Protein AF-A0A6J5FI67-F1 (afdb_monomer)

Solvent-accessible surface area (backbone atoms only — not comparable to full-atom values): 27923 Å² total; per-residue (Å²): 134,84,78,74,81,81,77,66,65,48,89,49,68,69,80,83,55,88,56,29,22,49,39,27,51,49,25,50,26,31,62,67,60,67,39,92,42,56,66,58,53,30,69,77,44,93,48,92,56,33,59,39,24,60,65,71,46,36,33,32,54,59,48,32,67,44,40,82,61,74,80,54,55,33,50,56,47,36,52,66,23,39,53,52,41,35,56,33,52,64,39,40,58,72,57,45,53,50,54,26,51,36,28,30,34,93,60,57,84,58,51,41,54,76,54,56,40,64,93,53,67,35,55,76,27,93,48,47,42,46,41,74,63,57,44,48,53,29,31,76,76,69,73,46,37,64,40,44,39,61,48,40,40,68,52,37,51,24,32,62,87,78,72,40,72,44,45,40,43,48,98,51,50,33,53,65,49,87,56,68,65,43,66,87,77,60,61,58,48,82,80,79,67,68,75,63,49,76,66,33,46,54,46,30,32,51,52,18,42,43,53,35,44,44,46,74,53,77,68,89,66,71,55,52,48,52,26,48,33,51,33,54,50,53,43,35,49,76,73,60,39,36,44,97,86,69,43,76,38,58,70,66,47,37,54,51,44,45,61,53,54,70,51,49,51,96,73,55,61,66,79,43,85,86,39,51,100,50,43,67,42,58,51,50,60,73,67,30,52,73,72,72,64,55,40,60,63,52,49,55,51,38,47,73,67,51,63,39,60,66,58,44,48,57,45,31,51,53,32,41,52,64,72,65,47,78,77,79,73,80,80,79,81,89,80,82,86,82,82,88,75,81,95,69,85,76,51,73,67,58,48,50,53,52,47,52,56,30,51,52,51,52,50,52,51,42,69,76,36,77,84,55,49,46,71,51,53,42,60,79,36,40,72,40,45,59,48,36,59,77,76,40,47,66,60,57,57,75,74,41,60,73,78,84,78,74,91,72,80,73,80,62,92,62,63,38,70,61,52,19,54,53,46,41,54,49,50,67,69,47,51,92,74,64,81,78,55,92,91,53,78,81,38,58,73,51,56,57,60,70,69,52,88,67,98,61,90,85,53,57,97,61,16,64,67,34,43,50,52,37,50,53,50,36,53,50,58,50,61,78,71,106

InterPro domains:
  IPR009492 TniQ [PF06527] (14-166)
  IPR032750 Transposon Tn7 transposition protein TnsD, C-terminal [PF15978] (355-467)

Foldseek 3Di:
DPPDPDQDALPDQAPQDAQFALLQSLLVSCVRSVQPFLVSSCVNPDDLQQSQQRAQRALLLSVCCRHPVVPDDQLVCRLRRHLLLQLCQQDWPVVSSVLSVCRNDDDCQCVCVVSVFDNDLLTLFVFQWDDPVQQVVCCVPVVGAGRGNLCRHFLQQADLVPLHGIFTFPPDGRNPGNGRDGPVRGDTDDPPPPPLPPQQSVVSSLLSQLSVCSSPPHAPPTNALQLLLVLLLVLCVVVVQADPVSDGVCVVQQVLLLVLLVSHPPRRDPRDVVDPSGSVVLVVSNPDNPDTDTNSSVSSSCCSRQVHPVSSSVSSVVSVVVVPPPPPPPDDDDDDDDDDDDDDDDDPVSVVVLLVVLVVVLVVVCVVPVPDAPVRSCVVSVVSNVVCVVVPVPCVCVPHDHDPPDPDDDPPPDPLAVVLVVLVVLCVVCVVVDDDDPPDQQDLVSSVVSSPDDPDDDDCVSNVNSVVVSVVSSVVVVVVSD

Organism: NCBI:txid1200993

pLDDT: mean 74.9, std 17.81, range [23.98, 96.0]

Radius of gyration: 29.32 Å; Cα contacts (8 Å, |Δi|>4): 566; chains: 1; bounding box: 71×76×74 Å

Mean predicted aligned error: 18.15 Å

Structure (mmCIF, N/CA/C/O backbone):
data_AF-A0A6J5FI67-F1
#
_entry.id   AF-A0A6J5FI67-F1
#
loop_
_atom_site.group_PDB
_atom_site.id
_atom_site.type_symbol
_atom_site.label_atom_id
_atom_site.label_alt_id
_atom_site.label_comp_id
_atom_site.label_asym_id
_atom_site.label_entity_id
_atom_site.label_seq_id
_atom_site.pdbx_PDB_ins_code
_atom_site.Cartn_x
_atom_site.Cartn_y
_atom_site.Cartn_z
_atom_site.occupancy
_atom_site.B_iso_or_equiv
_atom_site.auth_seq_id
_atom_site.auth_comp_id
_atom_site.aut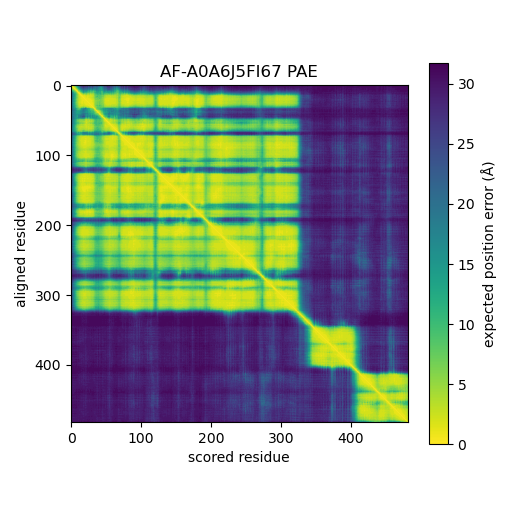h_asym_id
_atom_site.auth_atom_id
_atom_site.pdbx_PDB_model_num
ATOM 1 N N . MET A 1 1 ? 32.888 25.699 -30.211 1.00 33.59 1 MET A N 1
ATOM 2 C CA . MET A 1 1 ? 31.745 25.051 -30.882 1.00 33.59 1 MET A CA 1
ATOM 3 C C . MET A 1 1 ? 31.382 23.852 -30.036 1.00 33.59 1 MET A C 1
ATOM 5 O O . MET A 1 1 ? 31.988 22.801 -30.192 1.00 33.59 1 MET A O 1
ATOM 9 N N . ASP A 1 2 ? 30.490 24.055 -29.071 1.00 31.38 2 ASP A N 1
ATOM 10 C CA . ASP A 1 2 ? 29.956 22.960 -28.267 1.00 31.38 2 ASP A CA 1
ATOM 11 C C . ASP A 1 2 ? 29.045 22.127 -29.165 1.00 31.38 2 ASP A C 1
ATOM 13 O O . ASP A 1 2 ? 28.052 22.628 -29.695 1.00 31.38 2 ASP A O 1
ATOM 17 N N . ALA A 1 3 ? 29.436 20.877 -29.406 1.00 30.25 3 ALA A N 1
ATOM 18 C CA . ALA A 1 3 ? 28.611 19.928 -30.131 1.00 30.25 3 ALA A CA 1
ATOM 19 C C . ALA A 1 3 ? 27.309 19.727 -29.346 1.00 30.25 3 ALA A C 1
ATOM 21 O O . ALA A 1 3 ? 27.335 19.328 -28.180 1.00 30.25 3 ALA A O 1
ATOM 22 N N . ALA A 1 4 ? 26.176 20.035 -29.978 1.00 29.48 4 ALA A N 1
ATOM 23 C CA . ALA A 1 4 ? 24.867 19.723 -29.426 1.00 29.48 4 ALA A CA 1
ATOM 24 C C . ALA A 1 4 ? 24.807 18.217 -29.097 1.00 29.48 4 ALA A C 1
ATOM 26 O O . ALA A 1 4 ? 25.262 17.410 -29.914 1.00 29.48 4 ALA A O 1
ATOM 27 N N . PRO A 1 5 ? 24.280 17.818 -27.926 1.00 36.44 5 PRO A N 1
ATOM 28 C CA . PRO A 1 5 ? 24.128 16.409 -27.605 1.00 36.44 5 PRO A CA 1
ATOM 29 C C . PRO A 1 5 ? 23.192 15.777 -28.638 1.00 36.44 5 PRO A C 1
ATOM 31 O O . PRO A 1 5 ? 22.046 16.199 -28.797 1.00 36.44 5 PRO A O 1
ATOM 34 N N . VAL A 1 6 ? 23.705 14.787 -29.365 1.00 36.62 6 VAL A N 1
ATOM 35 C CA . VAL A 1 6 ? 22.909 13.943 -30.254 1.00 36.62 6 VAL A CA 1
ATOM 36 C C . VAL A 1 6 ? 21.937 13.181 -29.359 1.00 36.62 6 VAL A C 1
ATOM 38 O O . VAL A 1 6 ? 22.346 12.310 -28.604 1.00 36.62 6 VAL A O 1
ATOM 41 N N . HIS A 1 7 ? 20.665 13.573 -29.373 1.00 41.34 7 HIS A N 1
ATOM 42 C CA . HIS A 1 7 ? 19.602 12.818 -28.726 1.00 41.34 7 HIS A CA 1
ATOM 43 C C . HIS A 1 7 ? 19.317 11.590 -29.589 1.00 41.34 7 HIS A C 1
ATOM 45 O O . HIS A 1 7 ? 18.696 11.734 -30.644 1.00 41.34 7 HIS A O 1
ATOM 51 N N . HIS A 1 8 ? 19.751 10.397 -29.180 1.00 49.72 8 HIS A N 1
ATOM 52 C CA . HIS A 1 8 ? 19.228 9.193 -29.816 1.00 49.72 8 HIS A CA 1
ATOM 53 C C . HIS A 1 8 ? 17.826 8.941 -29.256 1.00 49.72 8 HIS A C 1
ATOM 55 O O . HIS A 1 8 ? 17.619 8.788 -28.050 1.00 49.72 8 HIS A O 1
ATOM 61 N N . SER A 1 9 ? 16.832 8.982 -30.141 1.00 53.22 9 SER A N 1
ATOM 62 C CA . SER A 1 9 ? 15.477 8.554 -29.811 1.00 53.22 9 SER A CA 1
ATOM 63 C C . SER A 1 9 ? 15.491 7.050 -29.531 1.00 53.22 9 SER A C 1
ATOM 65 O O . SER A 1 9 ? 16.267 6.310 -30.135 1.00 53.22 9 SER A O 1
ATOM 67 N N . LEU A 1 10 ? 14.662 6.575 -28.599 1.00 56.53 10 LEU A N 1
ATOM 68 C CA . LEU A 1 10 ? 14.486 5.135 -28.417 1.00 56.53 10 LEU A CA 1
ATOM 69 C C . LEU A 1 10 ? 13.683 4.598 -29.607 1.00 56.53 10 LEU A C 1
ATOM 71 O O . LEU A 1 10 ? 12.458 4.635 -29.572 1.00 56.53 10 LEU A O 1
ATOM 75 N N . ASP A 1 11 ? 14.357 4.094 -30.639 1.00 54.09 11 ASP A N 1
ATOM 76 C CA . ASP A 1 11 ? 13.709 3.623 -31.875 1.00 54.09 11 ASP A CA 1
ATOM 77 C C . ASP A 1 11 ? 12.794 2.398 -31.660 1.00 54.09 11 ASP A C 1
ATOM 79 O O . ASP A 1 11 ? 11.857 2.170 -32.422 1.00 54.09 11 ASP A O 1
ATOM 83 N N . PHE A 1 12 ? 13.010 1.637 -30.576 1.00 63.97 12 PHE A N 1
ATOM 84 C CA . PHE A 1 12 ? 12.258 0.420 -30.244 1.00 63.97 12 PHE A CA 1
ATOM 85 C C . PHE A 1 12 ? 11.740 0.437 -28.799 1.00 63.97 12 PHE A C 1
ATOM 87 O O . PHE A 1 12 ? 12.267 -0.233 -27.907 1.00 63.97 12 PHE A O 1
ATOM 94 N N . VAL A 1 13 ? 10.680 1.210 -28.559 1.00 69.31 13 VAL A N 1
ATOM 95 C CA . VAL A 1 13 ? 9.977 1.256 -27.266 1.00 69.31 13 VAL A CA 1
ATOM 96 C C . VAL A 1 13 ? 8.798 0.272 -27.280 1.00 69.31 13 VAL A C 1
ATOM 98 O O . VAL A 1 13 ? 7.910 0.413 -28.122 1.00 69.31 13 VAL A O 1
ATOM 101 N N . PRO A 1 14 ? 8.736 -0.718 -26.366 1.00 76.00 14 PRO A N 1
ATOM 102 C CA . PRO A 1 14 ? 7.580 -1.604 -26.264 1.00 76.00 14 PRO A CA 1
ATOM 103 C C . PRO A 1 14 ? 6.340 -0.835 -25.795 1.00 76.00 14 PRO A C 1
ATOM 105 O O . PRO A 1 14 ? 6.442 0.222 -25.180 1.00 76.00 14 PRO A O 1
ATOM 108 N N . LEU A 1 15 ? 5.150 -1.396 -26.002 1.00 82.56 15 LEU A N 1
ATOM 109 C CA . LEU A 1 15 ? 3.959 -0.923 -25.295 1.00 82.56 15 LEU A CA 1
ATOM 110 C C . LEU A 1 15 ? 4.051 -1.297 -23.808 1.00 82.56 15 LEU A C 1
ATOM 112 O O . LEU A 1 15 ? 4.469 -2.413 -23.468 1.00 82.56 15 LEU A O 1
ATOM 116 N N . LEU A 1 16 ? 3.637 -0.372 -22.935 1.00 85.31 16 LEU A N 1
ATOM 117 C CA . LEU A 1 16 ? 3.512 -0.625 -21.499 1.00 85.31 16 LEU A CA 1
ATOM 118 C C . LEU A 1 16 ? 2.466 -1.722 -21.276 1.00 85.31 16 LEU A C 1
ATOM 120 O O . LEU A 1 16 ? 1.300 -1.547 -21.635 1.00 85.31 16 LEU A O 1
ATOM 124 N N . ALA A 1 17 ? 2.885 -2.855 -20.713 1.00 89.50 17 ALA A N 1
ATOM 125 C CA . ALA A 1 17 ? 1.987 -3.977 -20.481 1.00 89.50 17 ALA A CA 1
ATOM 126 C C . ALA A 1 17 ? 1.074 -3.729 -19.256 1.00 89.50 17 ALA A C 1
ATOM 128 O O . ALA A 1 17 ? 1.396 -2.922 -18.376 1.00 89.50 17 ALA A O 1
ATOM 129 N N . PRO A 1 18 ? -0.085 -4.408 -19.162 1.00 90.31 18 PRO A N 1
ATOM 130 C CA . PRO A 1 18 ? -0.987 -4.280 -18.025 1.00 90.31 18 PRO A CA 1
ATOM 131 C C . PRO A 1 18 ? -0.295 -4.626 -16.709 1.00 90.31 18 PRO A C 1
ATOM 133 O O . PRO A 1 18 ? 0.359 -5.655 -16.592 1.00 90.31 18 PRO A O 1
ATOM 136 N N . ASP A 1 19 ? -0.470 -3.777 -15.701 1.00 92.88 19 ASP A N 1
ATOM 137 C CA . ASP A 1 19 ? 0.176 -3.928 -14.393 1.00 92.88 19 ASP A CA 1
ATOM 138 C C . ASP A 1 19 ? 1.718 -3.955 -14.421 1.00 92.88 19 ASP A C 1
ATOM 140 O O . ASP A 1 19 ? 2.337 -4.313 -13.427 1.00 92.88 19 ASP A O 1
ATOM 144 N N . GLU A 1 20 ? 2.364 -3.533 -15.508 1.00 92.88 20 GLU A N 1
ATOM 145 C CA . GLU A 1 20 ? 3.822 -3.520 -15.616 1.00 92.88 20 GLU A CA 1
ATOM 146 C C . GLU A 1 20 ? 4.473 -2.420 -14.754 1.00 92.88 20 GLU A C 1
ATOM 148 O O . GLU A 1 20 ? 3.992 -1.286 -14.674 1.00 92.88 20 GLU A O 1
ATOM 153 N N . THR A 1 21 ? 5.591 -2.738 -14.090 1.00 92.31 21 THR A N 1
ATOM 154 C CA . THR A 1 21 ? 6.422 -1.724 -13.424 1.00 92.31 21 THR A CA 1
ATOM 155 C C . THR A 1 21 ? 7.241 -0.943 -14.446 1.00 92.31 21 THR A C 1
ATOM 157 O O . THR A 1 21 ? 7.733 -1.494 -15.428 1.00 92.31 21 THR A O 1
ATOM 160 N N . LEU A 1 22 ? 7.513 0.330 -14.169 1.00 89.31 22 LEU A N 1
ATOM 161 C CA . LEU A 1 22 ? 8.353 1.142 -15.037 1.00 89.31 22 LEU A CA 1
ATOM 162 C C . LEU A 1 22 ? 9.770 0.562 -15.139 1.00 89.31 22 LEU A C 1
ATOM 164 O O . LEU A 1 22 ? 10.358 0.580 -16.209 1.00 89.31 22 LEU A O 1
ATOM 168 N N . PHE A 1 23 ? 10.299 -0.036 -14.068 1.00 88.69 23 PHE A N 1
ATOM 169 C CA . PHE A 1 23 ? 11.569 -0.762 -14.140 1.00 88.69 23 PHE A CA 1
ATOM 170 C C . PHE A 1 23 ? 11.533 -1.878 -15.197 1.00 88.69 23 PHE A C 1
ATOM 172 O O . PHE A 1 23 ? 12.469 -2.018 -15.980 1.00 88.69 23 PHE A O 1
ATOM 179 N N . SER A 1 24 ? 10.453 -2.662 -15.238 1.00 90.69 24 SER A N 1
ATOM 180 C CA . SER A 1 24 ? 10.282 -3.731 -16.223 1.00 90.69 24 SER A CA 1
ATOM 181 C C . SER A 1 24 ? 10.119 -3.202 -17.637 1.00 90.69 24 SER A C 1
ATOM 183 O O . SER A 1 24 ? 10.764 -3.703 -18.554 1.00 90.69 24 SER A O 1
ATOM 185 N N . PHE A 1 25 ? 9.315 -2.156 -17.795 1.00 88.31 25 PHE A N 1
ATOM 186 C CA . PHE A 1 25 ? 9.131 -1.475 -19.066 1.00 88.31 25 PHE A CA 1
ATOM 187 C C . PHE A 1 25 ? 10.480 -1.057 -19.673 1.00 88.31 25 PHE A C 1
ATOM 189 O O . PHE A 1 25 ? 10.773 -1.335 -20.837 1.00 88.31 25 PHE A O 1
ATOM 196 N N . LEU A 1 26 ? 11.348 -0.474 -18.843 1.00 83.44 26 LEU A N 1
ATOM 197 C CA . LEU A 1 26 ? 12.697 -0.073 -19.237 1.00 83.44 26 LEU A CA 1
ATOM 198 C C . LEU A 1 26 ? 13.630 -1.255 -19.472 1.00 83.44 26 LEU A C 1
ATOM 200 O O . LEU A 1 26 ? 14.429 -1.221 -20.405 1.00 83.44 26 LEU A O 1
ATOM 204 N N . ALA A 1 27 ? 13.498 -2.327 -18.696 1.00 85.62 27 ALA A N 1
ATOM 205 C CA . ALA A 1 27 ? 14.231 -3.560 -18.946 1.00 85.62 27 ALA A CA 1
ATOM 206 C C . ALA A 1 27 ? 13.857 -4.190 -20.299 1.00 85.62 27 ALA A C 1
ATOM 208 O O . ALA A 1 27 ? 14.741 -4.636 -21.026 1.00 85.62 27 ALA A O 1
ATOM 209 N N . ARG A 1 28 ? 12.577 -4.169 -20.692 1.00 85.44 28 ARG A N 1
ATOM 210 C CA . ARG A 1 28 ? 12.129 -4.648 -22.011 1.00 85.44 28 ARG A CA 1
ATOM 211 C C . ARG A 1 28 ? 12.654 -3.769 -23.140 1.00 85.44 28 ARG A C 1
ATOM 213 O O . ARG A 1 28 ? 13.198 -4.307 -24.099 1.00 85.44 28 ARG A O 1
ATOM 220 N N . ALA A 1 29 ? 12.541 -2.445 -23.009 1.00 79.44 29 ALA A N 1
ATOM 221 C CA . ALA A 1 29 ? 13.103 -1.500 -23.979 1.00 79.44 29 ALA A CA 1
ATOM 222 C C . ALA A 1 29 ? 14.618 -1.712 -24.151 1.00 79.44 29 ALA A C 1
ATOM 224 O O . ALA A 1 29 ? 15.122 -1.763 -25.270 1.00 79.44 29 ALA A O 1
ATOM 225 N N . SER A 1 30 ? 15.326 -1.949 -23.040 1.00 77.50 30 SER A N 1
ATOM 226 C CA . SER A 1 30 ? 16.748 -2.295 -23.039 1.00 77.50 30 SER A CA 1
ATOM 227 C C . SER A 1 30 ? 17.062 -3.553 -23.841 1.00 77.50 30 SER A C 1
ATOM 229 O O . SER A 1 30 ? 18.057 -3.579 -24.559 1.00 77.50 30 SER A O 1
ATOM 231 N N . CYS A 1 31 ? 16.259 -4.608 -23.692 1.00 76.62 31 CYS A N 1
ATOM 232 C CA . CYS A 1 31 ? 16.472 -5.860 -24.414 1.00 76.62 31 CYS A CA 1
ATOM 233 C C . CYS A 1 31 ? 16.152 -5.728 -25.909 1.00 76.62 31 CYS A C 1
ATOM 235 O O . CYS A 1 31 ? 16.869 -6.298 -26.725 1.00 76.62 31 CYS A O 1
ATOM 237 N N . LEU A 1 32 ? 15.101 -4.982 -26.268 1.00 74.00 32 LEU A N 1
ATOM 238 C CA . LEU A 1 32 ? 14.663 -4.812 -27.658 1.00 74.00 32 LEU A CA 1
ATOM 239 C C . LEU A 1 32 ? 15.612 -3.938 -28.480 1.00 74.00 32 LEU A C 1
ATOM 241 O O . LEU A 1 32 ? 15.867 -4.252 -29.637 1.00 74.00 32 LEU A O 1
ATOM 245 N N . GLY A 1 33 ? 16.179 -2.886 -27.886 1.00 67.19 33 GLY A N 1
ATOM 246 C CA . GLY A 1 33 ? 17.145 -2.020 -28.569 1.00 67.19 33 GLY A CA 1
ATOM 247 C C . GLY A 1 33 ? 18.559 -2.604 -28.702 1.00 67.19 33 GLY A C 1
ATOM 248 O O . GLY A 1 33 ? 19.465 -1.884 -29.108 1.00 67.19 33 GLY A O 1
ATOM 249 N N . ALA A 1 34 ? 18.768 -3.881 -28.344 1.00 55.78 34 ALA A N 1
ATOM 250 C CA . ALA A 1 34 ? 20.052 -4.591 -28.428 1.00 55.78 34 ALA A CA 1
ATOM 251 C C . ALA A 1 34 ? 21.236 -3.881 -27.733 1.00 55.78 34 ALA A C 1
ATOM 253 O O . ALA A 1 34 ? 22.397 -4.053 -28.107 1.00 55.78 34 ALA A O 1
ATOM 254 N N . TYR A 1 35 ? 20.961 -3.098 -26.692 1.00 57.28 35 TYR A N 1
ATOM 255 C CA . TYR A 1 35 ? 21.991 -2.399 -25.935 1.00 57.28 35 TYR A CA 1
ATOM 256 C C . TYR A 1 35 ? 22.802 -3.401 -25.089 1.00 57.28 35 TYR A C 1
ATOM 258 O O . TYR A 1 35 ? 22.253 -4.129 -24.261 1.00 57.28 35 TYR A O 1
ATOM 266 N N . GLY A 1 36 ? 24.125 -3.442 -25.274 1.00 45.00 36 GLY A N 1
ATOM 267 C CA . GLY A 1 36 ? 25.022 -4.450 -24.689 1.00 45.00 36 GLY A CA 1
ATOM 268 C C . GLY A 1 36 ? 25.249 -4.340 -23.177 1.00 45.00 36 GLY A C 1
ATOM 269 O O . GLY A 1 36 ? 25.830 -5.238 -22.571 1.00 45.00 36 GLY A O 1
ATOM 270 N N . ASN A 1 37 ? 24.795 -3.261 -22.536 1.00 53.34 37 ASN A N 1
ATOM 271 C CA . ASN A 1 37 ? 24.700 -3.149 -21.082 1.00 53.34 37 ASN A CA 1
ATOM 272 C C . ASN A 1 37 ? 23.681 -2.066 -20.685 1.00 53.34 37 ASN A C 1
ATOM 274 O O . ASN A 1 37 ? 23.355 -1.182 -21.475 1.00 53.34 37 ASN A O 1
ATOM 278 N N . ALA A 1 38 ? 23.227 -2.086 -19.426 1.00 48.75 38 ALA A N 1
ATOM 279 C CA . ALA A 1 38 ? 22.288 -1.089 -18.900 1.00 48.75 38 ALA A CA 1
ATOM 280 C C . ALA A 1 38 ? 22.807 0.361 -19.011 1.00 48.75 38 ALA A C 1
ATOM 282 O O . ALA A 1 38 ? 22.010 1.292 -18.971 1.00 48.75 38 ALA A O 1
ATOM 283 N N . HIS A 1 39 ? 24.124 0.564 -19.161 1.00 48.62 39 HIS A N 1
ATOM 284 C CA . HIS A 1 39 ? 24.732 1.878 -19.388 1.00 48.62 39 HIS A CA 1
ATOM 285 C C . HIS A 1 39 ? 24.653 2.345 -20.851 1.00 48.62 39 HIS A C 1
ATOM 287 O O . HIS A 1 39 ? 24.620 3.549 -21.070 1.00 48.62 39 HIS A O 1
ATOM 293 N N . GLN A 1 40 ? 24.591 1.430 -21.823 1.00 46.91 40 GLN A N 1
ATOM 294 C CA . GLN A 1 40 ? 24.386 1.716 -23.246 1.00 46.91 40 GLN A CA 1
ATOM 295 C C . GLN A 1 40 ? 22.912 2.013 -23.535 1.00 46.91 40 GLN A C 1
ATOM 297 O O . GLN A 1 40 ? 22.629 2.964 -24.248 1.00 46.91 40 GLN A O 1
ATOM 302 N N . THR A 1 41 ? 21.980 1.314 -22.878 1.00 48.75 41 THR A N 1
ATOM 303 C CA . THR A 1 41 ? 20.551 1.686 -22.868 1.00 48.75 41 THR A CA 1
ATOM 304 C C . THR A 1 41 ? 20.326 3.040 -22.205 1.00 48.75 41 THR A C 1
ATOM 306 O O . THR A 1 41 ? 19.430 3.794 -22.570 1.00 48.75 41 THR A O 1
ATOM 309 N N . ALA A 1 42 ? 21.139 3.345 -21.190 1.00 45.53 42 ALA A N 1
ATOM 310 C CA . ALA A 1 42 ? 21.076 4.592 -20.448 1.00 45.53 42 ALA A CA 1
ATOM 311 C C . ALA A 1 42 ? 21.903 5.732 -21.068 1.00 45.53 42 ALA A C 1
ATOM 313 O O . ALA A 1 42 ? 22.004 6.785 -20.438 1.00 45.53 42 ALA A O 1
ATOM 314 N N . GLY A 1 43 ? 22.496 5.541 -22.255 1.00 44.00 43 GLY A N 1
ATOM 315 C CA . GLY A 1 43 ? 23.321 6.547 -22.940 1.00 44.00 43 GLY A CA 1
ATOM 316 C C . GLY A 1 43 ? 22.580 7.866 -23.175 1.00 44.00 43 GLY A C 1
ATOM 317 O O . GLY A 1 43 ? 23.159 8.932 -22.975 1.00 44.00 43 GLY A O 1
ATOM 318 N N . ASP A 1 44 ? 21.274 7.780 -23.436 1.00 48.97 44 ASP A N 1
ATOM 319 C CA . ASP A 1 44 ? 20.353 8.917 -23.574 1.00 48.97 44 ASP A CA 1
ATOM 320 C C . ASP A 1 44 ? 19.441 9.112 -22.345 1.00 48.97 44 ASP A C 1
ATOM 322 O O . ASP A 1 44 ? 18.567 9.985 -22.326 1.00 48.97 44 ASP A O 1
ATOM 326 N N . TRP A 1 45 ? 19.640 8.320 -21.281 1.00 54.69 45 TRP A N 1
ATOM 327 C CA . TRP A 1 45 ? 18.766 8.305 -20.107 1.00 54.69 45 TRP A CA 1
ATOM 328 C C . TRP A 1 45 ? 19.174 9.326 -19.024 1.00 54.69 45 TRP A C 1
ATOM 330 O O . TRP A 1 45 ? 20.362 9.500 -18.743 1.00 54.69 45 TRP A O 1
ATOM 340 N N . PRO A 1 46 ? 18.210 9.971 -18.334 1.00 50.88 46 PRO A N 1
ATOM 341 C CA . PRO A 1 46 ? 18.436 11.167 -17.516 1.00 50.88 46 PRO A CA 1
ATOM 342 C C . PRO A 1 46 ? 19.423 11.093 -16.344 1.00 50.88 46 PRO A C 1
ATOM 344 O O . PRO A 1 46 ? 20.157 12.051 -16.097 1.00 50.88 46 PRO A O 1
ATOM 347 N N . SER A 1 47 ? 19.519 9.953 -15.673 1.00 54.78 47 SER A N 1
ATOM 348 C CA . SER A 1 47 ? 20.502 9.694 -14.624 1.00 54.78 47 SER A CA 1
ATOM 349 C C . SER A 1 47 ? 20.668 8.191 -14.501 1.00 54.78 47 SER A C 1
ATOM 351 O O . SER A 1 47 ? 19.680 7.461 -14.388 1.00 54.78 47 SER A O 1
ATOM 353 N N . ARG A 1 48 ? 21.920 7.712 -14.497 1.00 60.94 48 ARG A N 1
ATOM 354 C CA . ARG A 1 48 ? 22.272 6.277 -14.567 1.00 60.94 48 ARG A CA 1
ATOM 355 C C . ARG A 1 48 ? 21.608 5.414 -13.490 1.00 60.94 48 ARG A C 1
ATOM 357 O O . ARG A 1 48 ? 21.587 4.201 -13.630 1.00 60.94 48 ARG A O 1
ATOM 364 N N . ARG A 1 49 ? 21.100 6.018 -12.409 1.00 70.25 49 ARG A N 1
ATOM 365 C CA . ARG A 1 49 ? 20.426 5.317 -11.304 1.00 70.25 49 ARG A CA 1
ATOM 366 C C . ARG A 1 49 ? 18.923 5.576 -11.228 1.00 70.25 49 ARG A C 1
ATOM 368 O O . ARG A 1 49 ? 18.242 4.786 -10.588 1.00 70.25 49 ARG A O 1
ATOM 375 N N . ALA A 1 50 ? 18.398 6.626 -11.863 1.00 76.12 50 ALA A N 1
ATOM 376 C CA . ALA A 1 50 ? 17.010 7.049 -11.667 1.00 76.12 50 ALA A CA 1
ATOM 377 C C . ALA A 1 50 ? 15.988 6.017 -12.168 1.00 76.12 50 ALA A C 1
ATOM 379 O O . ALA A 1 50 ? 14.994 5.769 -11.491 1.00 76.12 50 ALA A O 1
ATOM 380 N N . GLY A 1 51 ? 16.274 5.347 -13.291 1.00 75.62 51 GLY A N 1
ATOM 381 C CA . GLY A 1 51 ? 15.446 4.253 -13.818 1.00 75.62 51 GLY A CA 1
ATOM 382 C C . GLY A 1 51 ? 15.687 2.889 -13.156 1.00 75.62 51 GLY A C 1
ATOM 383 O O . GLY A 1 51 ? 14.853 1.997 -13.267 1.00 75.62 51 GLY A O 1
ATOM 384 N N . LEU A 1 52 ? 16.808 2.717 -12.444 1.00 77.56 52 LEU A N 1
ATOM 385 C CA . LEU A 1 52 ? 17.176 1.448 -11.800 1.00 77.56 52 LEU A CA 1
ATOM 386 C C . LEU A 1 52 ? 16.487 1.253 -10.441 1.00 77.56 52 LEU A C 1
ATOM 388 O O . LEU A 1 52 ? 16.471 0.152 -9.894 1.00 77.56 52 LEU A O 1
ATOM 392 N N . VAL A 1 53 ? 15.908 2.311 -9.876 1.00 78.25 53 VAL A N 1
ATOM 393 C CA . VAL A 1 53 ? 15.182 2.239 -8.608 1.00 78.25 53 VAL A CA 1
ATOM 394 C C . VAL A 1 53 ? 13.863 1.493 -8.818 1.00 78.25 53 VAL A C 1
ATOM 396 O O . VAL A 1 53 ? 12.943 2.016 -9.426 1.00 78.25 53 VAL A O 1
ATOM 399 N N . PHE A 1 54 ? 13.754 0.270 -8.298 1.00 76.88 54 PHE A N 1
ATOM 400 C CA . PHE A 1 54 ? 12.602 -0.607 -8.558 1.00 76.88 54 PHE A CA 1
ATOM 401 C C . PHE A 1 54 ? 11.275 -0.127 -7.929 1.00 76.88 54 PHE A C 1
ATOM 403 O O . PHE A 1 54 ? 10.210 -0.442 -8.448 1.00 76.88 54 PHE A O 1
ATOM 410 N N . ASP A 1 55 ? 11.313 0.602 -6.803 1.00 73.94 55 ASP A N 1
ATOM 411 C CA . ASP A 1 55 ? 10.105 1.071 -6.098 1.00 73.94 55 ASP A CA 1
ATOM 412 C C . ASP A 1 55 ? 9.577 2.401 -6.644 1.00 73.94 55 ASP A C 1
ATOM 414 O O . ASP A 1 55 ? 8.402 2.508 -7.000 1.00 73.94 55 ASP A O 1
ATOM 418 N N . PHE A 1 56 ? 10.451 3.404 -6.708 1.00 81.19 56 PHE A N 1
ATOM 419 C CA . PHE A 1 56 ? 10.123 4.757 -7.150 1.00 81.19 56 PHE A CA 1
ATOM 420 C C . PHE A 1 56 ? 11.170 5.281 -8.139 1.00 81.19 56 PHE A C 1
ATOM 422 O O . PHE A 1 56 ? 12.021 6.093 -7.756 1.00 81.19 56 PHE A O 1
ATOM 429 N N . PRO A 1 57 ? 11.138 4.817 -9.400 1.00 85.19 57 PRO A N 1
ATOM 430 C CA . PRO A 1 57 ? 11.886 5.471 -10.463 1.00 85.19 57 PRO A CA 1
ATOM 431 C C . PRO A 1 57 ? 11.525 6.957 -10.548 1.00 85.19 57 PRO A C 1
ATOM 433 O O . PRO A 1 57 ? 10.381 7.335 -10.284 1.00 85.19 57 PRO A O 1
ATOM 436 N N . TYR A 1 58 ? 12.488 7.789 -10.931 1.00 86.25 58 TYR A N 1
ATOM 437 C CA . TYR A 1 58 ? 12.315 9.242 -10.987 1.00 86.25 58 TYR A CA 1
ATOM 438 C C . TYR A 1 58 ? 12.957 9.861 -12.234 1.00 86.25 58 TYR A C 1
ATOM 440 O O . TYR A 1 58 ? 13.473 9.131 -13.078 1.00 86.25 58 TYR A O 1
ATOM 448 N N . GLU A 1 59 ? 12.885 11.189 -12.373 1.00 86.38 59 GLU A N 1
ATOM 449 C CA . GLU A 1 59 ? 13.171 11.940 -13.609 1.00 86.38 59 GLU A CA 1
ATOM 450 C C . GLU A 1 59 ? 12.198 11.610 -14.755 1.00 86.38 59 GLU A C 1
ATOM 452 O O . GLU A 1 59 ? 12.553 11.656 -15.937 1.00 86.38 59 GLU A O 1
ATOM 457 N N . LEU A 1 60 ? 10.940 11.311 -14.403 1.00 87.62 60 LEU A N 1
ATOM 458 C CA . LEU A 1 60 ? 9.910 10.902 -15.367 1.00 87.62 60 LEU A CA 1
ATOM 459 C C . LEU A 1 60 ? 9.627 11.967 -16.435 1.00 87.62 60 LEU A C 1
ATOM 461 O O . LEU A 1 60 ? 9.347 11.623 -17.576 1.00 87.62 60 LEU A O 1
ATOM 465 N N . GLU A 1 61 ? 9.768 13.246 -16.086 1.00 86.31 61 GLU A N 1
ATOM 466 C CA . GLU A 1 61 ? 9.618 14.378 -17.008 1.00 86.31 61 GLU A CA 1
ATOM 467 C C . GLU A 1 61 ? 10.612 14.320 -18.175 1.00 86.31 61 GLU A C 1
ATOM 469 O O . GLU A 1 61 ? 10.304 14.707 -19.299 1.00 86.31 61 GLU A O 1
ATOM 474 N N . ARG A 1 62 ? 11.845 13.878 -17.910 1.00 79.69 62 ARG A N 1
ATOM 475 C CA . ARG A 1 62 ? 12.879 13.785 -18.942 1.00 79.69 62 ARG A CA 1
ATOM 476 C C . ARG A 1 62 ? 12.777 12.461 -19.691 1.00 79.69 62 ARG A C 1
ATOM 478 O O . ARG A 1 62 ? 13.047 12.435 -20.885 1.00 79.69 62 ARG A O 1
ATOM 485 N N . LEU A 1 63 ? 12.322 11.404 -19.019 1.00 78.88 63 LEU A N 1
ATOM 486 C CA . LEU A 1 63 ? 11.974 10.136 -19.650 1.00 78.88 63 LEU A CA 1
ATOM 487 C C . LEU A 1 63 ? 10.913 10.315 -20.749 1.00 78.88 63 LEU A C 1
ATOM 489 O O . LEU A 1 63 ? 11.146 9.921 -21.891 1.00 78.88 63 LEU A O 1
ATOM 493 N N . THR A 1 64 ? 9.771 10.933 -20.442 1.00 78.25 64 THR A N 1
ATOM 494 C CA . THR A 1 64 ? 8.658 11.052 -21.401 1.00 78.25 64 THR A CA 1
ATOM 495 C C . THR A 1 64 ? 9.020 11.836 -22.664 1.00 78.25 64 THR A C 1
ATOM 497 O O . THR A 1 64 ? 8.401 11.618 -23.698 1.00 78.25 64 THR A O 1
ATOM 500 N N . ARG A 1 65 ? 10.048 12.696 -22.614 1.00 74.25 65 ARG A N 1
ATOM 501 C CA . ARG A 1 65 ? 10.583 13.410 -23.790 1.00 74.25 65 ARG A CA 1
ATOM 502 C C . ARG A 1 65 ? 11.429 12.537 -24.717 1.00 74.25 65 ARG A C 1
ATOM 504 O O . ARG A 1 65 ? 11.548 12.865 -25.890 1.00 74.25 65 ARG A O 1
ATOM 511 N N . VAL A 1 66 ? 12.062 11.489 -24.188 1.00 66.06 66 VAL A N 1
ATOM 512 C CA . VAL A 1 66 ? 12.993 10.615 -24.931 1.00 66.06 66 VAL A CA 1
ATOM 513 C C . VAL A 1 66 ? 12.272 9.401 -25.525 1.00 66.06 66 VAL A C 1
ATOM 515 O O . VAL A 1 66 ? 12.692 8.865 -26.548 1.00 66.06 66 VAL A O 1
ATOM 518 N N . MET A 1 67 ? 11.164 8.971 -24.920 1.00 67.31 67 MET A N 1
ATOM 519 C CA . MET A 1 67 ? 10.288 7.963 -25.520 1.00 67.31 67 MET A CA 1
ATOM 520 C C . MET A 1 67 ? 9.623 8.533 -26.782 1.00 67.31 67 MET A C 1
ATOM 522 O O . MET A 1 67 ? 9.009 9.593 -26.713 1.00 67.31 67 MET A O 1
ATOM 526 N N . LEU A 1 68 ? 9.665 7.796 -27.904 1.00 51.41 68 LEU A N 1
ATOM 527 C CA . LEU A 1 68 ? 9.033 8.153 -29.194 1.00 51.41 68 LEU A CA 1
ATOM 528 C C . LEU A 1 68 ? 7.518 8.460 -29.115 1.00 51.41 68 LEU A C 1
ATOM 530 O O . LEU A 1 68 ? 6.925 8.940 -30.077 1.00 51.41 68 LEU A O 1
ATOM 534 N N . VAL A 1 69 ? 6.883 8.242 -27.961 1.00 51.84 69 VAL A N 1
ATOM 535 C CA . VAL A 1 69 ? 5.495 8.616 -27.666 1.00 51.84 69 VAL A CA 1
ATOM 536 C C . VAL A 1 69 ? 5.466 9.977 -26.959 1.00 51.84 69 VAL A C 1
ATOM 538 O O . VAL A 1 69 ? 5.073 10.074 -25.797 1.00 51.84 69 VAL A O 1
ATOM 541 N N . GLY A 1 70 ? 5.903 11.028 -27.660 1.00 48.72 70 GLY A N 1
ATOM 542 C CA . GLY A 1 70 ? 6.091 12.402 -27.165 1.00 48.72 70 GLY A CA 1
ATOM 543 C C . GLY A 1 70 ? 4.851 13.151 -26.638 1.00 48.72 70 GLY A C 1
ATOM 544 O O . GLY A 1 70 ? 4.798 14.371 -26.741 1.00 48.72 70 GLY A O 1
ATOM 545 N N . GLN A 1 71 ? 3.854 12.461 -26.073 1.00 49.78 71 GLN A N 1
ATOM 546 C CA . GLN A 1 71 ? 2.684 13.028 -25.389 1.00 49.78 71 GLN A CA 1
ATOM 547 C C . GLN A 1 71 ? 2.264 12.239 -24.130 1.00 49.78 71 GLN A C 1
ATOM 549 O O . GLN A 1 71 ? 1.113 12.298 -23.701 1.00 49.78 71 GLN A O 1
ATOM 554 N N . GLY A 1 72 ? 3.172 11.484 -23.506 1.00 67.00 72 GLY A N 1
ATOM 555 C CA . GLY A 1 72 ? 2.892 10.866 -22.207 1.00 67.00 72 GLY A CA 1
ATOM 556 C C . GLY A 1 72 ? 2.958 11.893 -21.076 1.00 67.00 72 GLY A C 1
ATOM 557 O O . GLY A 1 72 ? 4.023 12.448 -20.815 1.00 67.00 72 GLY A O 1
ATOM 558 N N . ASN A 1 73 ? 1.851 12.135 -20.368 1.00 85.50 73 ASN A N 1
ATOM 559 C CA . ASN A 1 73 ? 1.886 12.929 -19.138 1.00 85.50 73 ASN A CA 1
ATOM 560 C C . ASN A 1 73 ? 2.735 12.175 -18.080 1.00 85.50 73 ASN A C 1
ATOM 562 O O . ASN A 1 73 ? 2.396 11.041 -17.726 1.00 85.50 73 ASN A O 1
ATOM 566 N N . PRO A 1 74 ? 3.828 12.764 -17.560 1.00 88.06 74 PRO A N 1
ATOM 567 C CA . PRO A 1 74 ? 4.754 12.063 -16.669 1.00 88.06 74 PRO A CA 1
ATOM 568 C C . PRO A 1 74 ? 4.136 11.736 -15.302 1.00 88.06 74 PRO A C 1
ATOM 570 O O . PRO A 1 74 ? 4.476 10.718 -14.700 1.00 88.06 74 PRO A O 1
ATOM 573 N N . GLU A 1 75 ? 3.164 12.524 -14.838 1.00 90.38 75 GLU A N 1
ATOM 574 C CA . GLU A 1 75 ? 2.386 12.220 -13.634 1.00 90.38 75 GLU A CA 1
ATOM 575 C C . GLU A 1 75 ? 1.423 11.045 -13.871 1.00 90.38 75 GLU A C 1
ATOM 577 O O . GLU A 1 75 ? 1.235 10.200 -12.994 1.00 90.38 75 GLU A O 1
ATOM 582 N N . GLN A 1 76 ? 0.840 10.934 -15.070 1.00 88.88 76 GLN A N 1
ATOM 583 C CA . GLN A 1 76 ? 0.045 9.758 -15.439 1.00 88.88 76 GLN A CA 1
ATOM 584 C C . GLN A 1 76 ? 0.922 8.510 -15.523 1.00 88.88 76 GLN A C 1
ATOM 586 O O . GLN A 1 76 ? 0.532 7.467 -15.003 1.00 88.88 76 GLN A O 1
ATOM 591 N N . LEU A 1 77 ? 2.127 8.617 -16.094 1.00 88.38 77 LEU A N 1
ATOM 592 C CA . LEU A 1 77 ? 3.100 7.523 -16.120 1.00 88.38 77 LEU A CA 1
ATOM 593 C C . LEU A 1 77 ? 3.507 7.100 -14.701 1.00 88.38 77 LEU A C 1
ATOM 595 O O . LEU A 1 77 ? 3.558 5.905 -14.408 1.00 88.38 77 LEU A O 1
ATOM 599 N N . ALA A 1 78 ? 3.722 8.062 -13.796 1.00 90.56 78 ALA A N 1
ATOM 600 C CA . ALA A 1 78 ? 3.974 7.792 -12.383 1.00 90.56 78 ALA A CA 1
ATOM 601 C C . ALA A 1 78 ? 2.867 6.920 -11.771 1.00 90.56 78 ALA A C 1
ATOM 603 O O . ALA A 1 78 ? 3.150 5.921 -11.110 1.00 90.56 78 ALA A O 1
ATOM 604 N N . CYS A 1 79 ? 1.602 7.253 -12.020 1.00 89.81 79 CYS A N 1
ATOM 605 C CA . CYS A 1 79 ? 0.462 6.488 -11.516 1.00 89.81 79 CYS A CA 1
ATOM 606 C C . CYS A 1 79 ? 0.282 5.133 -12.230 1.00 89.81 79 CYS A C 1
ATOM 608 O O . CYS A 1 79 ? -0.066 4.137 -11.596 1.00 89.81 79 CYS A O 1
ATOM 610 N N . ALA A 1 80 ? 0.530 5.071 -13.538 1.00 89.50 80 ALA A N 1
ATOM 611 C CA . ALA A 1 80 ? 0.266 3.898 -14.370 1.00 89.50 80 ALA A CA 1
ATOM 612 C C . ALA A 1 80 ? 1.373 2.835 -14.329 1.00 89.50 80 ALA A C 1
ATOM 614 O O . ALA A 1 80 ? 1.079 1.664 -14.547 1.00 89.50 80 ALA A O 1
ATOM 615 N N . ALA A 1 81 ? 2.616 3.216 -14.023 1.00 90.38 81 ALA A N 1
ATOM 616 C CA . ALA A 1 81 ? 3.774 2.323 -14.093 1.00 90.38 81 ALA A CA 1
ATOM 617 C C . ALA A 1 81 ? 4.549 2.204 -12.766 1.00 90.38 81 ALA A C 1
ATOM 619 O O . ALA A 1 81 ? 5.545 1.492 -12.689 1.00 90.38 81 ALA A O 1
ATOM 620 N N . THR A 1 82 ? 4.115 2.849 -11.678 1.00 91.19 82 THR A N 1
ATOM 621 C CA . THR A 1 82 ? 4.742 2.672 -10.352 1.00 91.19 82 THR A CA 1
ATOM 622 C C . THR A 1 82 ? 3.744 2.185 -9.307 1.00 91.19 82 THR A C 1
ATOM 624 O O . THR A 1 82 ? 2.533 2.162 -9.535 1.00 91.19 82 THR A O 1
ATOM 627 N N . CYS A 1 83 ? 4.253 1.805 -8.133 1.00 91.31 83 CYS A N 1
ATOM 628 C CA . CYS A 1 83 ? 3.422 1.464 -6.979 1.00 91.31 83 CYS A CA 1
ATOM 629 C C . CYS A 1 83 ? 2.937 2.706 -6.203 1.00 91.31 83 CYS A C 1
ATOM 631 O O . CYS A 1 83 ? 2.350 2.556 -5.133 1.00 91.31 83 CYS A O 1
ATOM 633 N N . LEU A 1 84 ? 3.172 3.932 -6.695 1.00 91.44 84 LEU A N 1
ATOM 634 C CA . LEU A 1 84 ? 2.768 5.169 -6.019 1.00 91.44 84 LEU A CA 1
ATOM 635 C C . LEU A 1 84 ? 1.282 5.196 -5.608 1.00 91.44 84 LEU A C 1
ATOM 637 O O . LEU A 1 84 ? 1.034 5.519 -4.443 1.00 91.44 84 LEU A O 1
ATOM 641 N N . PRO A 1 85 ? 0.308 4.803 -6.463 1.00 92.38 85 PRO A N 1
ATOM 642 C CA . PRO A 1 85 ? -1.108 4.844 -6.088 1.00 92.38 85 PRO A CA 1
ATOM 643 C C . PRO A 1 85 ? -1.432 3.992 -4.860 1.00 92.38 85 PRO A C 1
ATOM 645 O O . PRO A 1 85 ? -2.278 4.369 -4.051 1.00 92.38 85 PRO A O 1
ATOM 648 N N . PHE A 1 86 ? -0.710 2.883 -4.665 1.00 92.25 86 PHE A N 1
ATOM 649 C CA . PHE A 1 86 ? -0.842 2.084 -3.454 1.00 92.25 86 PHE A CA 1
ATOM 650 C C . PHE A 1 86 ? -0.420 2.882 -2.222 1.00 92.25 86 PHE A C 1
ATOM 652 O O . PHE A 1 86 ? -1.142 2.879 -1.233 1.00 92.25 86 PHE A O 1
ATOM 659 N N . TYR A 1 87 ? 0.716 3.585 -2.252 1.00 88.56 87 TYR A N 1
ATOM 660 C CA . TYR A 1 87 ? 1.240 4.314 -1.086 1.00 88.56 87 TYR A CA 1
ATOM 661 C C . TYR A 1 87 ? 0.477 5.598 -0.761 1.00 88.56 87 TYR A C 1
ATOM 663 O O . TYR A 1 87 ? 0.500 6.046 0.386 1.00 88.56 87 TYR A O 1
ATOM 671 N N . THR A 1 88 ? -0.219 6.178 -1.736 1.00 90.88 88 THR A N 1
ATOM 672 C CA . THR A 1 88 ? -1.023 7.389 -1.539 1.00 90.88 88 THR A CA 1
ATOM 673 C C . THR A 1 88 ? -2.518 7.109 -1.415 1.00 90.88 88 THR A C 1
ATOM 675 O O . THR A 1 88 ? -3.287 8.050 -1.242 1.00 90.88 88 THR A O 1
ATOM 678 N N . ARG A 1 89 ? -2.948 5.837 -1.434 1.00 91.56 89 ARG A N 1
ATOM 679 C CA . ARG A 1 89 ? -4.368 5.449 -1.451 1.00 91.56 89 ARG A CA 1
ATOM 680 C C . ARG A 1 89 ? -5.202 6.137 -0.366 1.00 91.56 89 ARG A C 1
ATOM 682 O O . ARG A 1 89 ? -6.285 6.634 -0.657 1.00 91.56 89 ARG A O 1
ATOM 689 N N . PHE A 1 90 ? -4.684 6.200 0.860 1.00 90.75 90 PHE A N 1
ATOM 690 C CA . PHE A 1 90 ? -5.326 6.833 2.022 1.00 90.75 90 PHE A CA 1
ATOM 691 C C . PHE A 1 90 ? -4.824 8.272 2.258 1.00 90.75 90 PHE A C 1
ATOM 693 O O . PHE A 1 90 ? -4.576 8.693 3.390 1.00 90.75 90 PHE A O 1
ATOM 700 N N . ARG A 1 91 ? -4.602 9.021 1.171 1.00 89.88 91 ARG A N 1
ATOM 701 C CA . ARG A 1 91 ? -4.203 10.435 1.160 1.00 89.88 91 ARG A CA 1
ATOM 702 C C . ARG A 1 91 ? -5.055 11.189 0.141 1.00 89.88 91 ARG A C 1
ATOM 704 O O . ARG A 1 91 ? -5.538 10.607 -0.826 1.00 89.88 91 ARG A O 1
ATOM 711 N N . LYS A 1 92 ? -5.192 12.503 0.337 1.00 90.06 92 LYS A N 1
ATOM 712 C CA . LYS A 1 92 ? -5.886 13.377 -0.619 1.00 90.06 92 LYS A CA 1
ATOM 713 C C . LYS A 1 92 ? -5.190 13.401 -1.981 1.00 90.06 92 LYS A C 1
ATOM 715 O O . LYS A 1 92 ? -3.963 13.283 -2.074 1.00 90.06 92 LYS A O 1
ATOM 720 N N . SER A 1 93 ? -5.975 13.643 -3.020 1.00 89.62 93 SER A N 1
ATOM 721 C CA . SER A 1 93 ? -5.558 13.824 -4.411 1.00 89.62 93 SER A CA 1
ATOM 722 C C . SER A 1 93 ? -4.427 14.849 -4.553 1.00 89.62 93 SER A C 1
ATOM 724 O O . SER A 1 93 ? -3.442 14.583 -5.236 1.00 89.62 93 SER A O 1
ATOM 726 N N . ALA A 1 94 ? -4.495 15.962 -3.813 1.00 90.56 94 ALA A N 1
ATOM 727 C CA . ALA A 1 94 ? -3.461 16.997 -3.792 1.00 90.56 94 ALA A CA 1
ATOM 728 C C . ALA A 1 94 ? -2.073 16.456 -3.396 1.00 90.56 94 ALA A C 1
ATOM 730 O O . ALA A 1 94 ? -1.071 16.792 -4.028 1.00 90.56 94 ALA A O 1
ATOM 731 N N . PHE A 1 95 ? -2.012 15.583 -2.383 1.00 90.50 95 PHE A N 1
ATOM 732 C CA . PHE A 1 95 ? -0.763 14.940 -1.968 1.00 90.50 95 PHE A CA 1
ATOM 733 C C . PHE A 1 95 ? -0.315 13.883 -2.983 1.00 90.50 95 PHE A C 1
ATOM 735 O O . PHE A 1 95 ? 0.868 13.802 -3.296 1.00 90.50 95 PHE A O 1
ATOM 742 N N . SER A 1 96 ? -1.251 13.112 -3.547 1.00 90.62 96 SER A N 1
ATOM 743 C CA . SER A 1 96 ? -0.941 12.139 -4.605 1.00 90.62 96 SER A CA 1
ATOM 744 C C . SER A 1 96 ? -0.315 12.812 -5.834 1.00 90.62 96 SER A C 1
ATOM 746 O O . SER A 1 96 ? 0.715 12.355 -6.323 1.00 90.62 96 SER A O 1
ATOM 748 N N . GLY A 1 97 ? -0.872 13.943 -6.280 1.00 92.00 97 GLY A N 1
ATOM 749 C CA . GLY A 1 97 ? -0.317 14.739 -7.377 1.00 92.00 97 GLY A CA 1
ATOM 750 C C . GLY A 1 97 ? 1.025 15.386 -7.025 1.00 92.00 97 GLY A C 1
ATOM 751 O O . GLY A 1 97 ? 1.935 15.433 -7.847 1.00 92.00 97 GLY A O 1
ATOM 752 N N . GLN A 1 98 ? 1.215 15.838 -5.779 1.00 92.38 98 GLN A N 1
ATOM 753 C CA . GLN A 1 98 ? 2.532 16.285 -5.314 1.00 92.38 98 GLN A CA 1
ATOM 754 C C . GLN A 1 98 ? 3.569 15.155 -5.376 1.00 92.38 98 GLN A C 1
ATOM 756 O O . GLN A 1 98 ? 4.669 15.370 -5.878 1.00 92.38 98 GLN A O 1
ATOM 761 N N . ALA A 1 99 ? 3.222 13.955 -4.912 1.00 91.69 99 ALA A N 1
ATOM 762 C CA . ALA A 1 99 ? 4.110 12.801 -4.946 1.00 91.69 99 ALA A CA 1
ATOM 763 C C . ALA A 1 99 ? 4.465 12.377 -6.382 1.00 91.69 99 ALA A C 1
ATOM 765 O O . ALA A 1 99 ? 5.629 12.092 -6.659 1.00 91.69 99 ALA A O 1
ATOM 766 N N . ALA A 1 100 ? 3.501 12.412 -7.309 1.00 92.06 100 ALA A N 1
ATOM 767 C 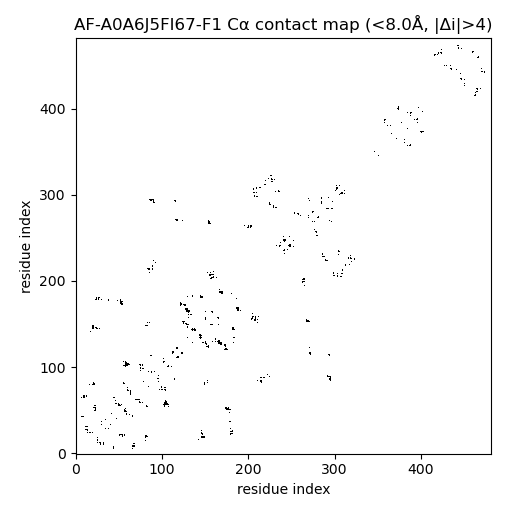CA . ALA A 1 100 ? 3.747 12.160 -8.729 1.00 92.06 100 ALA A CA 1
ATOM 768 C C . ALA A 1 100 ? 4.718 13.193 -9.330 1.00 92.06 100 ALA A C 1
ATOM 770 O O . ALA A 1 100 ? 5.685 12.816 -9.991 1.00 92.06 100 ALA A O 1
ATOM 771 N N . ARG A 1 101 ? 4.545 14.485 -9.013 1.00 92.25 101 ARG A N 1
ATOM 772 C CA . ARG A 1 101 ? 5.479 15.551 -9.423 1.00 92.25 101 ARG A CA 1
ATOM 773 C C . ARG A 1 101 ? 6.884 15.376 -8.858 1.00 92.25 101 ARG A C 1
ATOM 775 O O . ARG A 1 101 ? 7.853 15.682 -9.544 1.00 92.25 101 ARG A O 1
ATOM 782 N N . ILE A 1 102 ? 7.018 14.848 -7.641 1.00 91.38 102 ILE A N 1
ATOM 783 C CA . ILE A 1 102 ? 8.336 14.524 -7.079 1.00 91.38 102 ILE A CA 1
ATOM 784 C C . ILE A 1 102 ? 9.037 13.448 -7.926 1.00 91.38 102 ILE A C 1
ATOM 786 O O . ILE A 1 102 ? 10.224 13.596 -8.205 1.00 91.38 102 ILE A O 1
ATOM 790 N N . LEU A 1 103 ? 8.319 12.421 -8.407 1.00 89.75 103 LEU A N 1
ATOM 791 C CA . LEU A 1 103 ? 8.889 11.431 -9.337 1.00 89.75 103 LEU A CA 1
ATOM 792 C C . LEU A 1 103 ? 9.277 12.050 -10.691 1.00 89.75 103 LEU A C 1
ATOM 794 O O . LEU A 1 103 ? 10.206 11.581 -11.341 1.00 89.75 103 LEU A O 1
ATOM 798 N N . CYS A 1 104 ? 8.613 13.125 -11.113 1.00 89.44 104 CYS A N 1
ATOM 799 C CA . CYS A 1 104 ? 8.966 13.847 -12.338 1.00 89.44 104 CYS A CA 1
ATOM 800 C C . CYS A 1 104 ? 10.288 14.626 -12.203 1.00 89.44 104 CYS A C 1
ATOM 802 O O . CYS A 1 104 ? 10.974 14.844 -13.200 1.00 89.44 104 CYS A O 1
ATOM 804 N N . GLY A 1 105 ? 10.665 15.011 -10.979 1.00 86.62 105 GLY A N 1
ATOM 805 C CA . GLY A 1 105 ? 11.887 15.754 -10.676 1.00 86.62 105 GLY A CA 1
ATOM 806 C C . GLY A 1 105 ? 13.153 14.895 -10.560 1.00 86.62 105 GLY A C 1
ATOM 807 O O . GLY A 1 105 ? 13.155 13.693 -10.806 1.00 86.62 105 GLY A O 1
ATOM 808 N N . SER A 1 106 ? 14.249 15.534 -10.144 1.00 80.44 106 SER A N 1
ATOM 809 C CA . SER A 1 106 ? 15.602 14.954 -10.078 1.00 80.44 106 SER A CA 1
ATOM 810 C C . SER A 1 106 ? 15.947 14.239 -8.766 1.00 80.44 106 SER A C 1
ATOM 812 O O . SER A 1 106 ? 17.061 13.740 -8.601 1.00 80.44 106 SER A O 1
ATOM 814 N N . SER A 1 107 ? 15.031 14.196 -7.794 1.00 79.75 107 SER A N 1
ATOM 815 C CA . SER A 1 107 ? 15.283 13.545 -6.507 1.00 79.75 107 SER A CA 1
ATOM 816 C C . SER A 1 107 ? 14.007 13.065 -5.833 1.00 79.75 107 SER A C 1
ATOM 818 O O . SER A 1 107 ? 13.020 13.788 -5.737 1.00 79.75 107 SER A O 1
ATOM 820 N N . VAL A 1 108 ? 14.084 11.859 -5.270 1.00 77.06 108 VAL A N 1
ATOM 821 C CA . VAL A 1 108 ? 13.026 11.217 -4.469 1.00 77.06 108 VAL A CA 1
ATOM 822 C C . VAL A 1 108 ? 13.446 10.978 -3.020 1.00 77.06 108 VAL A C 1
ATOM 824 O O . VAL A 1 108 ? 12.785 10.238 -2.291 1.00 77.06 108 VAL A O 1
ATOM 827 N N . GLY A 1 109 ? 14.553 11.589 -2.581 1.00 69.19 109 GLY A N 1
ATOM 828 C CA . GLY A 1 109 ? 15.165 11.310 -1.276 1.00 69.19 109 GLY A CA 1
ATOM 829 C C . GLY A 1 109 ? 14.217 11.512 -0.088 1.00 69.19 109 GLY A C 1
ATOM 830 O O . GLY A 1 109 ? 14.225 10.711 0.845 1.00 69.19 109 GLY A O 1
ATOM 831 N N . LEU A 1 110 ? 13.355 12.532 -0.154 1.00 75.88 110 LEU A N 1
ATOM 832 C CA . LEU A 1 110 ? 12.363 12.833 0.885 1.00 75.88 110 LEU A CA 1
ATOM 833 C C . LEU A 1 110 ? 11.011 12.147 0.656 1.00 75.88 110 LEU A C 1
ATOM 835 O O . LEU A 1 110 ? 10.268 11.946 1.612 1.00 75.88 110 LEU A O 1
ATOM 839 N N . LEU A 1 111 ? 10.715 11.690 -0.565 1.00 82.00 111 LEU A N 1
ATOM 840 C CA . LEU A 1 111 ? 9.419 11.089 -0.883 1.00 82.00 111 LEU A CA 1
ATOM 841 C C . LEU A 1 111 ? 9.133 9.870 -0.003 1.00 82.00 111 LEU A C 1
ATOM 843 O O . LEU A 1 111 ? 8.03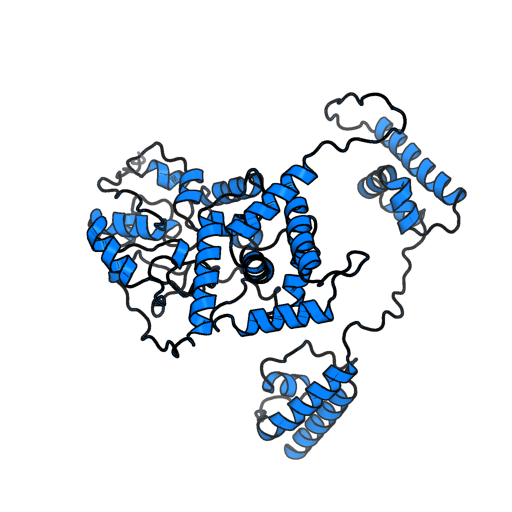4 9.715 0.516 1.00 82.00 111 LEU A O 1
ATOM 847 N N . LYS A 1 112 ? 10.139 9.019 0.227 1.00 76.31 112 LYS A N 1
ATOM 848 C CA . LYS A 1 112 ? 9.991 7.858 1.117 1.00 76.31 112 LYS A CA 1
ATOM 849 C C . LYS A 1 112 ? 9.636 8.278 2.540 1.00 76.31 112 LYS A C 1
ATOM 851 O O . LYS A 1 112 ? 8.833 7.607 3.174 1.00 76.31 112 LYS A O 1
ATOM 856 N N . HIS A 1 113 ? 10.202 9.373 3.039 1.00 75.12 113 HIS A N 1
ATOM 857 C CA . HIS A 1 113 ? 9.852 9.902 4.353 1.00 75.12 113 HIS A CA 1
ATOM 858 C C . HIS A 1 113 ? 8.397 10.395 4.384 1.00 75.12 113 HIS A C 1
ATOM 860 O O . HIS A 1 113 ? 7.653 10.006 5.286 1.00 75.12 113 HIS A O 1
ATOM 866 N N . ASP A 1 114 ? 7.985 11.162 3.374 1.00 78.62 114 ASP A N 1
ATOM 867 C CA . ASP A 1 114 ? 6.643 11.753 3.270 1.00 78.62 114 ASP A CA 1
ATOM 868 C C . ASP A 1 114 ? 5.550 10.694 3.070 1.00 78.62 114 ASP A C 1
ATOM 870 O O . ASP A 1 114 ? 4.453 10.801 3.618 1.00 78.62 114 ASP A O 1
ATOM 874 N N . LEU A 1 115 ? 5.877 9.612 2.360 1.00 77.94 115 LEU A N 1
ATOM 875 C CA . LEU A 1 115 ? 5.045 8.413 2.227 1.00 77.94 115 LEU A CA 1
ATOM 876 C C . LEU A 1 115 ? 5.041 7.540 3.489 1.00 77.94 115 LEU A C 1
ATOM 878 O O . LEU A 1 115 ? 4.454 6.461 3.478 1.00 77.94 115 LEU A O 1
ATOM 882 N N . GLY A 1 116 ? 5.722 7.944 4.563 1.00 70.38 116 GLY A N 1
ATOM 883 C CA . GLY A 1 116 ? 5.782 7.155 5.785 1.00 70.38 116 GLY A CA 1
ATOM 884 C C . GLY A 1 116 ? 6.576 5.855 5.621 1.00 70.38 116 GLY A C 1
ATOM 885 O O . GLY A 1 116 ? 6.383 4.916 6.382 1.00 70.38 116 GLY A O 1
ATOM 886 N N . LEU A 1 117 ? 7.489 5.753 4.659 1.00 71.19 117 LEU A N 1
ATOM 887 C CA . LEU A 1 117 ? 8.350 4.588 4.427 1.00 71.19 117 LEU A CA 1
ATOM 888 C C . LEU A 1 117 ? 9.694 4.749 5.161 1.00 71.19 117 LEU A C 1
ATOM 890 O O . LEU A 1 117 ? 10.048 5.840 5.615 1.00 71.19 117 LEU A O 1
ATOM 894 N N . ARG A 1 118 ? 10.435 3.649 5.360 1.00 58.50 118 ARG A N 1
ATOM 895 C CA . ARG A 1 118 ? 11.790 3.689 5.947 1.00 58.50 118 ARG A CA 1
ATOM 896 C C . ARG A 1 118 ? 12.806 4.184 4.910 1.00 58.50 118 ARG A C 1
ATOM 898 O O . ARG A 1 118 ? 12.739 3.793 3.750 1.00 58.50 118 ARG A O 1
ATOM 905 N N . ALA A 1 119 ? 13.820 4.925 5.361 1.00 45.09 119 ALA A N 1
ATOM 906 C CA . ALA A 1 119 ? 14.944 5.403 4.542 1.00 45.09 119 ALA A CA 1
ATOM 907 C C . ALA A 1 119 ? 15.960 4.306 4.131 1.00 45.09 119 ALA A C 1
ATOM 909 O O . ALA A 1 119 ? 17.008 4.608 3.568 1.00 45.09 119 ALA A O 1
ATOM 910 N N . SER A 1 120 ? 15.703 3.025 4.424 1.00 42.44 120 SER A N 1
ATOM 911 C CA . SER A 1 120 ? 16.641 1.948 4.089 1.00 42.44 120 SER A CA 1
ATOM 912 C C . SER A 1 120 ? 16.690 1.676 2.585 1.00 42.44 120 SER A C 1
ATOM 914 O O . SER A 1 120 ? 15.652 1.594 1.930 1.00 42.44 120 SER A O 1
ATOM 916 N N . ALA A 1 121 ? 17.890 1.392 2.072 1.00 32.56 121 ALA A N 1
ATOM 917 C CA . ALA A 1 121 ? 18.182 1.019 0.682 1.00 32.56 121 ALA A CA 1
ATOM 918 C C . ALA A 1 121 ? 17.562 -0.317 0.203 1.00 32.56 121 ALA A C 1
ATOM 920 O O . ALA A 1 121 ? 18.031 -0.873 -0.775 1.00 32.56 121 ALA A O 1
ATOM 921 N N . ALA A 1 122 ? 16.578 -0.863 0.924 1.00 36.97 122 ALA A N 1
ATOM 922 C CA . ALA A 1 122 ? 15.728 -1.976 0.493 1.00 36.97 122 ALA A CA 1
ATOM 923 C C . ALA A 1 122 ? 14.320 -1.500 0.073 1.00 36.97 122 ALA A C 1
ATOM 925 O O . ALA A 1 122 ? 13.490 -2.316 -0.303 1.00 36.97 122 ALA A O 1
ATOM 926 N N . GLY A 1 123 ? 14.023 -0.195 0.173 1.00 45.31 123 GLY A N 1
ATOM 927 C CA . GLY A 1 123 ? 12.681 0.326 -0.086 1.00 45.31 123 GLY A CA 1
ATOM 928 C C . GLY A 1 123 ? 11.612 -0.295 0.823 1.00 45.31 123 GLY A C 1
ATOM 929 O O . GLY A 1 123 ? 11.896 -0.987 1.800 1.00 45.31 123 GLY A O 1
ATOM 930 N N . SER A 1 124 ? 10.354 -0.018 0.510 1.00 50.41 124 SER A N 1
ATOM 931 C CA . SER A 1 124 ? 9.166 -0.630 1.120 1.00 50.41 124 SER A CA 1
ATOM 932 C C . SER A 1 124 ? 8.951 -2.098 0.724 1.00 50.41 124 SER A C 1
ATOM 934 O O . SER A 1 124 ? 8.094 -2.762 1.306 1.00 50.41 124 SER A O 1
ATOM 936 N N . MET A 1 125 ? 9.715 -2.610 -0.243 1.00 60.09 125 MET A N 1
ATOM 937 C CA . MET A 1 125 ? 9.558 -3.942 -0.824 1.00 60.09 125 MET A CA 1
ATOM 938 C C . MET A 1 125 ? 10.664 -4.856 -0.287 1.00 60.09 125 MET A C 1
ATOM 940 O O . MET A 1 125 ? 11.830 -4.735 -0.643 1.00 60.09 125 MET A O 1
ATOM 944 N N . GLY A 1 126 ? 10.315 -5.763 0.626 1.00 62.06 126 GLY A N 1
ATOM 945 C CA . GLY A 1 126 ? 11.297 -6.633 1.291 1.00 62.06 126 GLY A CA 1
ATOM 946 C C . GLY A 1 126 ? 12.016 -7.624 0.363 1.00 62.06 126 GLY A C 1
ATOM 947 O O . GLY A 1 126 ? 13.119 -8.049 0.693 1.00 62.06 126 GLY A O 1
ATOM 948 N N . ALA A 1 127 ? 11.411 -7.961 -0.779 1.00 77.00 127 ALA A N 1
ATOM 949 C CA . ALA A 1 127 ? 11.947 -8.829 -1.825 1.00 77.00 127 ALA A CA 1
ATOM 950 C C . ALA A 1 127 ? 11.269 -8.496 -3.165 1.00 77.00 127 ALA A C 1
ATOM 952 O O . ALA A 1 127 ? 10.151 -7.978 -3.171 1.00 77.00 127 ALA A O 1
ATOM 953 N N . ILE A 1 128 ? 11.937 -8.803 -4.279 1.00 86.44 128 ILE A N 1
ATOM 954 C CA . ILE A 1 128 ? 11.345 -8.751 -5.625 1.00 86.44 128 ILE A CA 1
ATOM 955 C C . ILE A 1 128 ? 10.669 -10.092 -5.888 1.00 86.44 128 ILE A C 1
ATOM 957 O O . ILE A 1 128 ? 11.283 -11.134 -5.643 1.00 86.44 128 ILE A O 1
ATOM 961 N N . ARG A 1 129 ? 9.424 -10.075 -6.371 1.00 89.38 129 ARG A N 1
ATOM 962 C CA . ARG A 1 129 ? 8.606 -11.288 -6.501 1.00 89.38 129 ARG A CA 1
ATOM 963 C C . ARG A 1 129 ? 8.067 -11.498 -7.903 1.00 89.38 129 ARG A C 1
ATOM 965 O O . ARG A 1 129 ? 7.744 -10.535 -8.593 1.00 89.38 129 ARG A O 1
ATOM 972 N N . ALA A 1 130 ? 7.921 -12.758 -8.300 1.00 93.56 130 ALA A N 1
ATOM 973 C CA . ALA A 1 130 ? 7.258 -13.145 -9.542 1.00 93.56 130 ALA A CA 1
ATOM 974 C C . ALA A 1 130 ? 6.321 -14.338 -9.335 1.00 93.56 130 ALA A C 1
ATOM 976 O O . ALA A 1 130 ? 6.540 -15.179 -8.464 1.00 93.56 130 ALA A O 1
ATOM 977 N N . CYS A 1 131 ? 5.288 -14.413 -10.170 1.00 94.19 131 CYS A N 1
ATOM 978 C CA . CYS A 1 131 ? 4.413 -15.573 -10.285 1.00 94.19 131 CYS A CA 1
ATOM 979 C C . CYS A 1 131 ? 4.849 -16.405 -11.507 1.00 94.19 131 CYS A C 1
ATOM 981 O O . CYS A 1 131 ? 4.936 -15.832 -12.596 1.00 94.19 131 CYS A O 1
ATOM 983 N N . PRO A 1 132 ? 5.096 -17.722 -11.373 1.00 92.88 132 PRO A N 1
ATOM 984 C CA . PRO A 1 132 ? 5.500 -18.563 -12.505 1.00 92.88 132 PRO A CA 1
ATOM 985 C C . PRO A 1 132 ? 4.419 -18.655 -13.595 1.00 92.88 132 PRO A C 1
ATOM 987 O O . PRO A 1 132 ? 4.741 -18.739 -14.782 1.00 92.88 132 PRO A O 1
ATOM 990 N N . GLU A 1 133 ? 3.143 -18.584 -13.211 1.00 95.06 133 GLU A N 1
ATOM 991 C CA . GLU A 1 133 ? 2.023 -18.587 -14.155 1.00 95.06 133 GLU A CA 1
ATOM 992 C C . GLU A 1 133 ? 1.878 -17.238 -14.870 1.00 95.06 133 GLU A C 1
ATOM 994 O O . GLU A 1 133 ? 1.771 -17.229 -16.093 1.00 95.06 133 GLU A O 1
ATOM 999 N N . CYS A 1 134 ? 2.022 -16.096 -14.172 1.00 96.00 134 CYS A N 1
ATOM 1000 C CA . CYS A 1 134 ? 2.101 -14.790 -14.848 1.00 96.00 134 CYS A CA 1
ATOM 1001 C C . CYS A 1 134 ? 3.234 -14.780 -15.873 1.00 96.00 134 CYS A C 1
ATOM 1003 O O . CYS A 1 134 ? 3.016 -14.410 -17.014 1.00 96.00 134 CYS A O 1
ATOM 1005 N N . MET A 1 135 ? 4.423 -15.274 -15.513 1.00 95.00 135 MET A N 1
ATOM 1006 C CA . MET A 1 135 ? 5.557 -15.341 -16.443 1.00 95.00 135 MET A CA 1
ATOM 1007 C C . MET A 1 135 ? 5.304 -16.232 -17.669 1.00 95.00 135 MET A C 1
ATOM 1009 O O . MET A 1 135 ? 6.057 -16.149 -18.642 1.00 95.00 135 MET A O 1
ATOM 1013 N N . SER A 1 136 ? 4.332 -17.140 -17.611 1.00 94.31 136 SER A N 1
ATOM 1014 C CA . SER A 1 136 ? 3.941 -17.985 -18.741 1.00 94.31 136 SER A CA 1
ATOM 1015 C C . SER A 1 136 ? 2.906 -17.267 -19.609 1.00 94.31 136 SER A C 1
ATOM 1017 O O . SER A 1 136 ? 3.111 -17.164 -20.818 1.00 94.31 136 SER A O 1
ATOM 1019 N N . ASP A 1 137 ? 1.886 -16.669 -18.988 1.00 94.38 137 ASP A N 1
ATOM 1020 C CA . ASP A 1 137 ? 0.893 -15.821 -19.660 1.00 94.38 137 ASP A CA 1
ATOM 1021 C C . ASP A 1 137 ? 1.551 -14.643 -20.397 1.00 94.38 137 ASP A C 1
ATOM 1023 O O . ASP A 1 137 ? 1.248 -14.372 -21.558 1.00 94.38 137 ASP A O 1
ATOM 1027 N N . ASP A 1 138 ? 2.487 -13.962 -19.734 1.00 94.75 138 ASP A N 1
ATOM 1028 C CA . ASP A 1 138 ? 3.185 -12.790 -20.260 1.00 94.75 138 ASP A CA 1
ATOM 1029 C C . ASP A 1 138 ? 4.029 -13.142 -21.489 1.00 94.75 138 ASP A C 1
ATOM 1031 O O . ASP A 1 138 ? 4.071 -12.384 -22.453 1.00 94.75 138 ASP A O 1
ATOM 1035 N N . VAL A 1 139 ? 4.689 -14.306 -21.488 1.00 91.00 139 VAL A N 1
ATOM 1036 C CA . VAL A 1 139 ? 5.448 -14.776 -22.658 1.00 91.00 139 VAL A CA 1
ATOM 1037 C C . VAL A 1 139 ? 4.507 -15.092 -23.814 1.00 91.00 139 VAL A C 1
ATOM 1039 O O . VAL A 1 139 ? 4.802 -14.708 -24.942 1.00 91.00 139 VAL A O 1
ATOM 1042 N N . GLY A 1 140 ? 3.371 -15.737 -23.539 1.00 88.81 140 GLY A N 1
ATOM 1043 C CA . GLY A 1 140 ? 2.366 -16.024 -24.561 1.00 88.81 140 GLY A CA 1
ATOM 1044 C C . GLY A 1 140 ? 1.744 -14.763 -25.172 1.00 88.81 140 GLY A C 1
ATOM 1045 O O . GLY A 1 140 ? 1.481 -14.744 -26.370 1.00 88.81 140 GLY A O 1
ATOM 1046 N N . GLY A 1 141 ? 1.526 -13.712 -24.373 1.00 88.06 141 GLY A N 1
ATOM 1047 C CA . GLY A 1 141 ? 0.847 -12.486 -24.817 1.00 88.06 141 GLY A CA 1
ATOM 1048 C C . GLY A 1 141 ? 1.762 -11.350 -25.288 1.00 88.06 141 GLY A C 1
ATOM 1049 O O . GLY A 1 141 ? 1.419 -10.631 -26.221 1.00 88.06 141 GLY A O 1
ATOM 1050 N N . TYR A 1 142 ? 2.921 -11.172 -24.653 1.00 85.50 142 TYR A N 1
ATOM 1051 C CA . TYR A 1 142 ? 3.828 -10.031 -24.853 1.00 85.50 142 TYR A CA 1
ATOM 1052 C C . TYR A 1 142 ? 5.236 -10.453 -25.298 1.00 85.50 142 TYR A C 1
ATOM 1054 O O . TYR A 1 142 ? 6.128 -9.607 -25.404 1.00 85.50 142 TYR A O 1
ATOM 1062 N N . GLY A 1 143 ? 5.459 -11.753 -25.523 1.00 85.94 143 GLY A N 1
ATOM 1063 C CA . GLY A 1 143 ? 6.736 -12.328 -25.959 1.00 85.94 143 GLY A CA 1
ATOM 1064 C C . GLY A 1 143 ? 7.808 -12.402 -24.867 1.00 85.94 143 GLY A C 1
ATOM 1065 O O . GLY A 1 143 ? 8.836 -13.048 -25.051 1.00 85.94 143 GLY A O 1
ATOM 1066 N N . THR A 1 144 ? 7.589 -11.771 -23.713 1.00 90.88 144 THR A N 1
ATOM 1067 C CA . THR A 1 144 ? 8.519 -11.795 -22.585 1.00 90.88 144 THR A CA 1
ATOM 1068 C C . THR A 1 144 ? 7.788 -11.596 -21.264 1.00 90.88 144 THR A C 1
ATOM 1070 O O . THR A 1 144 ? 6.796 -10.873 -21.192 1.00 90.88 144 THR A O 1
ATOM 1073 N N . ALA A 1 145 ? 8.301 -12.226 -20.209 1.00 94.44 145 ALA A N 1
ATOM 1074 C CA . ALA A 1 145 ? 7.808 -12.002 -18.858 1.00 94.44 145 ALA A CA 1
ATOM 1075 C C . ALA A 1 145 ? 8.219 -10.615 -18.354 1.00 94.44 145 ALA A C 1
ATOM 1077 O O . ALA A 1 145 ? 9.331 -10.159 -18.634 1.00 94.44 145 ALA A O 1
ATOM 1078 N N . TYR A 1 146 ? 7.359 -9.983 -17.560 1.00 94.38 146 TYR A N 1
ATOM 1079 C CA . TYR A 1 146 ? 7.598 -8.646 -17.020 1.00 94.38 146 TYR A CA 1
ATOM 1080 C C . TYR A 1 146 ? 7.281 -8.569 -15.520 1.00 94.38 146 TYR A C 1
ATOM 1082 O O . TYR A 1 146 ? 6.645 -9.453 -14.944 1.00 94.38 146 TYR A O 1
ATOM 1090 N N . TRP A 1 147 ? 7.787 -7.540 -14.836 1.00 95.12 147 TRP A N 1
ATOM 1091 C CA . TRP A 1 147 ? 7.497 -7.353 -13.412 1.00 95.12 147 TRP A CA 1
ATOM 1092 C C . TRP A 1 147 ? 6.130 -6.696 -13.229 1.00 95.12 147 TRP A C 1
ATOM 1094 O O . TRP A 1 147 ? 5.927 -5.559 -13.649 1.00 95.12 147 TRP A O 1
ATOM 1104 N N . HIS A 1 148 ? 5.223 -7.394 -12.548 1.00 95.25 148 HIS A N 1
ATOM 1105 C CA . HIS A 1 148 ? 3.881 -6.909 -12.207 1.00 95.25 148 HIS A CA 1
ATOM 1106 C C . HIS A 1 148 ? 3.909 -6.085 -10.920 1.00 95.25 148 HIS A C 1
ATOM 1108 O O . HIS A 1 148 ? 4.425 -6.576 -9.912 1.00 95.25 148 HIS A O 1
ATOM 1114 N N . ARG A 1 149 ? 3.338 -4.873 -10.918 1.00 93.81 149 ARG A N 1
ATOM 1115 C CA . ARG A 1 149 ? 3.290 -3.949 -9.768 1.00 93.81 149 ARG A CA 1
ATOM 1116 C C . ARG A 1 149 ? 2.558 -4.561 -8.582 1.00 93.81 149 ARG A C 1
ATOM 1118 O O . ARG A 1 149 ? 3.071 -4.497 -7.466 1.00 93.81 149 ARG A O 1
ATOM 1125 N N . SER A 1 150 ? 1.402 -5.185 -8.819 1.00 93.88 150 SER A N 1
ATOM 1126 C CA . SER A 1 150 ? 0.584 -5.809 -7.770 1.00 93.88 150 SER A CA 1
ATOM 1127 C C . SER A 1 150 ? 1.358 -6.851 -6.953 1.00 93.88 150 SER A C 1
ATOM 1129 O O . SER A 1 150 ? 1.169 -6.954 -5.741 1.00 93.88 150 SER A O 1
ATOM 1131 N N . LEU A 1 151 ? 2.297 -7.563 -7.586 1.00 92.56 151 LEU A N 1
ATOM 1132 C CA . LEU A 1 151 ? 3.120 -8.594 -6.947 1.00 92.56 151 LEU A CA 1
ATOM 1133 C C . LEU A 1 151 ? 4.284 -8.025 -6.119 1.00 92.56 151 LEU A C 1
ATOM 1135 O O . LEU A 1 151 ? 4.849 -8.737 -5.288 1.00 92.56 151 LEU A O 1
ATOM 1139 N N . GLN A 1 152 ? 4.643 -6.753 -6.319 1.00 90.19 152 GLN A N 1
ATOM 1140 C CA . GLN A 1 152 ? 5.732 -6.097 -5.580 1.00 90.19 152 GLN A CA 1
ATOM 1141 C C . GLN A 1 152 ? 5.252 -5.427 -4.290 1.00 90.19 152 GLN A C 1
ATOM 1143 O O . GLN A 1 152 ? 6.063 -4.972 -3.481 1.00 90.19 152 GLN A O 1
ATOM 1148 N N . LEU A 1 153 ? 3.935 -5.356 -4.080 1.00 88.06 153 LEU A N 1
ATOM 1149 C CA . LEU A 1 153 ? 3.358 -4.659 -2.941 1.00 88.06 153 LEU A CA 1
ATOM 1150 C C . LEU A 1 153 ? 3.759 -5.317 -1.605 1.00 88.06 153 LEU A C 1
ATOM 1152 O O . LEU A 1 153 ? 3.927 -6.540 -1.510 1.00 88.06 153 LEU A O 1
ATOM 1156 N N . PRO A 1 154 ? 3.905 -4.530 -0.523 1.00 82.69 154 PRO A N 1
ATOM 1157 C CA . PRO A 1 154 ? 4.301 -5.075 0.768 1.00 82.69 154 PRO A CA 1
ATOM 1158 C C . PRO A 1 154 ? 3.274 -6.073 1.309 1.00 82.69 154 PRO A C 1
ATOM 1160 O O . PRO A 1 154 ? 2.088 -5.767 1.377 1.00 82.69 154 PRO A O 1
ATOM 1163 N N . GLY A 1 155 ? 3.742 -7.246 1.743 1.00 79.31 155 GLY A N 1
ATOM 1164 C CA . GLY A 1 155 ? 2.897 -8.311 2.295 1.00 79.31 155 GLY A CA 1
ATOM 1165 C C . GLY A 1 155 ? 2.222 -9.212 1.253 1.00 79.31 155 GLY A C 1
ATOM 1166 O O . GLY A 1 155 ? 1.617 -10.207 1.641 1.00 79.31 155 GLY A O 1
ATOM 1167 N N . VAL A 1 156 ? 2.358 -8.922 -0.045 1.00 85.81 156 VAL A N 1
ATOM 1168 C CA . VAL A 1 156 ? 1.858 -9.794 -1.116 1.00 85.81 156 VAL A CA 1
ATOM 1169 C C . VAL A 1 156 ? 2.817 -10.966 -1.310 1.00 85.81 156 VAL A C 1
ATOM 1171 O O . VAL A 1 156 ? 3.979 -10.778 -1.670 1.00 85.81 156 VAL A O 1
ATOM 1174 N N . LEU A 1 157 ? 2.325 -12.173 -1.024 1.00 84.19 157 LEU A N 1
ATOM 1175 C CA . LEU A 1 157 ? 3.082 -13.434 -1.082 1.00 84.19 157 LEU A CA 1
ATOM 1176 C C . LEU A 1 157 ? 2.420 -14.487 -1.976 1.00 84.19 157 LEU A C 1
ATOM 1178 O O . LEU A 1 157 ? 3.021 -15.522 -2.253 1.00 84.19 157 LEU A O 1
ATOM 1182 N N . VAL A 1 158 ? 1.186 -14.232 -2.411 1.00 87.25 158 VAL A N 1
ATOM 1183 C CA . VAL A 1 158 ? 0.396 -15.114 -3.270 1.00 87.25 158 VAL A CA 1
ATOM 1184 C C . VAL A 1 158 ? -0.094 -14.292 -4.452 1.00 87.25 158 VAL A C 1
ATOM 1186 O O . VAL A 1 158 ? -0.499 -13.142 -4.290 1.00 87.25 158 VAL A O 1
ATOM 1189 N N . CYS A 1 159 ? -0.045 -14.869 -5.647 1.00 92.38 159 CYS A N 1
ATOM 1190 C CA . CYS A 1 159 ? -0.582 -14.237 -6.837 1.00 92.38 159 CYS A CA 1
ATOM 1191 C C . CYS A 1 159 ? -2.105 -14.069 -6.686 1.00 92.38 159 CYS A C 1
ATOM 1193 O O . CYS A 1 159 ? -2.804 -15.067 -6.517 1.00 92.38 159 CYS A O 1
ATOM 1195 N N . PRO A 1 160 ? -2.661 -12.850 -6.775 1.00 92.19 160 PRO A N 1
ATOM 1196 C CA . PRO A 1 160 ? -4.108 -12.647 -6.697 1.00 92.19 160 PRO A CA 1
ATOM 1197 C C . PRO A 1 160 ? -4.852 -13.190 -7.929 1.00 92.19 160 PRO A C 1
ATOM 1199 O O . PRO A 1 160 ? -6.046 -13.466 -7.825 1.00 92.19 160 PRO A O 1
ATOM 1202 N N . LYS A 1 161 ? -4.151 -13.334 -9.065 1.00 93.62 161 LYS A N 1
ATOM 1203 C CA . LYS A 1 161 ? -4.678 -13.841 -10.342 1.00 93.62 161 LYS A CA 1
ATOM 1204 C C . LYS A 1 161 ? -4.666 -15.371 -10.412 1.00 93.62 161 LYS A C 1
ATOM 1206 O O . LYS A 1 161 ? -5.679 -15.961 -10.755 1.00 93.62 161 LYS A O 1
ATOM 1211 N N . HIS A 1 162 ? -3.533 -15.991 -10.085 1.00 93.62 162 HIS A N 1
ATOM 1212 C CA . HIS A 1 162 ? -3.311 -17.441 -10.240 1.00 93.62 162 HIS A CA 1
ATOM 1213 C C . HIS A 1 162 ? -3.382 -18.226 -8.929 1.00 93.62 162 HIS A C 1
ATOM 1215 O O . HIS A 1 162 ? -3.283 -19.442 -8.929 1.00 93.62 162 HIS A O 1
ATOM 1221 N N . GLU A 1 163 ? -3.520 -17.545 -7.790 1.00 92.50 163 GLU A N 1
ATOM 1222 C CA . GLU A 1 163 ? -3.640 -18.158 -6.456 1.00 92.50 163 GLU A CA 1
ATOM 1223 C C . GLU A 1 163 ? -2.451 -19.036 -6.017 1.00 92.50 163 GLU A C 1
ATOM 1225 O O . GLU A 1 163 ? -2.540 -19.789 -5.045 1.00 92.50 163 GLU A O 1
ATOM 1230 N N . VAL A 1 164 ? -1.301 -18.890 -6.676 1.00 88.19 164 VAL A N 1
ATOM 1231 C CA . VAL A 1 164 ? -0.056 -19.592 -6.339 1.00 88.19 164 VAL A CA 1
ATOM 1232 C C . VAL A 1 164 ? 0.905 -18.729 -5.529 1.00 88.19 164 VAL A C 1
ATOM 1234 O O . VAL A 1 164 ? 0.925 -17.501 -5.645 1.00 88.19 164 VAL A O 1
ATOM 1237 N N . ALA A 1 165 ? 1.728 -19.375 -4.703 1.00 86.62 165 ALA A N 1
ATOM 1238 C CA . ALA A 1 165 ? 2.785 -18.702 -3.955 1.00 86.62 165 ALA A CA 1
ATOM 1239 C C . ALA A 1 165 ? 3.791 -18.029 -4.902 1.00 86.62 165 ALA A C 1
ATOM 1241 O O . ALA A 1 165 ? 4.161 -18.580 -5.940 1.00 86.62 165 ALA A O 1
ATOM 1242 N N . LEU A 1 166 ? 4.236 -16.831 -4.531 1.00 88.25 166 LEU A N 1
ATOM 1243 C CA . LEU A 1 166 ? 5.194 -16.068 -5.320 1.00 88.25 166 LEU A CA 1
ATOM 1244 C C . LEU A 1 166 ? 6.628 -16.528 -5.060 1.00 88.25 166 LEU A C 1
ATOM 1246 O O . LEU A 1 166 ? 7.033 -16.753 -3.919 1.00 88.25 166 LEU A O 1
ATOM 1250 N N . MET A 1 167 ? 7.415 -16.576 -6.129 1.00 90.06 167 MET A N 1
ATOM 1251 C CA . MET A 1 167 ? 8.851 -16.820 -6.070 1.00 90.06 167 MET A CA 1
ATOM 1252 C C . MET A 1 167 ? 9.574 -15.518 -5.716 1.00 90.06 167 MET A C 1
ATOM 1254 O O . MET A 1 167 ? 9.306 -14.478 -6.321 1.00 90.06 167 MET A O 1
ATOM 1258 N N . GLU A 1 168 ? 10.512 -15.566 -4.769 1.00 87.56 168 GLU A N 1
ATOM 1259 C CA . GLU A 1 168 ? 11.333 -14.410 -4.387 1.00 87.56 168 GLU A CA 1
ATOM 1260 C C . GLU A 1 168 ? 12.701 -14.455 -5.080 1.00 87.56 168 GLU A C 1
ATOM 1262 O O . GLU A 1 168 ? 13.367 -15.493 -5.110 1.00 87.56 168 GLU A O 1
ATOM 1267 N N . ALA A 1 169 ? 13.131 -13.327 -5.642 1.00 87.06 169 ALA A N 1
ATOM 1268 C CA . ALA A 1 169 ? 14.422 -13.205 -6.305 1.00 87.06 169 ALA A CA 1
ATOM 1269 C C . ALA A 1 169 ? 15.588 -13.419 -5.326 1.00 87.06 169 ALA A C 1
ATOM 1271 O O . ALA A 1 169 ? 15.632 -12.835 -4.238 1.00 87.06 169 ALA A O 1
ATOM 1272 N N . LYS A 1 170 ? 16.579 -14.215 -5.729 1.00 83.62 170 LYS A N 1
ATOM 1273 C CA . LYS A 1 170 ? 17.754 -14.516 -4.908 1.00 83.62 170 LYS A CA 1
ATOM 1274 C C . LYS A 1 170 ? 18.718 -13.328 -4.883 1.00 83.62 170 LYS A C 1
ATOM 1276 O O . LYS A 1 170 ? 19.060 -12.770 -5.919 1.00 83.62 170 LYS A O 1
ATOM 1281 N N . SER A 1 171 ? 19.187 -12.954 -3.691 1.00 70.75 171 SER A N 1
ATOM 1282 C CA . SER A 1 171 ? 20.248 -11.948 -3.476 1.00 70.75 171 SER A CA 1
ATOM 1283 C C . SER A 1 171 ? 19.999 -10.544 -4.058 1.00 70.75 171 SER A C 1
ATOM 1285 O O . SER A 1 171 ? 20.916 -9.723 -4.067 1.00 70.75 171 SER A O 1
ATOM 1287 N N . MET A 1 172 ? 18.773 -10.214 -4.476 1.00 71.19 172 MET A N 1
ATOM 1288 C CA . MET A 1 172 ? 18.432 -8.898 -5.019 1.00 71.19 172 MET A CA 1
ATOM 1289 C C . MET A 1 172 ? 17.599 -8.080 -4.036 1.00 71.19 172 MET A C 1
ATOM 1291 O O . MET A 1 172 ? 16.589 -8.541 -3.509 1.00 71.19 172 MET A O 1
ATOM 1295 N N . ARG A 1 173 ? 18.026 -6.836 -3.793 1.00 66.06 173 ARG A N 1
ATOM 1296 C CA . ARG A 1 173 ? 17.320 -5.889 -2.919 1.00 66.06 173 ARG A CA 1
ATOM 1297 C C . ARG A 1 173 ? 16.810 -4.696 -3.731 1.00 66.06 173 ARG A C 1
ATOM 1299 O O . ARG A 1 173 ? 17.609 -4.088 -4.446 1.00 66.06 173 ARG A O 1
ATOM 1306 N N . PRO A 1 174 ? 15.525 -4.326 -3.620 1.00 63.75 174 PRO A N 1
ATOM 1307 C CA . PRO A 1 174 ? 14.985 -3.114 -4.238 1.00 63.75 174 PRO A CA 1
ATOM 1308 C C . PRO A 1 174 ? 15.751 -1.846 -3.848 1.00 63.75 174 PRO A C 1
ATOM 1310 O O . PRO A 1 174 ? 16.015 -1.623 -2.672 1.00 63.75 174 PRO A O 1
ATOM 1313 N N . GLY A 1 175 ? 16.106 -1.012 -4.827 1.00 62.03 175 GLY A N 1
ATOM 1314 C CA . GLY A 1 175 ? 16.828 0.251 -4.632 1.00 62.03 175 GLY A CA 1
ATOM 1315 C C . GLY A 1 175 ? 18.361 0.155 -4.676 1.00 62.03 175 GLY A C 1
ATOM 1316 O O . GLY A 1 175 ? 19.029 1.147 -4.387 1.00 62.03 175 GLY A O 1
ATOM 1317 N N . LYS A 1 176 ? 18.931 -1.008 -5.023 1.00 66.50 176 LYS A N 1
ATOM 1318 C CA . LYS A 1 176 ? 20.385 -1.223 -5.200 1.00 66.50 176 LYS A CA 1
ATOM 1319 C C . LYS A 1 176 ? 20.758 -1.823 -6.559 1.00 66.50 176 LYS A C 1
ATOM 1321 O O . LYS A 1 176 ? 21.863 -2.336 -6.724 1.00 66.50 176 LYS A O 1
ATOM 1326 N N . GLN A 1 177 ? 19.831 -1.805 -7.506 1.00 74.44 177 GLN A N 1
ATOM 1327 C CA . GLN A 1 177 ? 20.040 -2.342 -8.841 1.00 74.44 177 GLN A CA 1
ATOM 1328 C C . GLN A 1 177 ? 21.134 -1.553 -9.555 1.00 74.44 177 GLN A C 1
ATOM 1330 O O . GLN A 1 177 ? 21.146 -0.324 -9.528 1.00 74.44 177 GLN A O 1
ATOM 1335 N N . GLN A 1 178 ? 22.041 -2.288 -10.192 1.00 73.81 178 GLN A N 1
ATOM 1336 C CA . GLN A 1 178 ? 23.082 -1.726 -11.054 1.00 73.81 178 GLN A CA 1
ATOM 1337 C C . GLN A 1 178 ? 22.755 -1.924 -12.538 1.00 73.81 178 GLN A C 1
ATOM 1339 O O . GLN A 1 178 ? 23.316 -1.242 -13.389 1.00 73.81 178 GLN A O 1
ATOM 1344 N N . THR A 1 179 ? 21.834 -2.840 -12.848 1.00 78.50 179 THR A N 1
ATOM 1345 C CA . THR A 1 179 ? 21.423 -3.194 -14.207 1.00 78.50 179 THR A CA 1
ATOM 1346 C C . THR A 1 179 ? 19.923 -3.472 -14.269 1.00 78.50 179 THR A C 1
ATOM 1348 O O . THR A 1 179 ? 19.287 -3.766 -13.251 1.00 78.50 179 THR A O 1
ATOM 1351 N N . PHE A 1 180 ? 19.366 -3.380 -15.477 1.00 83.62 180 PHE A N 1
ATOM 1352 C CA . PHE A 1 180 ? 18.024 -3.865 -15.777 1.00 83.62 180 PHE A CA 1
ATOM 1353 C C . PHE A 1 180 ? 18.005 -5.390 -15.886 1.00 83.62 180 PHE A C 1
ATOM 1355 O O . PHE A 1 180 ? 18.984 -6.001 -16.313 1.00 83.62 180 PHE A O 1
ATOM 1362 N N . PHE A 1 181 ? 16.882 -5.991 -15.504 1.00 87.38 181 PHE A N 1
ATOM 1363 C CA . PHE A 1 181 ? 16.644 -7.424 -15.636 1.00 87.38 181 PHE A CA 1
ATOM 1364 C C . PHE A 1 181 ? 15.146 -7.720 -15.684 1.00 87.38 181 PHE A C 1
ATOM 1366 O O . PHE A 1 181 ? 14.328 -7.045 -15.053 1.00 87.38 181 PHE A O 1
ATOM 1373 N N . LEU A 1 182 ? 14.797 -8.781 -16.395 1.00 91.62 182 LEU A N 1
ATOM 1374 C CA . LEU A 1 182 ? 13.452 -9.327 -16.502 1.00 91.62 182 LEU A CA 1
ATOM 1375 C C . LEU A 1 182 ? 13.310 -10.590 -15.641 1.00 91.62 182 LEU A C 1
ATOM 1377 O O . LEU A 1 182 ? 14.316 -11.220 -15.306 1.00 91.62 182 LEU A O 1
ATOM 1381 N N . PRO A 1 183 ? 12.077 -11.005 -15.300 1.00 93.50 183 PRO A N 1
ATOM 1382 C CA . PRO A 1 183 ? 11.826 -12.176 -14.459 1.00 93.50 183 PRO A CA 1
ATOM 1383 C C . PRO A 1 183 ? 12.576 -13.449 -14.885 1.00 93.50 183 PRO A C 1
ATOM 1385 O O . PRO A 1 183 ? 13.133 -14.154 -14.053 1.00 93.50 183 PRO A O 1
ATOM 1388 N N . ARG A 1 184 ? 12.664 -13.739 -16.190 1.00 91.25 184 ARG A N 1
ATOM 1389 C CA . ARG A 1 184 ? 13.346 -14.951 -16.693 1.00 91.25 184 ARG A CA 1
ATOM 1390 C C . ARG A 1 184 ? 14.876 -14.871 -16.696 1.00 91.25 184 ARG A C 1
ATOM 1392 O O . ARG A 1 184 ? 15.522 -15.871 -16.981 1.00 91.25 184 ARG A O 1
ATOM 1399 N N . GLN A 1 185 ? 15.451 -13.709 -16.400 1.00 90.06 185 GLN A N 1
ATOM 1400 C CA . GLN A 1 185 ? 16.897 -13.469 -16.463 1.00 90.06 185 GLN A CA 1
ATOM 1401 C C . GLN A 1 185 ? 17.586 -13.620 -15.101 1.00 90.06 185 GLN A C 1
ATOM 1403 O O . GLN A 1 185 ? 18.762 -13.291 -14.969 1.00 90.06 185 GLN A O 1
ATOM 1408 N N . ILE A 1 186 ? 16.859 -14.062 -14.073 1.00 90.31 186 ILE A N 1
ATOM 1409 C CA . ILE A 1 186 ? 17.346 -14.072 -12.697 1.00 90.31 186 ILE A CA 1
ATOM 1410 C C . ILE A 1 186 ? 17.127 -15.424 -12.026 1.00 90.31 186 ILE A C 1
ATOM 1412 O O . ILE A 1 186 ? 16.274 -16.216 -12.423 1.00 90.31 186 ILE A O 1
ATOM 1416 N N . GLU A 1 187 ? 17.877 -15.656 -10.953 1.00 90.62 187 GLU A N 1
ATOM 1417 C CA . GLU A 1 187 ? 17.641 -16.788 -10.069 1.00 90.62 187 GLU A CA 1
ATOM 1418 C C . GLU A 1 187 ? 16.613 -16.443 -8.992 1.00 90.62 187 GLU A C 1
ATOM 1420 O O . GLU A 1 187 ? 16.644 -15.372 -8.373 1.00 90.62 187 GLU A O 1
ATOM 1425 N N . TYR A 1 188 ? 15.752 -17.409 -8.697 1.00 89.00 188 TYR A N 1
ATOM 1426 C CA . TYR A 1 188 ? 14.839 -17.361 -7.564 1.00 89.00 188 TYR A CA 1
ATOM 1427 C C . TYR A 1 188 ? 15.403 -18.184 -6.408 1.00 89.00 188 TYR A C 1
ATOM 1429 O O . TYR A 1 188 ? 16.128 -19.164 -6.606 1.00 89.00 188 TYR A O 1
ATOM 1437 N N . ALA A 1 189 ? 15.108 -17.769 -5.177 1.00 83.25 189 ALA A N 1
ATOM 1438 C CA . ALA A 1 189 ? 15.457 -18.558 -4.008 1.00 83.25 189 ALA A CA 1
ATOM 1439 C C . ALA A 1 189 ? 14.791 -19.937 -4.118 1.00 83.25 189 ALA A C 1
ATOM 1441 O O . ALA A 1 189 ? 13.618 -20.033 -4.486 1.00 83.25 189 ALA A O 1
ATOM 1442 N N . LYS A 1 190 ? 15.534 -21.007 -3.791 1.00 67.62 190 LYS A N 1
ATOM 1443 C CA . LYS A 1 190 ? 14.931 -22.336 -3.647 1.00 67.62 190 LYS A CA 1
ATOM 1444 C C . LYS A 1 190 ? 13.827 -22.204 -2.609 1.00 67.62 190 LYS A C 1
ATOM 1446 O O . LYS A 1 190 ? 14.073 -21.727 -1.503 1.00 67.62 190 LYS A O 1
ATOM 1451 N N . SER A 1 191 ? 12.614 -22.550 -3.011 1.00 57.31 191 SER A N 1
ATOM 1452 C CA . SER A 1 191 ? 11.416 -22.387 -2.211 1.00 57.31 191 SER A CA 1
ATOM 1453 C C . SER A 1 191 ? 11.495 -23.241 -0.950 1.00 57.31 191 SER A C 1
ATOM 1455 O O . SER A 1 191 ? 11.033 -24.377 -0.935 1.00 57.31 191 SER A O 1
ATOM 1457 N N . ASP A 1 192 ? 11.998 -22.665 0.135 1.00 47.25 192 ASP A N 1
ATOM 1458 C CA . ASP A 1 192 ? 11.788 -23.158 1.497 1.00 47.25 192 ASP A CA 1
ATOM 1459 C C . ASP A 1 192 ? 10.409 -22.712 2.001 1.00 47.25 192 ASP A C 1
ATOM 1461 O O . ASP A 1 192 ? 10.216 -22.418 3.182 1.00 47.25 192 ASP A O 1
ATOM 1465 N N . HIS A 1 193 ? 9.429 -22.607 1.091 1.00 51.53 193 HIS A N 1
ATOM 1466 C CA . HIS A 1 193 ? 8.041 -22.364 1.438 1.00 51.53 193 HIS A CA 1
ATOM 1467 C C . HIS A 1 193 ? 7.590 -23.564 2.273 1.00 51.53 193 HIS A C 1
ATOM 1469 O O . HIS A 1 193 ? 7.022 -24.524 1.753 1.00 51.53 193 HIS A O 1
ATOM 1475 N N . ARG A 1 194 ? 7.863 -23.529 3.585 1.00 48.59 194 ARG A N 1
ATOM 1476 C CA . ARG A 1 194 ? 7.135 -24.284 4.596 1.00 48.59 194 ARG A CA 1
ATOM 1477 C C . ARG A 1 194 ? 5.693 -24.190 4.157 1.00 48.59 194 ARG A C 1
ATOM 1479 O O . ARG A 1 194 ? 5.176 -23.075 4.116 1.00 48.59 194 ARG A O 1
ATOM 1486 N N . ARG A 1 195 ? 5.131 -25.323 3.714 1.00 53.06 195 ARG A N 1
ATOM 1487 C CA . ARG A 1 195 ? 3.787 -25.427 3.138 1.00 53.06 195 ARG A CA 1
ATOM 1488 C C . ARG A 1 195 ? 2.894 -24.497 3.940 1.00 53.06 195 ARG A C 1
ATOM 1490 O O . ARG A 1 195 ? 2.618 -24.798 5.102 1.00 53.06 195 ARG A O 1
ATOM 1497 N N . LEU A 1 196 ? 2.539 -23.338 3.372 1.00 57.47 196 LEU A N 1
ATOM 1498 C CA . LEU A 1 196 ? 1.600 -22.447 4.035 1.00 57.47 196 LEU A CA 1
ATOM 1499 C C . LEU A 1 196 ? 0.404 -23.333 4.348 1.00 57.47 196 LEU A C 1
ATOM 1501 O O . LEU A 1 196 ? -0.074 -24.063 3.473 1.00 57.47 196 LEU A O 1
ATOM 1505 N N . THR A 1 197 ? -0.030 -23.352 5.607 1.00 59.41 197 THR A N 1
ATOM 1506 C CA . THR A 1 197 ? -1.230 -24.113 5.944 1.00 59.41 197 THR A CA 1
ATOM 1507 C C . THR A 1 197 ? -2.350 -23.637 5.021 1.00 59.41 197 THR A C 1
ATOM 1509 O O . THR A 1 197 ? -2.376 -22.472 4.615 1.00 59.41 197 THR A O 1
ATOM 1512 N N . ARG A 1 198 ? -3.292 -24.517 4.666 1.00 66.94 198 ARG A N 1
ATOM 1513 C CA . ARG A 1 198 ? -4.414 -24.154 3.781 1.00 66.94 198 ARG A CA 1
ATOM 1514 C C . ARG A 1 198 ? -5.104 -22.853 4.229 1.00 66.94 198 ARG A C 1
ATOM 1516 O O . ARG A 1 198 ? -5.481 -22.028 3.402 1.00 66.94 198 ARG A O 1
ATOM 1523 N N . THR A 1 199 ? -5.194 -22.643 5.543 1.00 63.28 199 THR A N 1
ATOM 1524 C CA . THR A 1 199 ? -5.707 -21.419 6.170 1.00 63.28 199 THR A CA 1
ATOM 1525 C C . THR A 1 199 ? -4.799 -20.203 5.951 1.00 63.28 199 THR A C 1
ATOM 1527 O O . THR A 1 199 ? -5.293 -19.161 5.525 1.00 63.28 199 THR A O 1
ATOM 1530 N N . ALA A 1 200 ? -3.487 -20.319 6.190 1.00 67.44 200 ALA A N 1
ATOM 1531 C CA . ALA A 1 200 ? -2.534 -19.232 5.950 1.00 67.44 200 ALA A CA 1
ATOM 1532 C C . ALA A 1 200 ? -2.488 -18.825 4.467 1.00 67.44 200 ALA A C 1
ATOM 1534 O O . ALA A 1 200 ? -2.413 -17.637 4.157 1.00 67.44 200 ALA A O 1
ATOM 1535 N N . ASN A 1 201 ? -2.617 -19.793 3.551 1.00 75.62 201 ASN A N 1
ATOM 1536 C CA . ASN A 1 201 ? -2.672 -19.526 2.115 1.00 75.62 201 ASN A CA 1
ATOM 1537 C C . ASN A 1 201 ? -3.928 -18.718 1.732 1.00 75.62 201 ASN A C 1
ATOM 1539 O O . ASN A 1 201 ? -3.835 -17.720 1.023 1.00 75.62 201 ASN A O 1
ATOM 1543 N N . LYS A 1 202 ? -5.100 -19.075 2.285 1.00 83.31 202 LYS A N 1
ATOM 1544 C CA . LYS A 1 202 ? -6.355 -18.336 2.054 1.00 83.31 202 LYS A CA 1
ATOM 1545 C C . LYS A 1 202 ? -6.262 -16.874 2.506 1.00 83.31 202 LYS A C 1
ATOM 1547 O O . LYS A 1 202 ? -6.722 -15.983 1.797 1.00 83.31 202 LYS A O 1
ATOM 1552 N N . ARG A 1 203 ? -5.657 -16.623 3.668 1.00 82.00 203 ARG A N 1
ATOM 1553 C CA . ARG A 1 203 ? -5.482 -15.262 4.200 1.00 82.00 203 ARG A CA 1
ATOM 1554 C C . ARG A 1 203 ? -4.457 -14.452 3.410 1.00 82.00 203 ARG A C 1
ATOM 1556 O O . ARG A 1 203 ? -4.704 -13.293 3.098 1.00 82.00 203 ARG A O 1
ATOM 1563 N N . ALA A 1 204 ? -3.349 -15.073 3.007 1.00 82.81 204 ALA A N 1
ATOM 1564 C CA . ALA A 1 204 ? -2.368 -14.441 2.126 1.00 82.81 204 ALA A CA 1
ATOM 1565 C C . ALA A 1 204 ? -2.981 -14.039 0.777 1.00 82.81 204 ALA A C 1
ATOM 1567 O O . ALA A 1 204 ? -2.739 -12.934 0.288 1.00 82.81 204 ALA A O 1
ATOM 1568 N N . LEU A 1 205 ? -3.815 -14.906 0.198 1.00 88.12 205 LEU A N 1
ATOM 1569 C CA . LEU A 1 205 ? -4.557 -14.613 -1.024 1.00 88.12 205 LEU A CA 1
ATOM 1570 C C . LEU A 1 205 ? -5.535 -13.446 -0.825 1.00 88.12 205 LEU A C 1
ATOM 1572 O O . LEU A 1 205 ? -5.570 -12.523 -1.638 1.00 88.12 205 LEU A O 1
ATOM 1576 N N . GLN A 1 206 ? -6.294 -13.449 0.273 1.00 89.69 206 GLN A N 1
ATOM 1577 C CA . GLN A 1 206 ? -7.229 -12.371 0.605 1.00 89.69 206 GLN A CA 1
ATOM 1578 C C . GLN A 1 206 ? -6.512 -11.023 0.756 1.00 89.69 206 GLN A C 1
ATOM 1580 O O . GLN A 1 206 ? -6.927 -10.034 0.153 1.00 89.69 206 GLN A O 1
ATOM 1585 N N . PHE A 1 207 ? -5.393 -10.992 1.481 1.00 88.62 207 PHE A N 1
ATOM 1586 C CA . PHE A 1 207 ? -4.555 -9.802 1.591 1.00 88.62 207 PHE A CA 1
ATOM 1587 C C . PHE A 1 207 ? -4.031 -9.341 0.221 1.00 88.62 207 PHE A C 1
ATOM 1589 O O . PHE A 1 207 ? -4.056 -8.151 -0.086 1.00 88.62 207 PHE A O 1
ATOM 1596 N N . SER A 1 208 ? -3.609 -10.275 -0.634 1.00 91.00 208 SER A N 1
ATOM 1597 C CA . SER A 1 208 ? -3.087 -9.967 -1.974 1.00 91.00 208 SER A CA 1
ATOM 1598 C C . SER A 1 208 ? -4.152 -9.346 -2.884 1.00 91.00 208 SER A C 1
ATOM 1600 O O . SER A 1 208 ? -3.864 -8.403 -3.625 1.00 91.00 208 SER A O 1
ATOM 1602 N N . ARG A 1 209 ? -5.406 -9.802 -2.772 1.00 93.75 209 ARG A N 1
ATOM 1603 C CA . ARG A 1 209 ? -6.561 -9.189 -3.447 1.00 93.75 209 ARG A CA 1
ATOM 1604 C C . ARG A 1 209 ? -6.826 -7.771 -2.947 1.00 93.75 209 ARG A C 1
ATOM 1606 O O . ARG A 1 209 ? -6.959 -6.867 -3.764 1.00 93.75 209 ARG A O 1
ATOM 1613 N N . LEU A 1 210 ? -6.819 -7.554 -1.629 1.00 94.12 210 LEU A N 1
ATOM 1614 C CA . LEU A 1 210 ? -6.982 -6.219 -1.039 1.00 94.12 210 LEU A CA 1
ATOM 1615 C C . LEU A 1 210 ? -5.878 -5.251 -1.477 1.00 94.12 210 LEU A C 1
ATOM 1617 O O . LEU A 1 210 ? -6.162 -4.105 -1.813 1.00 94.12 210 LEU A O 1
ATOM 1621 N N . ALA A 1 211 ? -4.623 -5.705 -1.496 1.00 92.06 211 ALA A N 1
ATOM 1622 C CA . ALA A 1 211 ? -3.493 -4.890 -1.930 1.00 92.06 211 ALA A CA 1
ATOM 1623 C C . ALA A 1 211 ? -3.598 -4.506 -3.413 1.00 92.06 211 ALA A C 1
ATOM 1625 O O . ALA A 1 211 ? -3.363 -3.351 -3.767 1.00 92.06 211 ALA A O 1
ATOM 1626 N N . SER A 1 212 ? -4.009 -5.453 -4.259 1.00 94.06 212 SER A N 1
ATOM 1627 C CA . SER A 1 212 ? -4.223 -5.214 -5.692 1.00 94.06 212 SER A CA 1
ATOM 1628 C C . SER A 1 212 ? -5.375 -4.242 -5.935 1.00 94.06 212 SER A C 1
ATOM 1630 O O . SER A 1 212 ? -5.216 -3.286 -6.691 1.00 94.06 212 SER A O 1
ATOM 1632 N N . ALA A 1 213 ? -6.493 -4.415 -5.224 1.00 93.88 213 ALA A N 1
ATOM 1633 C CA . ALA A 1 213 ? -7.616 -3.488 -5.279 1.00 93.88 213 ALA A CA 1
ATOM 1634 C C . ALA A 1 213 ? -7.198 -2.078 -4.832 1.00 93.88 213 ALA A C 1
ATOM 1636 O O . ALA A 1 213 ? -7.475 -1.109 -5.532 1.00 93.88 213 ALA A O 1
ATOM 1637 N N . ALA A 1 214 ? -6.442 -1.950 -3.739 1.00 93.50 214 ALA A N 1
ATOM 1638 C CA . ALA A 1 214 ? -5.945 -0.659 -3.261 1.00 93.50 214 ALA A CA 1
ATOM 1639 C C . ALA A 1 214 ? -4.988 0.043 -4.244 1.00 93.50 214 ALA A C 1
ATOM 1641 O O . ALA A 1 214 ? -4.907 1.272 -4.237 1.00 93.50 214 ALA A O 1
ATOM 1642 N N . LEU A 1 215 ? -4.260 -0.713 -5.073 1.00 93.00 215 LEU A N 1
ATOM 1643 C CA . LEU A 1 215 ? -3.415 -0.171 -6.139 1.00 93.00 215 LEU A CA 1
ATOM 1644 C C . LEU A 1 215 ? -4.240 0.282 -7.355 1.00 93.00 215 LEU A C 1
ATOM 1646 O O . LEU A 1 215 ? -3.929 1.316 -7.942 1.00 93.00 215 LEU A O 1
ATOM 1650 N N . GLN A 1 216 ? -5.250 -0.496 -7.748 1.00 89.75 216 GLN A N 1
ATOM 1651 C CA . GLN A 1 216 ? -5.926 -0.360 -9.045 1.00 89.75 216 GLN A CA 1
ATOM 1652 C C . GLN A 1 216 ? -7.239 0.425 -8.985 1.00 89.75 216 GLN A C 1
ATOM 1654 O O . GLN A 1 216 ? -7.608 1.073 -9.962 1.00 89.75 216 GLN A O 1
ATOM 1659 N N . THR A 1 217 ? -7.948 0.385 -7.857 1.00 85.75 217 THR A N 1
ATOM 1660 C CA . THR A 1 217 ? -9.277 0.993 -7.724 1.00 85.75 217 THR A CA 1
ATOM 1661 C C . THR A 1 217 ? -9.209 2.294 -6.919 1.00 85.75 217 THR A C 1
ATOM 1663 O O . THR A 1 217 ? -8.732 2.305 -5.776 1.00 85.75 217 THR A O 1
ATOM 1666 N N . PRO A 1 218 ? -9.631 3.431 -7.503 1.00 80.50 218 PRO A N 1
ATOM 1667 C CA . PRO A 1 218 ? -9.695 4.685 -6.777 1.00 80.50 218 PRO A CA 1
ATOM 1668 C C . PRO A 1 218 ? -10.808 4.696 -5.729 1.00 80.50 218 PRO A C 1
ATOM 1670 O O . PRO A 1 218 ? -11.780 3.952 -5.831 1.00 80.50 218 PRO A O 1
ATOM 1673 N N . PHE A 1 219 ? -10.664 5.566 -4.723 1.00 81.12 219 PHE A N 1
ATOM 1674 C CA . PHE A 1 219 ? -11.810 5.930 -3.897 1.00 81.12 219 PHE A CA 1
ATOM 1675 C C . PHE A 1 219 ? -12.868 6.635 -4.769 1.00 81.12 219 PHE A C 1
ATOM 1677 O O . PHE A 1 219 ? -12.521 7.275 -5.767 1.00 81.12 219 PHE A O 1
ATOM 1684 N N . PRO A 1 220 ? -14.145 6.540 -4.388 1.00 73.94 220 PRO A N 1
ATOM 1685 C CA . PRO A 1 220 ? -15.217 7.307 -4.996 1.00 73.94 220 PRO A CA 1
ATOM 1686 C C . PRO A 1 220 ? -15.053 8.768 -4.577 1.00 73.94 220 PRO A C 1
ATOM 1688 O O . PRO A 1 220 ? -15.311 9.141 -3.433 1.00 73.94 220 PRO A O 1
ATOM 1691 N N . GLY A 1 221 ? -14.551 9.584 -5.502 1.00 81.38 221 GLY A N 1
ATOM 1692 C CA . GLY A 1 221 ? -14.148 10.961 -5.222 1.00 81.38 221 GLY A CA 1
ATOM 1693 C C . GLY A 1 221 ? -12.780 11.068 -4.538 1.00 81.38 221 GLY A C 1
ATOM 1694 O O . GLY A 1 221 ? -11.950 10.157 -4.590 1.00 81.38 221 GLY A O 1
ATOM 1695 N N . ASP A 1 222 ? -12.515 12.227 -3.928 1.00 86.94 222 ASP A N 1
ATOM 1696 C CA . ASP A 1 222 ? -11.282 12.424 -3.164 1.00 86.94 222 ASP A CA 1
ATOM 1697 C C . ASP A 1 222 ? -11.340 11.683 -1.817 1.00 86.94 222 ASP A C 1
ATOM 1699 O O . ASP A 1 222 ? -12.405 11.406 -1.265 1.00 86.94 222 ASP A O 1
ATOM 1703 N N . PHE A 1 223 ? -10.173 11.365 -1.268 1.00 90.00 223 PHE A N 1
ATOM 1704 C CA . PHE A 1 223 ? -10.063 10.722 0.032 1.00 90.00 223 PHE A CA 1
ATOM 1705 C C . PHE A 1 223 ? -10.525 11.648 1.174 1.00 90.00 223 PHE A C 1
ATOM 1707 O O . PHE A 1 223 ? -10.028 12.769 1.336 1.00 90.00 223 PHE A O 1
ATOM 1714 N N . ASP A 1 224 ? -11.400 11.122 2.029 1.00 87.12 224 ASP A N 1
ATOM 1715 C CA . ASP A 1 224 ? -11.957 11.764 3.213 1.00 87.12 224 ASP A CA 1
ATOM 1716 C C . ASP A 1 224 ? -11.631 10.939 4.473 1.00 87.12 224 ASP A C 1
ATOM 1718 O O . ASP A 1 224 ? -12.111 9.822 4.690 1.00 87.12 224 ASP A O 1
ATOM 1722 N N . ALA A 1 225 ? -10.784 11.514 5.329 1.00 89.81 225 ALA A N 1
ATOM 1723 C CA . ALA A 1 225 ? -10.355 10.894 6.577 1.00 89.81 225 ALA A CA 1
ATOM 1724 C C . ALA A 1 225 ? -11.487 10.789 7.615 1.00 89.81 225 ALA A C 1
ATOM 1726 O O . ALA A 1 225 ? -11.483 9.862 8.429 1.00 89.81 225 ALA A O 1
ATOM 1727 N N . GLU A 1 226 ? -12.463 11.701 7.588 1.00 87.00 226 GLU A N 1
ATOM 1728 C CA . GLU A 1 226 ? -13.600 11.663 8.503 1.00 87.00 226 GLU A CA 1
ATOM 1729 C C . GLU A 1 226 ? -14.591 10.576 8.081 1.00 87.00 226 GLU A C 1
ATOM 1731 O O . GLU A 1 226 ? -14.988 9.756 8.917 1.00 87.00 226 GLU A O 1
ATOM 1736 N N . ALA A 1 227 ? -14.901 10.479 6.785 1.00 84.69 227 ALA A N 1
ATOM 1737 C CA . ALA A 1 227 ? -15.686 9.369 6.247 1.00 84.69 227 ALA A CA 1
ATOM 1738 C C . ALA A 1 227 ? -15.021 8.016 6.553 1.00 84.69 227 ALA A C 1
ATOM 1740 O O . ALA A 1 227 ? -15.684 7.084 7.020 1.00 84.69 227 ALA A O 1
ATOM 1741 N N . LEU A 1 228 ? -13.693 7.914 6.400 1.00 92.75 228 LEU A N 1
ATOM 1742 C CA . LEU A 1 228 ? -12.929 6.719 6.775 1.00 92.75 228 LEU A CA 1
ATOM 1743 C C . LEU A 1 228 ? -13.075 6.382 8.267 1.00 92.75 228 LEU A C 1
ATOM 1745 O O . LEU A 1 228 ? -13.308 5.224 8.627 1.00 92.75 228 LEU A O 1
ATOM 1749 N N . TYR A 1 229 ? -12.957 7.381 9.144 1.00 90.56 229 TYR A N 1
ATOM 1750 C CA . TYR A 1 229 ? -13.148 7.199 10.581 1.00 90.56 229 TYR A CA 1
ATOM 1751 C C . TYR A 1 229 ? -14.538 6.632 10.884 1.00 90.56 229 TYR A C 1
ATOM 1753 O O . TYR A 1 229 ? -14.659 5.629 11.591 1.00 90.56 229 TYR A O 1
ATOM 1761 N N . HIS A 1 230 ? -15.592 7.223 10.319 1.00 85.56 230 HIS A N 1
ATOM 1762 C CA . HIS A 1 230 ? -16.961 6.750 10.518 1.00 85.56 230 HIS A CA 1
ATOM 1763 C C . HIS A 1 230 ? -17.200 5.356 9.923 1.00 85.56 230 HIS A C 1
ATOM 1765 O O . HIS A 1 230 ? -17.904 4.551 10.534 1.00 85.56 230 HIS A O 1
ATOM 1771 N N . THR A 1 231 ? -16.529 5.027 8.819 1.00 87.19 231 THR A N 1
ATOM 1772 C CA . THR A 1 231 ? -16.571 3.706 8.173 1.00 87.19 231 THR A CA 1
ATOM 1773 C C . THR A 1 231 ? -16.073 2.615 9.114 1.00 87.19 231 THR A C 1
ATOM 1775 O O . THR A 1 231 ? -16.785 1.643 9.376 1.00 87.19 231 THR A O 1
ATOM 1778 N N . TYR A 1 232 ? -14.894 2.798 9.718 1.00 94.31 232 TYR A N 1
ATOM 1779 C CA . TYR A 1 232 ? -14.388 1.844 10.708 1.00 94.31 232 TYR A CA 1
ATOM 1780 C C . TYR A 1 232 ? -15.278 1.771 11.949 1.00 94.31 232 TYR A C 1
ATOM 1782 O O . TYR A 1 232 ? -15.508 0.693 12.493 1.00 94.31 232 TYR A O 1
ATOM 1790 N N . ARG A 1 233 ? -15.812 2.907 12.405 1.00 89.81 233 ARG A N 1
ATOM 1791 C CA . ARG A 1 233 ? -16.668 2.970 13.600 1.00 89.81 233 ARG A CA 1
ATOM 1792 C C . ARG A 1 233 ? -17.992 2.239 13.388 1.00 89.81 233 ARG A C 1
ATOM 1794 O O . ARG A 1 233 ? -18.464 1.598 14.324 1.00 89.81 233 ARG A O 1
ATOM 1801 N N . ALA A 1 234 ? -18.561 2.299 12.186 1.00 82.12 234 ALA A N 1
ATOM 1802 C CA . ALA A 1 234 ? -19.750 1.540 11.816 1.00 82.12 234 ALA A CA 1
ATOM 1803 C C . ALA A 1 234 ? -19.500 0.026 11.898 1.00 82.12 234 ALA A C 1
ATOM 1805 O O . ALA A 1 234 ? -20.261 -0.673 12.568 1.00 82.12 234 ALA A O 1
ATOM 1806 N N . ALA A 1 235 ? -18.397 -0.464 11.322 1.00 88.06 235 ALA A N 1
ATOM 1807 C CA . ALA A 1 235 ? -18.036 -1.882 11.402 1.00 88.06 235 ALA A CA 1
ATOM 1808 C C . ALA A 1 235 ? -17.761 -2.333 12.848 1.00 88.06 235 ALA A C 1
ATOM 1810 O O . ALA A 1 235 ? -18.338 -3.308 13.321 1.00 88.06 235 ALA A O 1
ATOM 1811 N N . LEU A 1 236 ? -16.984 -1.555 13.610 1.00 91.81 236 LEU A N 1
ATOM 1812 C CA . LEU A 1 236 ? -16.720 -1.837 15.027 1.00 91.81 236 LEU A CA 1
ATOM 1813 C C . LEU A 1 236 ? -18.000 -1.854 15.878 1.00 91.81 236 LEU A C 1
ATOM 1815 O O . LEU A 1 236 ? -18.084 -2.608 16.846 1.00 91.81 236 LEU A O 1
ATOM 1819 N N . LYS A 1 237 ? -18.996 -1.017 15.555 1.00 85.69 237 LYS A N 1
ATOM 1820 C CA . LYS A 1 237 ? -20.301 -1.026 16.231 1.00 85.69 237 LYS A CA 1
ATOM 1821 C C . LYS A 1 237 ? -21.051 -2.328 15.955 1.00 85.69 237 LYS A C 1
ATOM 1823 O O . LYS A 1 237 ? -21.596 -2.901 16.894 1.00 85.69 237 LYS A O 1
ATOM 1828 N N . ALA A 1 238 ? -21.076 -2.767 14.696 1.00 82.25 238 ALA A N 1
ATOM 1829 C CA . ALA A 1 238 ? -21.751 -3.995 14.281 1.00 82.25 238 ALA A CA 1
ATOM 1830 C C . ALA A 1 238 ? -21.130 -5.242 14.931 1.00 82.25 238 ALA A C 1
ATOM 1832 O O . ALA A 1 238 ? -21.854 -6.144 15.337 1.00 82.25 238 ALA A O 1
ATOM 1833 N N . GLU A 1 239 ? -19.810 -5.249 15.122 1.00 87.38 239 GLU A N 1
ATOM 1834 C CA . GLU A 1 239 ? -19.093 -6.330 15.813 1.00 87.38 239 GLU A CA 1
ATOM 1835 C C . GLU A 1 239 ? -19.131 -6.228 17.350 1.00 87.38 239 GLU A C 1
ATOM 1837 O O . GLU A 1 239 ? -18.496 -7.014 18.047 1.00 87.38 239 GLU A O 1
ATOM 1842 N N . GLY A 1 240 ? -19.841 -5.248 17.919 1.00 87.81 240 GLY A N 1
ATOM 1843 C CA . GLY A 1 240 ? -19.922 -5.072 19.373 1.00 87.81 240 GLY A CA 1
ATOM 1844 C C . GLY A 1 240 ? -18.632 -4.561 20.029 1.00 87.81 240 GLY A C 1
ATOM 1845 O O . GLY A 1 240 ? -18.573 -4.467 21.254 1.00 87.81 240 GLY A O 1
ATOM 1846 N N . LEU A 1 241 ? -17.633 -4.148 19.243 1.00 90.50 241 LEU A N 1
ATOM 1847 C CA . LEU A 1 241 ? -16.329 -3.632 19.689 1.00 90.50 241 LEU A CA 1
ATOM 1848 C C . LEU A 1 241 ? -16.373 -2.157 20.133 1.00 90.50 241 LEU A C 1
ATOM 1850 O O . LEU A 1 241 ? -15.351 -1.570 20.508 1.00 90.50 241 LEU A O 1
ATOM 1854 N N . LEU A 1 242 ? -17.562 -1.546 20.133 1.00 87.56 242 LEU A N 1
ATOM 1855 C CA . LEU A 1 242 ? -17.829 -0.237 20.727 1.00 87.56 242 LEU A CA 1
ATOM 1856 C C . LEU A 1 242 ? -18.704 -0.345 21.985 1.00 87.56 242 LEU A C 1
ATOM 1858 O O . LEU A 1 242 ? -19.599 -1.183 22.101 1.00 87.56 242 LEU A O 1
ATOM 1862 N N . SER A 1 243 ? -18.471 0.548 22.946 1.00 83.50 243 SER A N 1
ATOM 1863 C CA . SER A 1 243 ? -19.407 0.795 24.046 1.00 83.50 243 SER A CA 1
ATOM 1864 C C . SER A 1 243 ? -20.656 1.535 23.547 1.00 83.50 243 SER A C 1
ATOM 1866 O O . SER A 1 243 ? -20.644 2.156 22.483 1.00 83.50 243 SER A O 1
ATOM 1868 N N . LYS A 1 244 ? -21.714 1.579 24.372 1.00 77.75 244 LYS A N 1
ATOM 1869 C CA . LYS A 1 244 ? -22.910 2.408 24.109 1.00 77.75 244 LYS A CA 1
ATOM 1870 C C . LYS A 1 244 ? -22.576 3.897 23.926 1.00 77.75 244 LYS A C 1
ATOM 1872 O O . LYS A 1 244 ? -23.222 4.582 23.149 1.00 77.75 244 LYS A O 1
ATOM 1877 N N . SER A 1 245 ? -21.533 4.378 24.606 1.00 76.44 245 SER A N 1
ATOM 1878 C CA . SER A 1 245 ? -21.002 5.743 24.481 1.00 76.44 245 SER A CA 1
ATOM 1879 C C . SER A 1 245 ? -20.040 5.935 23.301 1.00 76.44 245 SER A C 1
ATOM 1881 O O . SER A 1 245 ? -19.415 6.987 23.181 1.00 76.44 245 SER A O 1
ATOM 1883 N N . GLY A 1 246 ? -19.865 4.920 22.449 1.00 73.88 246 GLY A N 1
ATOM 1884 C CA . GLY A 1 246 ? -18.977 4.982 21.294 1.00 73.88 246 GLY A CA 1
ATOM 1885 C C . GLY A 1 246 ? -17.495 4.993 21.667 1.00 73.88 246 GLY A C 1
ATOM 1886 O O . GLY A 1 246 ? -16.698 5.609 20.968 1.00 73.88 246 GLY A O 1
ATOM 1887 N N . ARG A 1 247 ? -17.075 4.350 22.758 1.00 84.19 247 ARG A N 1
ATOM 1888 C CA . ARG A 1 247 ? -15.649 4.133 23.074 1.00 84.19 247 ARG A CA 1
ATOM 1889 C C . ARG A 1 247 ? -15.206 2.764 22.568 1.00 84.19 247 ARG A C 1
ATOM 1891 O O . ARG A 1 247 ? -15.997 1.830 22.587 1.00 84.19 247 ARG A O 1
ATOM 1898 N N . LEU A 1 248 ? -13.953 2.646 22.132 1.00 87.25 248 LEU A N 1
ATOM 1899 C CA . LEU A 1 248 ? -13.371 1.359 21.735 1.00 87.25 248 LEU A CA 1
ATOM 1900 C C . LEU A 1 248 ? -13.284 0.427 22.951 1.00 87.25 248 LEU A C 1
ATOM 1902 O O . LEU A 1 248 ? -12.764 0.834 23.994 1.00 87.25 248 LEU A O 1
ATOM 1906 N N . ARG A 1 249 ? -13.751 -0.815 22.811 1.00 86.69 249 ARG A N 1
ATOM 1907 C CA . ARG A 1 249 ? -13.532 -1.881 23.797 1.00 86.69 249 ARG A CA 1
ATOM 1908 C C . ARG A 1 249 ? -12.132 -2.451 23.610 1.00 86.69 249 ARG A C 1
ATOM 1910 O O . ARG A 1 249 ? -11.932 -3.373 22.833 1.00 86.69 249 ARG A O 1
ATOM 1917 N N . LEU A 1 250 ? -11.152 -1.832 24.267 1.00 85.50 250 LEU A N 1
ATOM 1918 C CA . LEU A 1 250 ? -9.737 -2.084 23.973 1.00 85.50 250 LEU A CA 1
ATOM 1919 C C . LEU A 1 250 ? -9.313 -3.531 24.216 1.00 85.50 250 LEU A C 1
ATOM 1921 O O . LEU A 1 250 ? -8.592 -4.049 23.385 1.00 85.50 250 LEU A O 1
ATOM 1925 N N . VAL A 1 251 ? -9.791 -4.180 25.280 1.00 86.00 251 VAL A N 1
ATOM 1926 C CA . VAL A 1 251 ? -9.440 -5.582 25.569 1.00 86.00 251 VAL A CA 1
ATOM 1927 C C . VAL A 1 251 ? -9.913 -6.499 24.436 1.00 86.00 251 VAL A C 1
ATOM 1929 O O . VAL A 1 251 ? -9.097 -7.170 23.815 1.00 86.00 251 VAL A O 1
ATOM 1932 N N . ASP A 1 252 ? -11.205 -6.444 24.101 1.00 86.94 252 ASP A N 1
ATOM 1933 C CA . ASP A 1 252 ? -11.795 -7.266 23.035 1.00 86.94 252 ASP A CA 1
ATOM 1934 C C . ASP A 1 252 ? -11.145 -6.980 21.669 1.00 86.94 252 ASP A C 1
ATOM 1936 O O . ASP A 1 252 ? -10.866 -7.888 20.886 1.00 86.94 252 ASP A O 1
ATOM 1940 N N . LEU A 1 253 ? -10.863 -5.702 21.394 1.00 87.69 253 LEU A N 1
ATOM 1941 C CA . LEU A 1 253 ? -10.233 -5.257 20.155 1.00 87.69 253 LEU A CA 1
ATOM 1942 C C . LEU A 1 253 ? -8.766 -5.696 20.054 1.00 87.69 253 LEU A C 1
ATOM 1944 O O . LEU A 1 253 ? -8.339 -6.102 18.977 1.00 87.69 253 LEU A O 1
ATOM 1948 N N . GLU A 1 254 ? -7.998 -5.625 21.144 1.00 87.00 254 GLU A N 1
ATOM 1949 C CA . GLU A 1 254 ? -6.612 -6.104 21.196 1.00 87.00 254 GLU A CA 1
ATOM 1950 C C . GLU A 1 254 ? -6.565 -7.606 20.921 1.00 87.00 254 GLU A C 1
ATOM 1952 O O . GLU A 1 254 ? -5.861 -8.019 20.004 1.00 87.00 254 GLU A O 1
ATOM 1957 N N . THR A 1 255 ? -7.399 -8.399 21.602 1.00 87.25 255 THR A N 1
ATOM 1958 C CA . THR A 1 255 ? -7.501 -9.848 21.366 1.00 87.25 255 THR A CA 1
ATOM 1959 C C . THR A 1 255 ? -7.891 -10.168 19.924 1.00 87.25 255 THR A C 1
ATOM 1961 O O . THR A 1 255 ? -7.304 -11.053 19.299 1.00 87.25 255 THR A O 1
ATOM 1964 N N . ARG A 1 256 ? -8.859 -9.438 19.356 1.00 86.75 256 ARG A N 1
ATOM 1965 C CA . ARG A 1 256 ? -9.301 -9.648 17.971 1.00 86.75 256 ARG A CA 1
ATOM 1966 C C . ARG A 1 256 ? -8.198 -9.334 16.963 1.00 86.75 256 ARG A C 1
ATOM 1968 O O . ARG A 1 256 ? -7.997 -10.103 16.025 1.00 86.75 256 ARG A O 1
ATOM 1975 N N . ILE A 1 257 ? -7.490 -8.223 17.160 1.00 86.25 257 ILE A N 1
ATOM 1976 C CA . ILE A 1 257 ? -6.379 -7.818 16.300 1.00 86.25 257 ILE A CA 1
ATOM 1977 C C . ILE A 1 257 ? -5.218 -8.808 16.417 1.00 86.25 257 ILE A C 1
ATOM 1979 O O . ILE A 1 257 ? -4.658 -9.183 15.393 1.00 86.25 257 ILE A O 1
ATOM 1983 N N . GLU A 1 258 ? -4.865 -9.251 17.624 1.00 83.06 258 GLU A N 1
ATOM 1984 C CA . GLU A 1 258 ? -3.795 -10.233 17.842 1.00 83.06 258 GLU A CA 1
ATOM 1985 C C . GLU A 1 258 ? -4.109 -11.558 17.144 1.00 83.06 258 GLU A C 1
ATOM 1987 O O . GLU A 1 258 ? -3.310 -12.011 16.326 1.00 83.06 258 GLU A O 1
ATOM 1992 N N . ALA A 1 259 ? -5.313 -12.102 17.339 1.00 83.50 259 ALA A N 1
ATOM 1993 C CA . ALA A 1 259 ? -5.758 -13.313 16.648 1.00 83.50 259 ALA A CA 1
ATOM 1994 C C . ALA A 1 259 ? -5.752 -13.150 15.116 1.00 83.50 259 ALA A C 1
ATOM 1996 O O . ALA A 1 259 ? -5.427 -14.081 14.372 1.00 83.50 259 ALA A O 1
ATOM 1997 N N . HIS A 1 260 ? -6.089 -11.955 14.614 1.00 82.81 260 HIS A N 1
ATOM 1998 C CA . HIS A 1 260 ? -5.990 -11.667 13.186 1.00 82.81 260 HIS A CA 1
ATOM 1999 C C . HIS A 1 260 ? -4.527 -11.602 12.737 1.00 82.81 260 HIS A C 1
ATOM 2001 O O . HIS A 1 260 ? -4.187 -12.205 11.727 1.00 82.81 260 HIS A O 1
ATOM 2007 N N . ILE A 1 261 ? -3.627 -10.943 13.461 1.00 76.50 261 ILE A N 1
ATOM 2008 C CA . ILE A 1 261 ? -2.213 -10.839 13.071 1.00 76.50 261 ILE A CA 1
ATOM 2009 C C . ILE A 1 261 ? -1.510 -12.204 13.115 1.00 76.50 261 ILE A C 1
ATOM 2011 O O . ILE A 1 261 ? -0.725 -12.492 12.215 1.00 76.50 261 ILE A O 1
ATOM 2015 N N . GLU A 1 262 ? -1.812 -13.060 14.093 1.00 73.62 262 GLU A N 1
ATOM 2016 C CA . GLU A 1 262 ? -1.195 -14.390 14.240 1.00 73.62 262 GLU A CA 1
ATOM 2017 C C . GLU A 1 262 ? -1.427 -15.314 13.040 1.00 73.62 262 GLU A C 1
ATOM 2019 O O . GLU A 1 262 ? -0.581 -16.146 12.724 1.00 73.62 262 GLU A O 1
ATOM 2024 N N . GLY A 1 263 ? -2.554 -15.170 12.340 1.00 69.50 263 GLY A N 1
ATOM 2025 C CA . GLY A 1 263 ? -2.819 -15.952 11.129 1.00 69.50 263 GLY A CA 1
ATOM 2026 C C . GLY A 1 263 ? -2.347 -15.298 9.826 1.00 69.50 263 GLY A C 1
ATOM 2027 O O . GLY A 1 263 ? -2.654 -15.828 8.755 1.00 69.50 263 GLY A O 1
ATOM 2028 N N . LEU A 1 264 ? -1.646 -14.157 9.882 1.00 67.12 264 LEU A N 1
ATOM 2029 C CA . LEU A 1 264 ? -0.963 -13.604 8.712 1.00 67.12 264 LEU A CA 1
ATOM 2030 C C . LEU A 1 264 ? 0.335 -14.387 8.450 1.00 67.12 264 LEU A C 1
ATOM 2032 O O . LEU A 1 264 ? 0.999 -14.810 9.394 1.00 67.12 264 LEU A O 1
ATOM 2036 N N . PRO A 1 265 ? 0.745 -14.565 7.184 1.00 59.00 265 PRO A N 1
ATOM 2037 C CA . PRO A 1 265 ? 2.018 -15.205 6.867 1.00 59.00 265 PRO A CA 1
ATOM 2038 C C . PRO A 1 265 ? 3.208 -14.511 7.542 1.00 59.00 265 PRO A C 1
ATOM 2040 O O . PRO A 1 265 ? 3.260 -13.279 7.593 1.00 59.00 265 PRO A O 1
ATOM 2043 N N . ASP A 1 266 ? 4.226 -15.286 7.933 1.00 54.62 266 ASP A N 1
ATOM 2044 C CA . ASP A 1 266 ? 5.438 -14.803 8.622 1.00 54.62 266 ASP A CA 1
ATOM 2045 C C . ASP A 1 266 ? 6.175 -13.657 7.884 1.00 54.62 266 ASP A C 1
ATOM 2047 O O . ASP A 1 266 ? 6.916 -12.879 8.501 1.00 54.62 266 ASP A O 1
ATOM 2051 N N . GLY A 1 267 ? 5.932 -13.513 6.573 1.00 50.66 267 GLY A N 1
ATOM 2052 C CA . GLY A 1 267 ? 6.473 -12.476 5.689 1.00 50.66 267 GLY A CA 1
ATOM 2053 C C . GLY A 1 267 ? 5.691 -11.156 5.623 1.00 50.66 267 GLY A C 1
ATOM 2054 O O . GLY A 1 267 ? 6.223 -10.178 5.089 1.00 50.66 267 GLY A O 1
ATOM 2055 N N . VAL A 1 268 ? 4.474 -11.062 6.177 1.00 53.25 268 VAL A N 1
ATOM 2056 C CA . VAL A 1 268 ? 3.747 -9.783 6.251 1.00 53.25 268 VAL A CA 1
ATOM 2057 C C . VAL A 1 268 ? 4.416 -8.909 7.311 1.00 53.25 268 VAL A C 1
ATOM 2059 O O . VAL A 1 268 ? 4.238 -9.059 8.522 1.00 53.25 268 VAL A O 1
ATOM 2062 N N . ARG A 1 269 ? 5.263 -7.988 6.848 1.00 53.00 269 ARG A N 1
ATOM 2063 C CA . ARG A 1 269 ? 5.867 -6.944 7.677 1.00 53.00 269 ARG A CA 1
ATOM 2064 C C . ARG A 1 269 ? 5.068 -5.668 7.461 1.00 53.00 269 ARG A C 1
ATOM 2066 O O . ARG A 1 269 ? 5.166 -5.058 6.400 1.00 53.00 269 ARG A O 1
ATOM 2073 N N . LEU A 1 270 ? 4.283 -5.266 8.462 1.00 52.81 270 LEU A N 1
ATOM 2074 C CA . LEU A 1 270 ? 3.640 -3.952 8.479 1.00 52.81 270 LEU A CA 1
ATOM 2075 C C . LEU A 1 270 ? 4.745 -2.902 8.274 1.00 52.81 270 LEU A C 1
ATOM 2077 O O . LEU A 1 270 ? 5.712 -2.862 9.035 1.00 52.81 270 LEU A O 1
ATOM 2081 N N . CYS A 1 271 ? 4.681 -2.124 7.191 1.00 42.16 271 CYS A N 1
ATOM 2082 C CA . CYS A 1 271 ? 5.741 -1.183 6.825 1.00 42.16 271 CYS A CA 1
ATOM 2083 C C . CYS A 1 271 ? 5.820 -0.003 7.810 1.00 42.16 271 CYS A C 1
ATOM 2085 O O . CYS A 1 271 ? 5.243 1.049 7.550 1.00 42.16 271 CYS A O 1
ATOM 2087 N N . ARG A 1 272 ? 6.525 -0.217 8.930 1.00 42.62 272 ARG A N 1
ATOM 2088 C CA . ARG A 1 272 ? 7.364 0.670 9.768 1.00 42.62 272 ARG A CA 1
ATOM 2089 C C . ARG A 1 272 ? 7.495 0.045 11.173 1.00 42.62 272 ARG A C 1
ATOM 2091 O O . ARG A 1 272 ? 6.551 -0.575 11.636 1.00 42.62 272 ARG A O 1
ATOM 2098 N N . PRO A 1 273 ? 8.617 0.239 11.890 1.00 38.25 273 PRO A N 1
ATOM 2099 C CA . PRO A 1 273 ? 8.806 -0.229 13.268 1.00 38.25 273 PRO A CA 1
ATOM 2100 C C . PRO A 1 273 ? 8.038 0.616 14.299 1.00 38.25 273 PRO A C 1
ATOM 2102 O O . PRO A 1 273 ? 7.973 0.226 15.458 1.00 38.25 273 PRO A O 1
ATOM 2105 N N . GLU A 1 274 ? 7.464 1.763 13.909 1.00 39.34 274 GLU A N 1
ATOM 2106 C CA . GLU A 1 274 ? 6.540 2.511 14.777 1.00 39.34 274 GLU A CA 1
ATOM 2107 C C . GLU A 1 274 ? 5.173 1.816 14.897 1.00 39.34 274 GLU A C 1
ATOM 2109 O O . GLU A 1 274 ? 4.429 2.056 15.845 1.00 39.34 274 GLU A O 1
ATOM 2114 N N . VAL A 1 275 ? 4.868 0.908 13.966 1.00 42.41 275 VAL A N 1
ATOM 2115 C CA . VAL A 1 275 ? 3.757 -0.031 14.055 1.00 42.41 275 VAL A CA 1
ATOM 2116 C C . VAL A 1 275 ? 4.368 -1.339 14.532 1.00 42.41 275 VAL A C 1
ATOM 2118 O O . VAL A 1 275 ? 4.874 -2.131 13.737 1.00 42.41 275 VAL A O 1
ATOM 2121 N N . SER A 1 276 ? 4.399 -1.559 15.848 1.00 44.84 276 SER A N 1
ATOM 2122 C CA . SER A 1 276 ? 4.705 -2.897 16.352 1.00 44.84 276 SER A CA 1
ATOM 2123 C C . SER A 1 276 ? 3.783 -3.904 15.648 1.00 44.84 276 SER A C 1
ATOM 2125 O O . SER A 1 276 ? 2.666 -3.561 15.263 1.00 44.84 276 SER A O 1
ATOM 2127 N N . ARG A 1 277 ? 4.183 -5.177 15.543 1.00 46.88 277 ARG A N 1
ATOM 2128 C CA . ARG A 1 277 ? 3.226 -6.269 15.252 1.00 46.88 277 ARG A CA 1
ATOM 2129 C C . ARG A 1 277 ? 2.092 -6.357 16.295 1.00 46.88 277 ARG A C 1
ATOM 2131 O O . ARG A 1 277 ? 1.281 -7.266 16.231 1.00 46.88 277 ARG A O 1
ATOM 2138 N N . GLY A 1 278 ? 2.060 -5.452 17.273 1.00 54.41 278 GLY A N 1
ATOM 2139 C CA . GLY A 1 278 ? 1.056 -5.381 18.305 1.00 54.41 278 GLY A CA 1
ATOM 2140 C C . GLY A 1 278 ? -0.132 -4.492 17.925 1.00 54.41 278 GLY A C 1
ATOM 2141 O O . GLY A 1 278 ? -0.045 -3.606 17.069 1.00 54.41 278 GLY A O 1
ATOM 2142 N N . PRO A 1 279 ? -1.249 -4.676 18.633 1.00 59.97 279 PRO A N 1
ATOM 2143 C CA . PRO A 1 279 ? -2.528 -4.046 18.318 1.00 59.97 279 PRO A CA 1
ATOM 2144 C C . PRO A 1 279 ? -2.527 -2.514 18.433 1.00 59.97 279 PRO A C 1
ATOM 2146 O O . PRO A 1 279 ? -3.338 -1.840 17.798 1.00 59.97 279 PRO A O 1
ATOM 2149 N N . ILE A 1 280 ? -1.586 -1.939 19.190 1.00 71.06 280 ILE A N 1
ATOM 2150 C CA . ILE A 1 280 ? -1.526 -0.506 19.527 1.00 71.06 280 ILE A CA 1
ATOM 2151 C C . ILE A 1 280 ? -1.562 0.392 18.286 1.00 71.06 280 ILE A C 1
ATOM 2153 O O . ILE A 1 280 ? -2.249 1.412 18.279 1.00 71.06 280 ILE A O 1
ATOM 2157 N N . ALA A 1 281 ? -0.838 0.031 17.231 1.00 71.69 281 ALA A N 1
ATOM 2158 C CA . ALA A 1 281 ? -0.724 0.893 16.066 1.00 71.69 281 ALA A CA 1
ATOM 2159 C C . ALA A 1 281 ? -1.973 0.865 15.174 1.00 71.69 281 ALA A C 1
ATOM 2161 O O . ALA A 1 281 ? -2.390 1.909 14.677 1.00 71.69 281 ALA A O 1
ATOM 2162 N N . LEU A 1 282 ? -2.627 -0.291 15.047 1.00 81.69 282 LEU A N 1
ATOM 2163 C CA . LEU A 1 282 ? -3.931 -0.392 14.388 1.00 81.69 282 LEU A CA 1
ATOM 2164 C C . LEU A 1 282 ? -5.016 0.329 15.201 1.00 81.69 282 LEU A C 1
ATOM 2166 O O . LEU A 1 282 ? -5.873 1.003 14.637 1.00 81.69 282 LEU A O 1
ATOM 2170 N N . ILE A 1 283 ? -4.926 0.301 16.533 1.00 84.44 283 ILE A N 1
ATOM 2171 C CA . ILE A 1 283 ? -5.801 1.091 17.409 1.00 84.44 283 ILE A CA 1
ATOM 2172 C C . ILE A 1 283 ? -5.603 2.600 17.194 1.00 84.44 283 ILE A C 1
ATOM 2174 O O . ILE A 1 283 ? -6.584 3.345 17.237 1.00 84.44 283 ILE A O 1
ATOM 2178 N N . SER A 1 284 ? -4.378 3.073 16.941 1.00 84.19 284 SER A N 1
ATOM 2179 C CA . SER A 1 284 ? -4.133 4.481 16.588 1.00 84.19 284 SER A CA 1
ATOM 2180 C C . SER A 1 284 ? -4.844 4.873 15.292 1.00 84.19 284 SER A C 1
ATOM 2182 O O . SER A 1 284 ? -5.507 5.909 15.267 1.00 84.19 284 SER A O 1
ATOM 2184 N N . VAL A 1 285 ? -4.804 4.012 14.267 1.00 87.06 285 VAL A N 1
ATOM 2185 C CA . VAL A 1 285 ? -5.553 4.215 13.013 1.00 87.06 285 VAL A CA 1
ATOM 2186 C C . VAL A 1 285 ? -7.055 4.337 13.286 1.00 87.06 285 VAL A C 1
ATOM 2188 O O . VAL A 1 285 ? -7.697 5.262 12.804 1.00 87.06 285 VAL A O 1
ATOM 2191 N N . LEU A 1 286 ? -7.614 3.461 14.128 1.00 88.31 286 LEU A N 1
ATOM 2192 C CA . LEU A 1 286 ? -9.043 3.465 14.476 1.00 88.31 286 LEU A CA 1
ATOM 2193 C C . LEU A 1 286 ? -9.488 4.683 15.309 1.00 88.31 286 LEU A C 1
ATOM 2195 O O . LEU A 1 286 ? -10.685 4.954 15.429 1.00 88.31 286 LEU A O 1
ATOM 2199 N N . ARG A 1 287 ? -8.549 5.407 15.930 1.00 84.94 287 ARG A N 1
ATOM 2200 C CA . ARG A 1 287 ? -8.826 6.627 16.710 1.00 84.94 287 ARG A CA 1
ATOM 2201 C C . ARG A 1 287 ? -8.669 7.904 15.893 1.00 84.94 287 ARG A C 1
ATOM 2203 O O . ARG A 1 287 ? -9.223 8.931 16.287 1.00 84.94 287 ARG A O 1
ATOM 2210 N N . ALA A 1 288 ? -7.904 7.855 14.811 1.00 83.19 288 ALA A N 1
ATOM 2211 C CA . ALA A 1 288 ? -7.602 9.015 13.997 1.00 83.19 288 ALA A CA 1
ATOM 2212 C C . ALA A 1 288 ? -8.832 9.495 13.225 1.00 83.19 288 ALA A C 1
ATOM 2214 O O . ALA A 1 288 ? -9.499 8.714 12.554 1.00 83.19 288 ALA A O 1
ATOM 2215 N N . ARG A 1 289 ? -9.114 10.799 13.318 1.00 78.00 289 ARG A N 1
ATOM 2216 C CA . ARG A 1 289 ? -10.177 11.461 12.537 1.00 78.00 289 ARG A CA 1
ATOM 2217 C C . ARG A 1 289 ? -9.636 12.236 11.337 1.00 78.00 289 ARG A C 1
ATOM 2219 O O . ARG A 1 289 ? -10.351 12.447 10.373 1.00 78.00 289 ARG A O 1
ATOM 2226 N N . SER A 1 290 ? -8.384 12.678 11.416 1.00 74.62 290 SER A N 1
ATOM 2227 C CA . SER A 1 290 ? -7.725 13.485 10.381 1.00 74.62 290 SER A CA 1
ATOM 2228 C C . SER A 1 290 ? -6.280 13.066 10.104 1.00 74.62 290 SER A C 1
ATOM 2230 O O . SER A 1 290 ? -5.726 13.423 9.065 1.00 74.62 290 SER A O 1
ATOM 2232 N N . GLU A 1 291 ? -5.658 12.310 11.013 1.00 74.75 291 GLU A N 1
ATOM 2233 C CA . GLU A 1 291 ? -4.328 11.746 10.793 1.00 74.75 291 GLU A CA 1
ATOM 2234 C C . GLU A 1 291 ? -4.395 10.632 9.748 1.00 74.75 291 GLU A C 1
ATOM 2236 O O . GLU A 1 291 ? -5.342 9.847 9.701 1.00 74.75 291 GLU A O 1
ATOM 2241 N N . THR A 1 292 ? -3.372 10.568 8.904 1.00 75.19 292 THR A N 1
ATOM 2242 C CA . THR A 1 292 ? -3.302 9.644 7.770 1.00 75.19 292 THR A CA 1
ATOM 2243 C C . THR A 1 292 ? -2.103 8.717 7.920 1.00 75.19 292 THR A C 1
ATOM 2245 O O . THR A 1 292 ? -1.013 9.142 8.312 1.00 75.19 292 THR A O 1
ATOM 2248 N N . PHE A 1 293 ? -2.310 7.441 7.601 1.00 77.88 293 PHE A N 1
ATOM 2249 C CA . PHE A 1 293 ? -1.341 6.368 7.806 1.00 77.88 293 PHE A CA 1
ATOM 2250 C C . PHE A 1 293 ? -0.969 5.715 6.476 1.00 77.88 293 PHE A C 1
ATOM 2252 O O . PHE A 1 293 ? -1.512 6.036 5.419 1.00 77.88 293 PHE A O 1
ATOM 2259 N N . ASN A 1 294 ? -0.005 4.800 6.527 1.00 79.25 294 ASN A N 1
ATOM 2260 C CA . ASN A 1 294 ? 0.337 3.974 5.377 1.00 79.25 294 ASN A CA 1
ATOM 2261 C C . ASN A 1 294 ? -0.809 3.011 5.046 1.00 79.25 294 ASN A C 1
ATOM 2263 O O . ASN A 1 294 ? -1.584 2.610 5.912 1.00 79.25 294 ASN A O 1
ATOM 2267 N N . THR A 1 295 ? -0.850 2.566 3.796 1.00 87.69 295 THR A N 1
ATOM 2268 C CA . THR A 1 295 ? -1.911 1.709 3.248 1.00 87.69 295 THR A CA 1
ATOM 2269 C C . THR A 1 295 ? -2.008 0.351 3.937 1.00 87.69 295 THR A C 1
ATOM 2271 O O . THR A 1 295 ? -3.105 -0.108 4.230 1.00 87.69 295 THR A O 1
ATOM 2274 N N . VAL A 1 296 ? -0.878 -0.280 4.273 1.00 85.44 296 VAL A N 1
ATOM 2275 C CA . VAL A 1 296 ? -0.846 -1.641 4.847 1.00 85.44 296 VAL A CA 1
ATOM 2276 C C . VAL A 1 296 ? -1.651 -1.771 6.158 1.00 85.44 296 VAL A C 1
ATOM 2278 O O . VAL A 1 296 ? -2.480 -2.675 6.227 1.00 85.44 296 VAL A O 1
ATOM 2281 N N . PRO A 1 297 ? -1.486 -0.896 7.177 1.00 84.94 297 PRO A N 1
ATOM 2282 C CA . PRO A 1 297 ? -2.363 -0.870 8.353 1.00 84.94 297 PRO A CA 1
ATOM 2283 C C . PRO A 1 297 ? -3.862 -0.868 8.030 1.00 84.94 297 PRO A C 1
ATOM 2285 O O . PRO A 1 297 ? -4.628 -1.597 8.658 1.00 84.94 297 PRO A O 1
ATOM 2288 N N . HIS A 1 298 ? -4.276 -0.083 7.034 1.00 90.94 298 HIS A N 1
ATOM 2289 C CA . HIS A 1 298 ? -5.670 -0.039 6.607 1.00 90.94 298 HIS A CA 1
ATOM 2290 C C . HIS A 1 298 ? -6.108 -1.355 5.967 1.00 90.94 298 HIS A C 1
ATOM 2292 O O . HIS A 1 298 ? -7.188 -1.830 6.288 1.00 90.94 298 HIS A O 1
ATOM 2298 N N . LEU A 1 299 ? -5.275 -1.998 5.141 1.00 90.69 299 LEU A N 1
ATOM 2299 C CA . LEU A 1 299 ? -5.623 -3.293 4.540 1.00 90.69 299 LEU A CA 1
ATOM 2300 C C . LEU A 1 299 ? -5.861 -4.382 5.587 1.00 90.69 299 LEU A C 1
ATOM 2302 O O . LEU A 1 299 ? -6.794 -5.161 5.437 1.00 90.69 299 LEU A O 1
ATOM 2306 N N . VAL A 1 300 ? -5.073 -4.405 6.666 1.00 87.25 300 VAL A N 1
ATOM 2307 C CA . VAL A 1 300 ? -5.279 -5.359 7.770 1.00 87.25 300 VAL A CA 1
ATOM 2308 C C . VAL A 1 300 ? -6.611 -5.107 8.477 1.00 87.25 300 VAL A C 1
ATOM 2310 O O . VAL A 1 300 ? -7.353 -6.049 8.747 1.00 87.25 300 VAL A O 1
ATOM 2313 N N . LEU A 1 301 ? -6.950 -3.841 8.741 1.00 91.88 301 LEU A N 1
ATOM 2314 C CA . LEU A 1 301 ? -8.248 -3.481 9.319 1.00 91.88 301 LEU A CA 1
ATOM 2315 C C . LEU A 1 301 ? -9.408 -3.793 8.368 1.00 91.88 301 LEU A C 1
ATOM 2317 O O . LEU A 1 301 ? -10.454 -4.248 8.820 1.00 91.88 301 LEU A O 1
ATOM 2321 N N . ILE A 1 302 ? -9.223 -3.580 7.064 1.00 93.38 302 ILE A N 1
ATOM 2322 C CA . ILE A 1 302 ? -10.228 -3.868 6.039 1.00 93.38 302 ILE A CA 1
ATOM 2323 C C . ILE A 1 302 ? -10.486 -5.372 5.944 1.00 93.38 302 ILE A C 1
ATOM 2325 O O . ILE A 1 302 ? -11.639 -5.801 5.958 1.00 93.38 302 ILE A O 1
ATOM 2329 N N . GLU A 1 303 ? -9.427 -6.182 5.909 1.00 90.00 303 GLU A N 1
ATOM 2330 C CA . GLU A 1 303 ? -9.532 -7.641 5.943 1.00 90.00 303 GLU A CA 1
ATOM 2331 C C . GLU A 1 303 ? -10.288 -8.109 7.192 1.00 90.00 303 GLU A C 1
ATOM 2333 O O . GLU A 1 303 ? -11.199 -8.925 7.082 1.00 90.00 303 GLU A O 1
ATOM 2338 N N . MET A 1 304 ? -9.941 -7.566 8.364 1.00 90.06 304 MET A N 1
ATOM 2339 C CA . MET A 1 304 ? -10.517 -7.969 9.647 1.00 90.06 304 MET A CA 1
ATOM 2340 C C . MET A 1 304 ? -11.998 -7.588 9.789 1.00 90.06 304 MET A C 1
ATOM 2342 O O . MET A 1 304 ? -12.777 -8.410 10.261 1.00 90.06 304 MET A O 1
ATOM 2346 N N . LEU A 1 305 ? -12.371 -6.360 9.407 1.00 91.44 305 LEU A N 1
ATOM 2347 C CA . LEU A 1 305 ? -13.695 -5.777 9.678 1.00 91.44 305 LEU A CA 1
ATOM 2348 C C . LEU A 1 305 ? -14.697 -5.935 8.524 1.00 91.44 305 LEU A C 1
ATOM 2350 O O . LEU A 1 305 ? -15.904 -5.888 8.740 1.00 91.44 305 LEU A O 1
ATOM 2354 N N . PHE A 1 306 ? -14.219 -6.070 7.286 1.00 89.31 306 PHE A N 1
ATOM 2355 C CA . PHE A 1 306 ? -15.078 -6.107 6.093 1.00 89.31 306 PHE A CA 1
ATOM 2356 C C . PHE A 1 306 ? -14.852 -7.368 5.255 1.00 89.31 306 PHE A C 1
ATOM 2358 O O . PHE A 1 306 ? -15.758 -7.830 4.556 1.00 89.31 306 PHE A O 1
ATOM 2365 N N . GLY A 1 307 ? -13.645 -7.935 5.304 1.00 85.38 307 GLY A N 1
ATOM 2366 C CA . GLY A 1 307 ? -13.248 -9.124 4.553 1.00 85.38 307 GLY A CA 1
ATOM 2367 C C . GLY A 1 307 ? -12.945 -8.880 3.072 1.00 85.38 307 GLY A C 1
ATOM 2368 O O . GLY A 1 307 ? -12.250 -9.682 2.457 1.00 85.38 307 GLY A O 1
ATOM 2369 N N . SER A 1 308 ? -13.407 -7.785 2.478 1.00 84.38 308 SER A N 1
ATOM 2370 C CA . SER A 1 308 ? -13.205 -7.486 1.056 1.00 84.38 308 SER A CA 1
ATOM 2371 C C . SER A 1 308 ? -13.158 -5.981 0.822 1.00 84.38 308 SER A C 1
ATOM 2373 O O . SER A 1 308 ? -13.777 -5.225 1.576 1.00 84.38 308 SER A O 1
ATOM 2375 N N . TRP A 1 309 ? -12.485 -5.558 -0.246 1.00 87.81 309 TRP A N 1
ATOM 2376 C CA . TRP A 1 309 ? -12.363 -4.146 -0.602 1.00 87.81 309 TRP A CA 1
ATOM 2377 C C . TRP A 1 309 ? -13.724 -3.542 -0.961 1.00 87.81 309 TRP A C 1
ATOM 2379 O O . TRP A 1 309 ? -14.051 -2.447 -0.521 1.00 87.81 309 TRP A O 1
ATOM 2389 N N . GLU A 1 310 ? -14.565 -4.302 -1.656 1.00 83.69 310 GLU A N 1
ATOM 2390 C CA . GLU A 1 310 ? -15.874 -3.883 -2.158 1.00 83.69 310 GLU A CA 1
ATOM 2391 C C . GLU A 1 310 ? -16.826 -3.539 -1.007 1.00 83.69 310 GLU A C 1
ATOM 2393 O O . GLU A 1 310 ? -17.435 -2.473 -0.989 1.00 83.69 310 GLU A O 1
ATOM 2398 N N . ARG A 1 311 ? -16.901 -4.404 0.015 1.00 81.88 311 ARG A N 1
ATOM 2399 C CA . ARG A 1 311 ? -17.681 -4.138 1.240 1.00 81.88 311 ARG A CA 1
ATOM 2400 C C . ARG A 1 311 ? -17.187 -2.910 1.998 1.00 81.88 311 ARG A C 1
ATOM 2402 O O . ARG A 1 311 ? -17.996 -2.179 2.564 1.00 81.88 311 ARG A O 1
ATOM 2409 N N . PHE A 1 312 ? -15.872 -2.699 2.031 1.00 90.62 312 PHE A N 1
ATOM 2410 C CA . PHE A 1 312 ? -15.290 -1.512 2.646 1.00 90.62 312 PHE A CA 1
ATOM 2411 C C . PHE A 1 312 ? -15.658 -0.243 1.866 1.00 90.62 312 PHE A C 1
ATOM 2413 O O . PHE A 1 312 ? -16.133 0.710 2.479 1.00 90.62 312 PHE A O 1
ATOM 2420 N N . ILE A 1 313 ? -15.513 -0.248 0.537 1.00 85.38 313 ILE A N 1
ATOM 2421 C CA . ILE A 1 313 ? -15.865 0.890 -0.321 1.00 85.38 313 ILE A CA 1
ATOM 2422 C C . ILE A 1 313 ? -17.356 1.209 -0.240 1.00 85.38 313 ILE A C 1
ATOM 2424 O O . ILE A 1 313 ? -17.692 2.368 -0.037 1.00 85.38 313 ILE A O 1
ATOM 2428 N N . ALA A 1 314 ? -18.243 0.212 -0.276 1.00 77.12 314 ALA A N 1
ATOM 2429 C CA . ALA A 1 314 ? -19.683 0.443 -0.156 1.00 77.12 314 ALA A CA 1
ATOM 2430 C C . ALA A 1 314 ? -20.057 1.147 1.164 1.00 77.12 314 ALA A C 1
ATOM 2432 O O . ALA A 1 314 ? -20.867 2.074 1.185 1.00 77.12 314 ALA A O 1
ATOM 2433 N N . MET A 1 315 ? -19.434 0.749 2.282 1.00 79.38 315 MET A N 1
ATOM 2434 C CA . MET A 1 315 ? -19.627 1.442 3.560 1.00 79.38 315 MET A CA 1
ATOM 2435 C C . MET A 1 315 ? -18.996 2.842 3.546 1.00 79.38 315 MET A C 1
ATOM 2437 O O . MET A 1 315 ? -19.578 3.780 4.086 1.00 79.38 315 MET A O 1
ATOM 2441 N N . TYR A 1 316 ? -17.823 2.997 2.934 1.00 84.06 316 TYR A N 1
ATOM 2442 C CA . TYR A 1 316 ? -17.128 4.278 2.822 1.00 84.06 316 TYR A CA 1
ATOM 2443 C C . TYR A 1 316 ? -17.893 5.305 1.980 1.00 84.06 316 TYR A C 1
ATOM 2445 O O . TYR A 1 316 ? -18.005 6.462 2.386 1.00 84.06 316 TYR A O 1
ATOM 2453 N N . GLU A 1 317 ? -18.470 4.888 0.854 1.00 76.81 317 GLU A N 1
ATOM 2454 C CA . GLU A 1 317 ? -19.356 5.704 0.017 1.00 76.81 317 GLU A CA 1
ATOM 2455 C C . GLU A 1 317 ? -20.530 6.223 0.829 1.00 76.81 317 GLU A C 1
ATOM 2457 O O . GLU A 1 317 ? -20.758 7.430 0.887 1.00 76.81 317 GLU A O 1
ATOM 2462 N N . TRP A 1 318 ? -21.203 5.320 1.543 1.00 70.19 318 TRP A N 1
ATOM 2463 C CA . TRP A 1 318 ? -22.324 5.671 2.403 1.00 70.19 318 TRP A CA 1
ATOM 2464 C C . TRP A 1 318 ? -21.947 6.731 3.448 1.00 70.19 318 TRP A C 1
ATOM 2466 O O . TRP A 1 318 ? -22.669 7.713 3.627 1.00 70.19 318 TRP A O 1
ATOM 2476 N N . GLN A 1 319 ? -20.799 6.577 4.120 1.00 76.69 319 GLN A N 1
ATOM 2477 C CA . GLN A 1 319 ? -20.338 7.574 5.094 1.00 76.69 319 GLN A CA 1
ATOM 2478 C C . GLN A 1 319 ? -19.957 8.899 4.431 1.00 76.69 319 GLN A C 1
ATOM 2480 O O . GLN A 1 319 ? -20.285 9.951 4.966 1.00 76.69 319 GLN A O 1
ATOM 2485 N N . THR A 1 320 ? -19.329 8.865 3.255 1.00 69.38 320 THR A N 1
ATOM 2486 C CA . THR A 1 320 ? -18.985 10.073 2.490 1.00 69.38 320 THR A CA 1
ATOM 2487 C C . THR A 1 320 ? -20.240 10.860 2.109 1.00 69.38 320 THR A C 1
ATOM 2489 O O . THR A 1 320 ? -20.275 12.080 2.275 1.00 69.38 320 THR A O 1
ATOM 2492 N N . THR A 1 321 ? -21.306 10.182 1.669 1.00 62.94 321 THR A N 1
ATOM 2493 C CA . THR A 1 321 ? -22.597 10.815 1.359 1.00 62.94 321 THR A CA 1
ATOM 2494 C C . THR A 1 321 ? -23.248 11.424 2.599 1.00 62.94 321 THR A C 1
ATOM 2496 O O . THR A 1 321 ? -23.738 12.549 2.536 1.00 62.94 321 THR A O 1
ATOM 2499 N N . LEU A 1 322 ? -23.218 10.729 3.741 1.00 56.78 322 LEU A N 1
ATOM 2500 C CA . LEU A 1 322 ? -23.764 11.247 5.001 1.00 56.78 322 LEU A CA 1
ATOM 2501 C C . LEU A 1 322 ? -22.976 12.446 5.544 1.00 56.78 322 LEU A C 1
ATOM 2503 O O . LEU A 1 322 ? -23.577 13.378 6.070 1.00 56.78 322 LEU A O 1
ATOM 2507 N N . SER A 1 323 ? -21.651 12.433 5.403 1.00 53.75 323 SER A N 1
ATOM 2508 C CA . SER A 1 323 ? -20.771 13.542 5.786 1.00 53.75 323 SER A CA 1
ATOM 2509 C C . SER A 1 323 ? -20.882 14.744 4.840 1.00 53.75 323 SER A C 1
ATOM 2511 O O . SER A 1 323 ? -20.651 15.872 5.266 1.00 53.75 323 SER A O 1
ATOM 2513 N N . SER A 1 324 ? -21.254 14.513 3.576 1.00 45.12 324 SER A N 1
ATOM 2514 C CA . SER A 1 324 ? -21.446 15.554 2.554 1.00 45.12 324 SER A CA 1
ATOM 2515 C C . SER A 1 324 ? -22.873 16.111 2.504 1.00 45.12 324 SER A C 1
ATOM 2517 O O . SER A 1 324 ? -23.112 17.117 1.835 1.00 45.12 324 SER A O 1
ATOM 2519 N N . ALA A 1 325 ? -23.833 15.479 3.188 1.00 33.84 325 ALA A N 1
ATOM 2520 C CA . ALA A 1 325 ? -25.191 15.993 3.289 1.00 33.84 325 ALA A CA 1
ATOM 2521 C C . ALA A 1 325 ? -25.168 17.342 4.033 1.00 33.84 325 ALA A C 1
ATOM 2523 O O . ALA A 1 325 ? -24.572 17.426 5.113 1.00 33.84 325 ALA A O 1
ATOM 2524 N N . PRO A 1 326 ? -25.802 18.405 3.497 1.00 31.08 326 PRO A N 1
ATOM 2525 C CA . PRO A 1 326 ? -25.913 19.659 4.219 1.00 31.08 326 PRO A CA 1
ATOM 2526 C C . PRO A 1 326 ? -26.601 19.358 5.544 1.00 31.08 326 PRO A C 1
ATOM 2528 O O . PRO A 1 326 ? -27.698 18.798 5.578 1.00 31.08 326 PRO A O 1
ATOM 2531 N N . ILE A 1 327 ? -25.929 19.701 6.639 1.00 32.53 327 ILE A N 1
ATOM 2532 C CA . ILE A 1 327 ? -26.530 19.695 7.964 1.00 32.53 327 ILE A CA 1
ATOM 2533 C C . ILE A 1 327 ? -27.777 20.571 7.838 1.00 32.53 327 ILE A C 1
ATOM 2535 O O . ILE A 1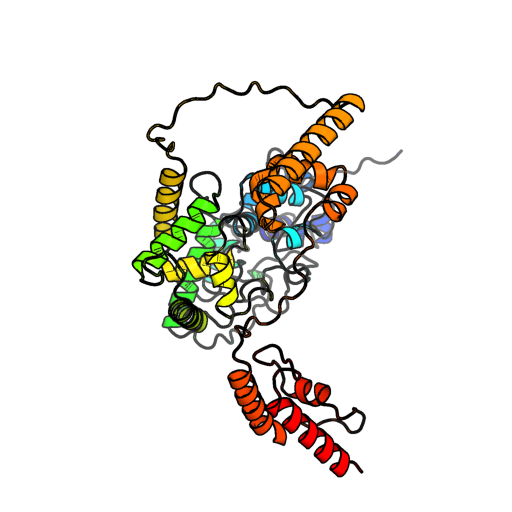 327 ? -27.669 21.793 7.736 1.00 32.53 327 ILE A O 1
ATOM 2539 N N . MET A 1 328 ? -28.963 19.955 7.799 1.00 23.98 328 MET A N 1
ATOM 2540 C CA . MET A 1 328 ? -30.208 20.665 8.051 1.00 23.98 328 MET A CA 1
ATOM 2541 C C . MET A 1 328 ? -30.116 21.143 9.494 1.00 23.98 328 MET A C 1
ATOM 2543 O O . MET A 1 328 ? -30.447 20.426 10.439 1.00 23.98 328 MET A O 1
ATOM 2547 N N . HIS A 1 329 ? -29.566 22.341 9.661 1.00 31.22 329 HIS A N 1
ATOM 2548 C CA . HIS A 1 329 ? -29.628 23.075 10.901 1.00 31.22 329 HIS A CA 1
ATOM 2549 C C . HIS A 1 329 ? -31.111 23.274 11.209 1.00 31.22 329 HIS A C 1
ATOM 2551 O O . HIS A 1 329 ? -31.784 24.068 10.561 1.00 31.22 329 HIS A O 1
ATOM 2557 N N . LYS A 1 330 ? -31.623 22.525 12.190 1.00 27.66 330 LYS A N 1
ATOM 2558 C CA . LYS A 1 330 ? -32.806 22.952 12.928 1.00 27.66 330 LYS A CA 1
ATOM 2559 C C . LYS A 1 330 ? -32.430 24.248 13.638 1.00 27.66 330 LYS A C 1
ATOM 2561 O O . LYS A 1 330 ? -31.616 24.227 14.557 1.00 27.66 330 LYS A O 1
ATOM 2566 N N . ASP A 1 331 ? -32.963 25.333 13.096 1.00 28.73 331 ASP A N 1
ATOM 2567 C CA . ASP A 1 331 ? -33.199 26.649 13.679 1.00 28.73 331 ASP A CA 1
ATOM 2568 C C . ASP A 1 331 ? -32.348 27.033 14.895 1.00 28.73 331 ASP A C 1
ATOM 2570 O O . ASP A 1 331 ? -32.652 26.707 16.041 1.00 28.73 331 ASP A O 1
ATOM 2574 N N . ALA A 1 332 ? -31.335 27.856 14.633 1.00 27.53 332 ALA A N 1
ATOM 2575 C CA . ALA A 1 332 ? -30.888 28.877 15.569 1.00 27.53 332 ALA A CA 1
ATOM 2576 C C . ALA A 1 332 ? -30.447 30.104 14.758 1.00 27.53 332 ALA A C 1
ATOM 2578 O O . ALA A 1 332 ? -29.331 30.168 14.255 1.00 27.53 332 ALA A O 1
ATOM 2579 N N . THR A 1 333 ? -31.414 31.004 14.561 1.00 28.34 333 THR A N 1
ATOM 2580 C CA . THR A 1 333 ? -31.329 32.446 14.257 1.00 28.34 333 THR A CA 1
ATOM 2581 C C . THR A 1 333 ? -30.051 32.983 13.595 1.00 28.34 333 THR A C 1
ATOM 2583 O O . THR A 1 333 ? -28.969 33.008 14.176 1.00 28.34 333 THR A O 1
ATOM 2586 N N . ALA A 1 334 ? -30.257 33.514 12.389 1.00 32.25 334 ALA A N 1
ATOM 2587 C CA . ALA A 1 334 ? -29.294 34.087 11.459 1.00 32.25 334 ALA A CA 1
ATOM 2588 C C . ALA A 1 334 ? -28.292 35.112 12.033 1.00 32.25 334 ALA A C 1
ATOM 2590 O O . ALA A 1 334 ? -28.602 35.935 12.892 1.00 32.25 334 ALA A O 1
ATOM 2591 N N . SER A 1 335 ? -27.106 35.148 11.420 1.00 24.69 335 SER A N 1
ATOM 2592 C CA . SER A 1 335 ? -26.259 36.342 11.322 1.00 24.69 335 SER A CA 1
ATOM 2593 C C . SER A 1 335 ? -25.675 36.447 9.902 1.00 24.69 335 SER A C 1
ATOM 2595 O O . SER A 1 335 ? -25.520 35.415 9.245 1.00 24.69 335 SER A O 1
ATOM 2597 N N . PRO A 1 336 ? -25.425 37.667 9.384 1.00 28.91 336 PRO A N 1
ATOM 2598 C CA . PRO A 1 336 ? -25.347 37.945 7.947 1.00 28.91 336 PRO A CA 1
ATOM 2599 C C . PRO A 1 336 ? -24.002 37.527 7.322 1.00 28.91 336 PRO A C 1
ATOM 2601 O O . PRO A 1 336 ? -23.032 37.289 8.047 1.00 28.91 336 PRO A O 1
ATOM 2604 N N . PRO A 1 337 ? -23.908 37.449 5.978 1.00 26.31 337 PRO A N 1
ATOM 2605 C CA . PRO A 1 337 ? -22.770 36.843 5.301 1.00 26.31 337 PRO A CA 1
ATOM 2606 C C . PRO A 1 337 ? -21.511 37.709 5.409 1.00 26.31 337 PRO A C 1
ATOM 2608 O O . PRO A 1 337 ? -21.526 38.919 5.177 1.00 26.31 337 PRO A O 1
ATOM 2611 N N . ILE A 1 338 ? -20.394 37.056 5.720 1.00 28.61 338 ILE A N 1
ATOM 2612 C CA . ILE A 1 338 ? -19.066 37.667 5.780 1.00 28.61 338 ILE A CA 1
ATOM 2613 C C . ILE A 1 338 ? -18.577 37.939 4.351 1.00 28.61 338 ILE A C 1
ATOM 2615 O O . ILE A 1 338 ? -18.390 37.017 3.557 1.00 28.61 338 ILE A O 1
ATOM 2619 N N . ARG A 1 339 ? -18.327 39.217 4.039 1.00 26.05 339 ARG A N 1
ATOM 2620 C CA . ARG A 1 339 ? -17.572 39.647 2.852 1.00 26.05 339 ARG A CA 1
ATOM 2621 C C . ARG A 1 339 ? -16.131 39.139 2.943 1.00 26.05 339 ARG A C 1
ATOM 2623 O O . ARG A 1 339 ? -15.426 39.442 3.903 1.00 26.05 339 ARG A O 1
ATOM 2630 N N . VAL A 1 340 ? -15.678 38.428 1.916 1.00 26.83 340 VAL A N 1
ATOM 2631 C CA . VAL A 1 340 ? -14.263 38.083 1.732 1.00 26.83 340 VAL A CA 1
ATOM 2632 C C . VAL A 1 340 ? -13.539 39.298 1.145 1.00 26.83 340 VAL A C 1
ATOM 2634 O O . VAL A 1 340 ? -13.916 39.774 0.076 1.00 26.83 340 VAL A O 1
ATOM 2637 N N . VAL A 1 341 ? -12.503 39.792 1.829 1.00 28.42 341 VAL A N 1
ATOM 2638 C CA . VAL A 1 341 ? -11.569 40.809 1.308 1.00 28.42 341 VAL A CA 1
ATOM 2639 C C . VAL A 1 341 ? -10.154 40.206 1.261 1.00 28.42 341 VAL A C 1
ATOM 2641 O O . VAL A 1 341 ? -9.794 39.478 2.191 1.00 28.42 341 VAL A O 1
ATOM 2644 N N . PRO A 1 342 ? -9.346 40.452 0.209 1.00 31.55 342 PRO A N 1
ATOM 2645 C CA . PRO A 1 342 ? -8.037 39.821 0.039 1.00 31.55 342 PRO A CA 1
ATOM 2646 C C . PRO A 1 342 ? -6.975 40.356 1.012 1.00 31.55 342 PRO A C 1
ATOM 2648 O O . PRO A 1 342 ? -6.990 41.525 1.388 1.00 31.55 342 PRO A O 1
ATOM 2651 N N . ASN A 1 343 ? -6.021 39.482 1.355 1.00 42.22 343 ASN A N 1
ATOM 2652 C CA . ASN A 1 343 ? -4.824 39.730 2.170 1.00 42.22 343 ASN A CA 1
ATOM 2653 C C . ASN A 1 343 ? -4.144 41.087 1.882 1.00 42.22 343 ASN A C 1
ATOM 2655 O O . ASN A 1 343 ? -3.482 41.239 0.855 1.00 42.22 343 ASN A O 1
ATOM 2659 N N . SER A 1 344 ? -4.182 42.011 2.847 1.00 41.97 344 SER A N 1
ATOM 2660 C CA . SER A 1 344 ? -3.203 43.097 2.965 1.00 41.97 344 SER A CA 1
ATOM 2661 C C . SER A 1 344 ? -2.372 42.894 4.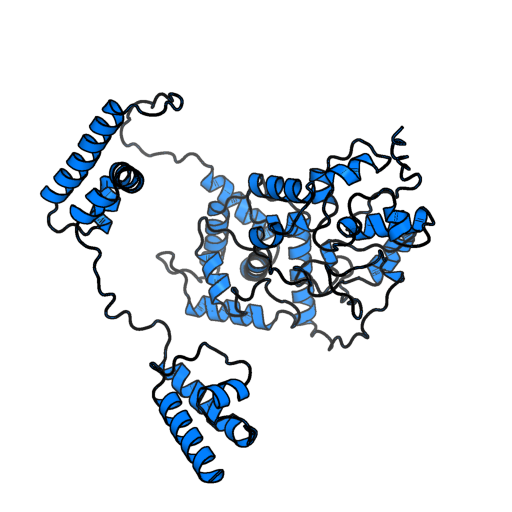238 1.00 41.97 344 SER A C 1
ATOM 2663 O O . SER A 1 344 ? -2.870 42.442 5.271 1.00 41.97 344 SER A O 1
ATOM 2665 N N . ARG A 1 345 ? -1.062 43.152 4.157 1.00 53.53 345 ARG A N 1
ATOM 2666 C CA . ARG A 1 345 ? -0.166 43.144 5.322 1.00 53.53 345 ARG A CA 1
ATOM 2667 C C . ARG A 1 345 ? -0.647 44.243 6.280 1.00 53.53 345 ARG A C 1
ATOM 2669 O O . ARG A 1 345 ? -0.639 45.406 5.892 1.00 53.53 345 ARG A O 1
ATOM 2676 N N . MET A 1 346 ? -1.085 43.874 7.488 1.00 60.00 346 MET A N 1
ATOM 2677 C CA . MET A 1 346 ? -1.547 44.831 8.507 1.00 60.00 346 MET A CA 1
ATOM 2678 C C . MET A 1 346 ? -0.468 45.890 8.779 1.00 60.00 346 MET A C 1
ATOM 2680 O O . MET A 1 346 ? 0.693 45.535 8.989 1.00 60.00 346 MET A O 1
ATOM 2684 N N . ASN A 1 347 ? -0.849 47.169 8.797 1.00 70.06 347 ASN A N 1
ATOM 2685 C CA . ASN A 1 347 ? 0.051 48.256 9.195 1.00 70.06 347 ASN A CA 1
ATOM 2686 C C . ASN A 1 347 ? 0.267 48.271 10.729 1.00 70.06 347 ASN A C 1
ATOM 2688 O O . ASN A 1 347 ? -0.419 47.564 11.475 1.00 70.06 347 ASN A O 1
ATOM 2692 N N . GLU A 1 348 ? 1.247 49.038 11.220 1.00 65.94 348 GLU A N 1
ATOM 2693 C CA . GLU A 1 348 ? 1.610 49.035 12.650 1.00 65.94 348 GLU A CA 1
ATOM 2694 C C . GLU A 1 348 ? 0.470 49.496 13.567 1.00 65.94 348 GLU A C 1
ATOM 2696 O O . GLU A 1 348 ? 0.292 48.928 14.646 1.00 65.94 348 GLU A O 1
ATOM 2701 N N . ASP A 1 349 ? -0.356 50.442 13.118 1.00 73.69 349 ASP A N 1
ATOM 2702 C CA . ASP A 1 349 ? -1.533 50.913 13.857 1.00 73.69 349 ASP A CA 1
ATOM 2703 C C . ASP A 1 349 ? -2.617 49.841 13.967 1.00 73.69 349 ASP A C 1
ATOM 2705 O O . ASP A 1 349 ? -3.146 49.589 15.049 1.00 73.69 349 ASP A O 1
ATOM 2709 N N . GLN A 1 350 ? -2.894 49.123 12.879 1.00 75.44 350 GLN A N 1
ATOM 2710 C CA . GLN A 1 350 ? -3.812 47.984 12.885 1.00 75.44 350 GLN A CA 1
ATOM 2711 C C . GLN A 1 350 ? -3.293 46.860 13.778 1.00 75.44 350 GLN A C 1
ATOM 2713 O O . GLN A 1 350 ? -4.081 46.205 14.462 1.00 75.44 350 GLN A O 1
ATOM 2718 N N . ARG A 1 351 ? -1.974 46.635 13.806 1.00 77.62 351 ARG A N 1
ATOM 2719 C CA . ARG A 1 351 ? -1.361 45.643 14.694 1.00 77.62 351 ARG A CA 1
ATOM 2720 C C . ARG A 1 351 ? -1.488 46.052 16.162 1.00 77.62 351 ARG A C 1
ATOM 2722 O O . ARG A 1 351 ? -1.823 45.193 16.972 1.00 77.62 351 ARG A O 1
ATOM 2729 N N . ARG A 1 352 ? -1.288 47.334 16.494 1.00 80.12 352 ARG A N 1
ATOM 2730 C CA . ARG A 1 352 ? -1.509 47.872 17.849 1.00 80.12 352 ARG A CA 1
ATOM 2731 C C . ARG A 1 352 ? -2.965 47.737 18.286 1.00 80.12 352 ARG A C 1
ATOM 2733 O O . ARG A 1 352 ? -3.224 47.209 19.363 1.00 80.12 352 ARG A O 1
ATOM 2740 N N . ASN A 1 353 ? -3.908 48.108 17.424 1.00 86.00 353 ASN A N 1
ATOM 2741 C CA . ASN A 1 353 ? -5.337 47.997 17.722 1.00 86.00 353 ASN A CA 1
ATOM 2742 C C . ASN A 1 353 ? -5.758 46.536 17.925 1.00 86.00 353 ASN A C 1
ATOM 2744 O O . ASN A 1 353 ? -6.457 46.214 18.884 1.00 86.00 353 ASN A O 1
ATOM 2748 N N . ARG A 1 354 ? -5.276 45.629 17.065 1.00 86.00 354 ARG A N 1
ATOM 2749 C CA . ARG A 1 354 ? -5.570 44.196 17.176 1.00 86.00 354 ARG A CA 1
ATOM 2750 C C . ARG A 1 354 ? -4.931 43.559 18.409 1.00 86.00 354 ARG A C 1
ATOM 2752 O O . ARG A 1 354 ? -5.526 42.655 18.991 1.00 86.00 354 ARG A O 1
ATOM 2759 N N . TRP A 1 355 ? -3.748 44.028 18.806 1.00 90.75 355 TRP A N 1
ATOM 2760 C CA . TRP A 1 355 ? -3.112 43.622 20.055 1.00 90.75 355 TRP A CA 1
ATOM 2761 C C . TRP A 1 355 ? -3.970 44.036 21.251 1.00 90.75 355 TRP A C 1
ATOM 2763 O O . TRP A 1 355 ? -4.348 43.153 22.014 1.00 90.75 355 TRP A O 1
ATOM 2773 N N . SER A 1 356 ? -4.386 45.308 21.331 1.00 90.06 356 SER A N 1
ATOM 2774 C CA . SER A 1 356 ? -5.244 45.820 22.415 1.00 90.06 356 SER A CA 1
ATOM 2775 C C . SER A 1 356 ? -6.556 45.043 22.524 1.00 90.06 356 SER A C 1
ATOM 2777 O O . SER A 1 356 ? -6.951 44.612 23.601 1.00 90.06 356 SER A O 1
ATOM 2779 N N . GLU A 1 357 ? -7.218 44.787 21.395 1.00 90.94 357 GLU A N 1
ATOM 2780 C CA . GLU A 1 357 ? -8.468 44.025 21.368 1.00 90.94 357 GLU A CA 1
ATOM 2781 C C . GLU A 1 357 ? -8.276 42.581 21.870 1.00 90.94 357 GLU A C 1
ATOM 2783 O O . GLU A 1 357 ? -9.116 42.026 22.588 1.00 90.94 357 GLU A O 1
ATOM 2788 N N . ALA A 1 358 ? -7.163 41.950 21.484 1.00 88.75 358 ALA A N 1
ATOM 2789 C CA . ALA A 1 358 ? -6.859 40.584 21.872 1.00 88.75 358 ALA A CA 1
ATOM 2790 C C . ALA A 1 358 ? -6.502 40.474 23.361 1.00 88.75 358 ALA A C 1
ATOM 2792 O O . ALA A 1 358 ? -6.977 39.538 24.012 1.00 88.75 358 ALA A O 1
ATOM 2793 N N . THR A 1 359 ? -5.713 41.410 23.897 1.00 91.31 359 THR A N 1
ATOM 2794 C CA . THR A 1 359 ? -5.349 41.453 25.320 1.00 91.31 359 THR A CA 1
ATOM 2795 C C . THR A 1 359 ? -6.566 41.758 26.186 1.00 91.31 359 THR A C 1
ATOM 2797 O O . THR A 1 359 ? -6.851 40.997 27.112 1.00 91.31 359 THR A O 1
ATOM 2800 N N . ASP A 1 360 ? -7.367 42.761 25.815 1.00 92.19 360 ASP A N 1
ATOM 2801 C CA . ASP A 1 360 ? -8.560 43.170 26.563 1.00 92.19 360 ASP A CA 1
ATOM 2802 C C . ASP A 1 360 ? -9.586 42.044 26.674 1.00 92.19 360 ASP A C 1
ATOM 2804 O O . ASP A 1 360 ? -10.203 41.855 27.723 1.00 92.19 360 ASP A O 1
ATOM 2808 N N . HIS A 1 361 ? -9.789 41.269 25.604 1.00 91.81 361 HIS A N 1
ATOM 2809 C CA . HIS A 1 361 ? -10.733 40.155 25.644 1.00 91.81 361 HIS A CA 1
ATOM 2810 C C . HIS A 1 361 ? -10.244 39.030 26.569 1.00 91.81 361 HIS A C 1
ATOM 2812 O O . HIS A 1 361 ? -11.037 38.495 27.347 1.00 91.81 361 HIS A O 1
ATOM 2818 N N . ILE A 1 362 ? -8.953 38.684 26.517 1.00 89.38 362 ILE A N 1
ATOM 2819 C CA . ILE A 1 362 ? -8.385 37.642 27.384 1.00 89.38 362 ILE A CA 1
ATOM 2820 C C . ILE A 1 362 ? -8.442 38.075 28.848 1.00 89.38 362 ILE A C 1
ATOM 2822 O O . ILE A 1 362 ? -8.893 37.300 29.692 1.00 89.38 362 ILE A O 1
ATOM 2826 N N . GLU A 1 363 ? -8.067 39.316 29.151 1.00 91.88 363 GLU A N 1
ATOM 2827 C CA . GLU A 1 363 ? -8.149 39.848 30.509 1.00 91.88 363 GLU A CA 1
ATOM 2828 C C . GLU A 1 363 ? -9.585 39.922 31.022 1.00 91.88 363 GLU A C 1
ATOM 2830 O O . GLU A 1 363 ? -9.856 39.525 32.154 1.00 91.88 363 GLU A O 1
ATOM 2835 N N . ARG A 1 364 ? -10.526 40.400 30.200 1.00 92.12 364 ARG A N 1
ATOM 2836 C CA . ARG A 1 364 ? -11.943 40.483 30.577 1.00 92.12 364 ARG A CA 1
ATOM 2837 C C . ARG A 1 364 ? -12.505 39.103 30.901 1.00 92.12 364 ARG A C 1
ATOM 2839 O O . ARG A 1 364 ? -13.175 38.954 31.919 1.00 92.12 364 ARG A O 1
ATOM 2846 N N . TYR A 1 365 ? -12.181 38.099 30.086 1.00 89.56 365 TYR A N 1
ATOM 2847 C CA . TYR A 1 365 ? -12.571 36.715 30.343 1.00 89.56 365 TYR A CA 1
ATOM 2848 C C . TYR A 1 365 ? -11.952 36.186 31.646 1.00 89.56 365 TYR A C 1
ATOM 2850 O O . TYR A 1 365 ? -12.641 35.571 32.455 1.00 89.56 365 TYR A O 1
ATOM 2858 N N . MET A 1 366 ? -10.670 36.465 31.892 1.00 90.25 366 MET A N 1
ATOM 2859 C CA . MET A 1 366 ? -9.996 36.058 33.128 1.00 90.25 366 MET A CA 1
ATOM 2860 C C . MET A 1 366 ? -10.552 36.755 34.377 1.00 90.25 366 MET A C 1
ATOM 2862 O O . MET A 1 366 ? -10.622 36.127 35.428 1.00 90.25 366 MET A O 1
ATOM 2866 N N . ARG A 1 367 ? -10.993 38.016 34.278 1.00 89.31 367 ARG A N 1
ATOM 2867 C CA . ARG A 1 367 ? -11.674 38.720 35.381 1.00 89.31 367 ARG A CA 1
ATOM 2868 C C . ARG A 1 367 ? -13.050 38.131 35.678 1.00 89.31 367 ARG A C 1
ATOM 2870 O O . ARG A 1 367 ? -13.432 38.048 36.838 1.00 89.31 367 ARG A O 1
ATOM 2877 N N . GLN A 1 368 ? -13.787 37.731 34.643 1.00 89.38 368 GLN A N 1
ATOM 2878 C CA . GLN A 1 368 ? -15.101 37.097 34.789 1.00 89.38 368 GLN A CA 1
ATOM 2879 C C . GLN A 1 368 ? -15.006 35.648 35.286 1.00 89.38 368 GLN A C 1
ATOM 2881 O O . GLN A 1 368 ? -15.953 35.150 35.890 1.00 89.38 368 GLN A O 1
ATOM 2886 N N . HIS A 1 369 ? -13.865 34.986 35.066 1.00 86.19 369 HIS A N 1
ATOM 2887 C CA . HIS A 1 369 ? -13.617 33.606 35.483 1.00 86.19 369 HIS A CA 1
ATOM 2888 C C . HIS A 1 369 ? -12.236 33.445 36.148 1.00 86.19 369 HIS A C 1
ATOM 2890 O O . HIS A 1 369 ? -11.326 32.867 35.538 1.00 86.19 369 HIS A O 1
ATOM 2896 N N . PRO A 1 370 ? -12.061 33.920 37.397 1.00 83.50 370 PRO A N 1
ATOM 2897 C CA . PRO A 1 370 ? -10.774 33.902 38.102 1.00 83.50 370 PRO A CA 1
ATOM 2898 C C . PRO A 1 370 ? -10.174 32.496 38.270 1.00 83.50 370 PRO A C 1
ATOM 2900 O O . PRO A 1 370 ? -8.956 32.324 38.290 1.00 83.50 370 PRO A O 1
ATOM 2903 N N . GLU A 1 371 ? -11.019 31.466 38.352 1.00 81.38 371 GLU A N 1
ATOM 2904 C CA . GLU A 1 371 ? -10.636 30.056 38.482 1.00 81.38 371 GLU A CA 1
ATOM 2905 C C . GLU A 1 371 ? -10.414 29.322 37.143 1.00 81.38 371 GLU A C 1
ATOM 2907 O O . GLU A 1 371 ? -10.083 28.127 37.122 1.00 81.38 371 GLU A O 1
ATOM 2912 N N . ALA A 1 372 ? -10.599 29.995 36.002 1.00 80.31 372 ALA A N 1
ATOM 2913 C CA . ALA A 1 372 ? -10.448 29.366 34.697 1.00 80.31 372 ALA A CA 1
ATOM 2914 C C . ALA A 1 372 ? -9.003 28.897 34.462 1.00 80.31 372 ALA A C 1
ATOM 2916 O O . ALA A 1 372 ? -8.045 29.667 34.445 1.00 80.31 372 ALA A O 1
ATOM 2917 N N . SER A 1 373 ? -8.834 27.597 34.200 1.00 77.94 373 SER A N 1
ATOM 2918 C CA . SER A 1 373 ? -7.528 27.064 33.796 1.00 77.94 373 SER A CA 1
ATOM 2919 C C . SER A 1 373 ? -7.064 27.672 32.466 1.00 77.94 373 SER A C 1
ATOM 2921 O O . SER A 1 373 ? -7.885 27.962 31.594 1.00 77.94 373 SER A O 1
ATOM 2923 N N . ARG A 1 374 ? -5.744 27.753 32.246 1.00 76.94 374 ARG A N 1
ATOM 2924 C CA . ARG A 1 374 ? -5.147 28.219 30.979 1.00 76.94 374 ARG A CA 1
ATOM 2925 C C . ARG A 1 374 ? -5.759 27.547 29.739 1.00 76.94 374 ARG A C 1
ATOM 2927 O O . ARG A 1 374 ? -5.965 28.191 28.716 1.00 76.94 374 ARG A O 1
ATOM 2934 N N . SER A 1 375 ? -6.086 26.255 29.832 1.00 67.56 375 SER A N 1
ATOM 2935 C CA . SER A 1 375 ? -6.744 25.501 28.756 1.00 67.56 375 SER A CA 1
ATOM 2936 C C . SER A 1 375 ? -8.154 26.008 28.447 1.00 67.56 375 SER A C 1
ATOM 2938 O O . SER A 1 375 ? -8.548 26.014 27.285 1.00 67.56 375 SER A O 1
ATOM 2940 N N . ARG A 1 376 ? -8.895 26.446 29.470 1.00 77.88 376 ARG A N 1
ATOM 2941 C CA . ARG A 1 376 ? -10.248 26.995 29.334 1.00 77.88 376 ARG A CA 1
ATOM 2942 C C . ARG A 1 376 ? -10.213 28.412 28.764 1.00 77.88 376 ARG A C 1
ATOM 2944 O O . ARG A 1 376 ? -10.899 28.664 27.785 1.00 77.88 376 ARG A O 1
ATOM 2951 N N . VAL A 1 377 ? -9.307 29.265 29.257 1.00 81.25 377 VAL A N 1
ATOM 2952 C CA . VAL A 1 377 ? -9.047 30.597 28.672 1.00 81.25 377 VAL A CA 1
ATOM 2953 C C . VAL A 1 377 ? -8.688 30.472 27.188 1.00 81.25 377 VAL A C 1
ATOM 2955 O O . VAL A 1 377 ? -9.263 31.164 26.353 1.00 81.25 377 VAL A O 1
ATOM 2958 N N . LYS A 1 378 ? -7.808 29.525 26.831 1.00 78.44 378 LYS A N 1
ATOM 2959 C CA . LYS A 1 378 ? -7.445 29.233 25.436 1.00 78.44 378 LYS A CA 1
ATOM 2960 C C . LYS A 1 378 ? -8.636 28.819 24.573 1.00 78.44 378 LYS A C 1
ATOM 2962 O O . LYS A 1 378 ? -8.675 29.205 23.410 1.00 78.44 378 LYS A O 1
ATOM 2967 N N . MET A 1 379 ? -9.545 27.996 25.096 1.00 69.00 379 MET A N 1
ATOM 2968 C CA . MET A 1 379 ? -10.715 27.530 24.346 1.00 69.00 379 MET A CA 1
ATOM 2969 C C . MET A 1 379 ? -11.713 28.662 24.099 1.00 69.00 379 MET A C 1
ATOM 2971 O O . MET A 1 379 ? -12.095 28.878 22.952 1.00 69.00 379 MET A O 1
ATOM 2975 N N . GLU A 1 380 ? -12.065 29.426 25.130 1.00 82.81 380 GLU A N 1
ATOM 2976 C CA . GLU A 1 380 ? -13.088 30.473 25.004 1.00 82.81 380 GLU A CA 1
ATOM 2977 C C . GLU A 1 380 ? -12.586 31.708 24.243 1.00 82.81 380 GLU A C 1
ATOM 2979 O O . GLU A 1 380 ? -13.344 32.368 23.540 1.00 82.81 380 GLU A O 1
ATOM 2984 N N . THR A 1 381 ? -11.280 31.987 24.284 1.00 85.44 381 THR A N 1
ATOM 2985 C CA . THR A 1 381 ? -10.672 33.126 23.571 1.00 85.44 381 THR A CA 1
ATOM 2986 C C . THR A 1 381 ? -9.880 32.696 22.330 1.00 85.44 381 THR A C 1
ATOM 2988 O O . THR A 1 381 ? -8.950 33.382 21.911 1.00 85.44 381 THR A O 1
ATOM 2991 N N . THR A 1 382 ? -10.232 31.557 21.712 1.00 67.56 382 THR A N 1
ATOM 2992 C CA . THR A 1 382 ? -9.418 30.856 20.691 1.00 67.56 382 THR A CA 1
ATOM 2993 C C . THR A 1 382 ? -8.860 31.758 19.581 1.00 67.56 382 THR A C 1
ATOM 2995 O O . THR A 1 382 ? -7.692 31.610 19.206 1.00 67.56 382 THR A O 1
ATOM 2998 N N . SER A 1 383 ? -9.656 32.675 19.026 1.00 71.88 383 SER A N 1
ATOM 2999 C CA . SER A 1 383 ? -9.222 33.567 17.939 1.00 71.88 383 SER A CA 1
ATOM 3000 C C . SER A 1 383 ? -8.148 34.562 18.399 1.00 71.88 383 SER A C 1
ATOM 3002 O O . SER A 1 383 ? -7.099 34.671 17.761 1.00 71.88 383 SER A O 1
ATOM 3004 N N . ASN A 1 384 ? -8.365 35.220 19.539 1.00 81.75 384 ASN A N 1
ATOM 3005 C CA . ASN A 1 384 ? -7.443 36.186 20.143 1.00 81.75 384 ASN A CA 1
ATOM 3006 C C . ASN A 1 384 ? -6.199 35.499 20.722 1.00 81.75 384 ASN A C 1
ATOM 3008 O O . ASN A 1 384 ? -5.077 35.945 20.484 1.00 81.75 384 ASN A O 1
ATOM 3012 N N . TRP A 1 385 ? -6.375 34.335 21.352 1.00 82.94 385 TRP A N 1
ATOM 3013 C CA . TRP A 1 385 ? -5.291 33.484 21.838 1.00 82.94 385 TRP A CA 1
ATOM 3014 C C . TRP A 1 385 ? -4.329 33.083 20.714 1.00 82.94 385 TRP A C 1
ATOM 3016 O O . TRP A 1 385 ? -3.111 33.185 20.851 1.00 82.94 385 TRP A O 1
ATOM 3026 N N . ARG A 1 386 ? -4.861 32.617 19.574 1.00 66.00 386 ARG A N 1
ATOM 3027 C CA . ARG A 1 386 ? -4.053 32.222 18.406 1.00 66.00 386 ARG A CA 1
ATOM 3028 C C . ARG A 1 386 ? -3.350 33.406 17.747 1.00 66.00 386 ARG A C 1
ATOM 3030 O O . ARG A 1 386 ? -2.325 33.197 17.098 1.00 66.00 386 ARG A O 1
ATOM 3037 N N . TRP A 1 387 ? -3.908 34.608 17.854 1.00 84.31 387 TRP A N 1
ATOM 3038 C CA . TRP A 1 387 ? -3.290 35.815 17.318 1.00 84.31 387 TRP A CA 1
ATOM 3039 C C . TRP A 1 387 ? -2.124 36.274 18.204 1.00 84.31 387 TRP A C 1
ATOM 3041 O O . TRP A 1 387 ? -1.012 36.409 17.695 1.00 84.31 387 TRP A O 1
ATOM 3051 N N . LEU A 1 388 ? -2.329 36.390 19.522 1.00 80.50 388 LEU A N 1
ATOM 3052 C CA . LEU A 1 388 ? -1.275 36.762 20.477 1.00 80.50 388 LEU A CA 1
ATOM 3053 C C . LEU A 1 388 ? -0.153 35.722 20.537 1.00 80.50 388 LEU A C 1
ATOM 3055 O O . LEU A 1 388 ? 1.009 36.091 20.548 1.00 80.50 388 LEU A O 1
ATOM 3059 N N . TYR A 1 389 ? -0.457 34.424 20.444 1.00 70.31 389 TYR A N 1
ATOM 3060 C CA . TYR A 1 389 ? 0.582 33.386 20.395 1.00 70.31 389 TYR A CA 1
ATOM 3061 C C . TYR A 1 389 ? 1.584 33.570 19.239 1.00 70.31 389 TYR A C 1
ATOM 3063 O O . TYR A 1 389 ? 2.746 33.198 19.370 1.00 70.31 389 TYR A O 1
ATOM 3071 N N . ARG A 1 390 ? 1.142 34.128 18.104 1.00 63.94 390 ARG A N 1
ATOM 3072 C CA . ARG A 1 390 ? 1.995 34.355 16.926 1.00 63.94 390 ARG A CA 1
ATOM 3073 C C . ARG A 1 390 ? 2.706 35.706 16.936 1.00 63.94 390 ARG A C 1
ATOM 3075 O O . ARG A 1 390 ? 3.728 35.827 16.275 1.00 63.94 390 ARG A O 1
ATOM 3082 N N . ASN A 1 391 ? 2.150 36.703 17.626 1.00 77.19 391 ASN A N 1
ATOM 3083 C CA . ASN A 1 391 ? 2.596 38.096 17.530 1.00 77.19 391 ASN A CA 1
ATOM 3084 C C . ASN A 1 391 ? 3.210 38.640 18.831 1.00 77.19 391 ASN A C 1
ATOM 3086 O O . ASN A 1 391 ? 4.070 39.508 18.755 1.00 77.19 391 ASN A O 1
ATOM 3090 N N . ASP A 1 392 ? 2.796 38.136 19.996 1.00 80.12 392 ASP A N 1
ATOM 3091 C CA . ASP A 1 392 ? 3.327 38.490 21.320 1.00 80.12 392 ASP A CA 1
ATOM 3092 C C . ASP A 1 392 ? 3.163 37.316 22.319 1.00 80.12 392 ASP A C 1
ATOM 3094 O O . ASP A 1 392 ? 2.297 37.316 23.206 1.00 80.12 392 ASP A O 1
ATOM 3098 N N . PRO A 1 393 ? 3.965 36.246 22.160 1.00 68.62 393 PRO A N 1
ATOM 3099 C CA . PRO A 1 393 ? 3.914 35.087 23.049 1.00 68.62 393 PRO A CA 1
ATOM 3100 C C . PRO A 1 393 ? 4.375 35.423 24.474 1.00 68.62 393 PRO A C 1
ATOM 3102 O O . PRO A 1 393 ? 3.954 34.760 25.423 1.00 68.62 393 PRO A O 1
ATOM 3105 N N . THR A 1 394 ? 5.216 36.448 24.627 1.00 75.75 394 THR A N 1
ATOM 3106 C CA . THR A 1 394 ? 5.727 36.947 25.906 1.00 75.75 394 THR A CA 1
ATOM 3107 C C . THR A 1 394 ? 4.607 37.482 26.786 1.00 75.75 394 THR A C 1
ATOM 3109 O O . THR A 1 394 ? 4.453 37.013 27.915 1.00 75.75 394 THR A O 1
ATOM 3112 N N . TRP A 1 395 ? 3.754 38.364 26.256 1.00 88.50 395 TRP A N 1
ATOM 3113 C CA . TRP A 1 395 ? 2.591 38.865 26.987 1.00 88.50 395 TRP A CA 1
ATOM 3114 C C . TRP A 1 395 ? 1.643 37.726 27.382 1.00 88.50 395 TRP A C 1
ATOM 3116 O O . TRP A 1 395 ? 1.192 37.658 28.526 1.00 88.50 395 TRP A O 1
ATOM 3126 N N . LEU A 1 396 ? 1.398 36.774 26.474 1.00 83.06 396 LEU A N 1
ATOM 3127 C CA . LEU A 1 396 ? 0.493 35.648 26.717 1.00 83.06 396 LEU A CA 1
ATOM 3128 C C . LEU A 1 396 ? 0.997 34.707 27.823 1.00 83.06 396 LEU A C 1
ATOM 3130 O O . LEU A 1 396 ? 0.197 34.083 28.519 1.00 83.06 396 LEU A O 1
ATOM 3134 N N . ILE A 1 397 ? 2.308 34.525 27.974 1.00 74.19 397 ILE A N 1
ATOM 3135 C CA . ILE A 1 397 ? 2.874 33.678 29.034 1.00 74.19 397 ILE A CA 1
ATOM 3136 C C . ILE A 1 397 ? 2.800 34.394 30.383 1.00 74.19 397 ILE A C 1
ATOM 3138 O O . ILE A 1 397 ? 2.359 33.770 31.345 1.00 74.19 397 ILE A O 1
ATOM 3142 N N . SER A 1 398 ? 3.149 35.681 30.426 1.00 82.62 398 SER A N 1
ATOM 3143 C CA . SER A 1 398 ? 3.191 36.473 31.660 1.00 82.62 398 SER A CA 1
ATOM 3144 C C . SER A 1 398 ? 1.810 36.802 32.236 1.00 82.62 398 SER A C 1
ATOM 3146 O O . SER A 1 398 ? 1.676 36.894 33.451 1.00 82.62 398 SER A O 1
ATOM 3148 N N . ASN A 1 399 ? 0.783 36.946 31.391 1.00 85.25 399 ASN A N 1
ATOM 3149 C CA . ASN A 1 399 ? -0.538 37.447 31.804 1.00 85.25 399 ASN A CA 1
ATOM 3150 C C . ASN A 1 399 ? -1.647 36.387 31.829 1.00 85.25 399 ASN A C 1
ATOM 3152 O O . ASN A 1 399 ? -2.810 36.724 32.016 1.00 85.25 399 ASN A O 1
ATOM 3156 N N . THR A 1 400 ? -1.335 35.101 31.639 1.00 83.81 400 THR A N 1
ATOM 3157 C CA . THR A 1 400 ? -2.340 34.027 31.754 1.00 83.81 400 THR A CA 1
ATOM 3158 C C . THR A 1 400 ? -1.892 32.961 32.749 1.00 83.81 400 THR A C 1
ATOM 3160 O O . THR A 1 400 ? -0.686 32.816 32.968 1.00 83.81 400 THR A O 1
ATOM 3163 N N . PRO A 1 401 ? -2.823 32.187 33.350 1.00 80.56 401 PRO A N 1
ATOM 3164 C CA . PRO A 1 401 ? -2.487 31.263 34.425 1.00 80.56 401 PRO A CA 1
ATOM 3165 C C . PRO A 1 401 ? -1.328 30.335 34.037 1.00 80.56 401 PRO A C 1
ATOM 3167 O O . PRO A 1 401 ? -1.259 29.887 32.876 1.00 80.56 401 PRO A O 1
ATOM 3170 N N . PRO A 1 402 ? -0.419 30.027 34.980 1.00 70.31 402 PRO A N 1
ATOM 3171 C CA . PRO A 1 402 ? 0.709 29.159 34.701 1.00 70.31 402 PRO A CA 1
ATOM 3172 C C . PRO A 1 402 ? 0.201 27.808 34.198 1.00 70.31 402 PRO A C 1
ATOM 3174 O O . PRO A 1 402 ? -0.863 27.313 34.592 1.00 70.31 402 PRO A O 1
ATOM 3177 N N . LEU A 1 403 ? 0.962 27.196 33.291 1.00 57.06 403 LEU A N 1
ATOM 3178 C CA . LEU A 1 403 ? 0.744 25.795 32.953 1.00 57.06 403 LEU A CA 1
ATOM 3179 C C . LEU A 1 403 ? 0.776 25.012 34.266 1.00 57.06 403 LEU A C 1
ATOM 3181 O O . LEU A 1 403 ? 1.734 25.156 35.020 1.00 57.06 403 LEU A O 1
ATOM 3185 N N . ARG A 1 404 ? -0.256 24.205 34.550 1.00 54.03 404 ARG A N 1
ATOM 3186 C CA . ARG A 1 404 ? -0.224 23.292 35.700 1.00 54.03 404 ARG A CA 1
ATOM 3187 C C . ARG A 1 404 ? 1.005 22.392 35.545 1.00 54.03 404 ARG A C 1
ATOM 3189 O O . ARG A 1 404 ? 0.985 21.446 34.756 1.00 54.03 404 ARG A O 1
ATOM 3196 N N . SER A 1 405 ? 2.082 22.723 36.250 1.00 41.75 405 SER A N 1
ATOM 3197 C CA . SER A 1 405 ? 3.250 21.875 36.415 1.00 41.75 405 SER A CA 1
ATOM 3198 C C . SER A 1 405 ? 2.876 20.799 37.431 1.00 41.75 405 SER A C 1
ATOM 3200 O O . SER A 1 405 ? 2.275 21.076 38.463 1.00 41.75 405 SER A O 1
ATOM 3202 N N . GLY A 1 406 ? 3.152 19.543 37.092 1.00 38.31 406 GLY A N 1
ATOM 3203 C CA . GLY A 1 406 ? 2.807 18.402 37.939 1.00 38.31 406 GLY A CA 1
ATOM 3204 C C . GLY A 1 406 ? 1.732 17.511 37.331 1.00 38.31 406 GLY A C 1
ATOM 3205 O O . GLY A 1 406 ? 0.585 17.483 37.762 1.00 38.31 406 GLY A O 1
ATOM 3206 N N . ARG A 1 407 ? 2.133 16.680 36.362 1.00 37.22 407 ARG A N 1
ATOM 3207 C CA . ARG A 1 407 ? 1.517 15.356 36.207 1.00 37.22 407 ARG A CA 1
ATOM 3208 C C . ARG A 1 407 ? 2.038 14.472 37.343 1.00 37.22 407 ARG A C 1
ATOM 3210 O O . ARG A 1 407 ? 2.895 13.623 37.123 1.00 37.22 407 ARG A O 1
ATOM 3217 N N . THR A 1 408 ? 1.547 14.675 38.558 1.00 38.19 408 THR A N 1
ATOM 3218 C CA . THR A 1 408 ? 1.624 13.644 39.592 1.00 38.19 408 THR A CA 1
ATOM 3219 C C . THR A 1 408 ? 0.467 12.673 39.357 1.00 38.19 408 THR A C 1
ATOM 3221 O O . THR A 1 408 ? -0.685 13.069 39.212 1.00 38.19 408 THR A O 1
ATOM 3224 N N . GLY A 1 409 ? 0.798 11.389 39.209 1.00 40.19 409 GLY A N 1
ATOM 3225 C CA . GLY A 1 409 ? -0.167 10.292 39.269 1.00 40.19 409 GLY A CA 1
ATOM 3226 C C . GLY A 1 409 ? -1.164 10.182 38.111 1.00 40.19 409 GLY A C 1
ATOM 3227 O O . GLY A 1 409 ? -2.363 10.360 38.290 1.00 40.19 409 GLY A O 1
ATOM 3228 N N . ARG A 1 410 ? -0.718 9.727 36.935 1.00 37.12 410 ARG A N 1
ATOM 3229 C CA . ARG A 1 410 ? -1.523 8.710 36.238 1.00 37.12 410 ARG A CA 1
ATOM 3230 C C . ARG A 1 410 ? -0.884 7.377 36.565 1.00 37.12 410 ARG A C 1
ATOM 3232 O O . ARG A 1 410 ? 0.267 7.168 36.185 1.00 37.12 410 ARG A O 1
ATOM 3239 N N . ALA A 1 411 ? -1.618 6.512 37.266 1.00 40.19 411 ALA A N 1
ATOM 3240 C CA . ALA A 1 411 ? -1.292 5.095 37.333 1.00 40.19 411 ALA A CA 1
ATOM 3241 C C . ALA A 1 411 ? -0.931 4.651 35.913 1.00 40.19 411 ALA A C 1
ATOM 3243 O O . ALA A 1 411 ? -1.681 4.895 34.961 1.00 40.19 411 ALA A O 1
ATOM 3244 N N . SER A 1 412 ? 0.291 4.161 35.739 1.00 43.78 412 SER A N 1
ATOM 3245 C CA . SER A 1 412 ? 0.786 3.816 34.421 1.00 43.78 412 SER A CA 1
ATOM 3246 C C . SER A 1 412 ? -0.134 2.761 33.820 1.00 43.78 412 SER A C 1
ATOM 3248 O O . SER A 1 412 ? -0.306 1.693 34.392 1.00 43.78 412 SER A O 1
ATOM 3250 N N . TRP A 1 413 ? -0.678 3.049 32.639 1.00 37.94 413 TRP A N 1
ATOM 3251 C CA . TRP A 1 413 ? -1.446 2.109 31.810 1.00 37.94 413 TRP A CA 1
ATOM 3252 C C . TRP A 1 413 ? -0.688 0.793 31.529 1.00 37.94 413 TRP A C 1
ATOM 3254 O O . TRP A 1 413 ? -1.267 -0.220 31.161 1.00 37.94 413 TRP A O 1
ATOM 3264 N N . VAL A 1 414 ? 0.627 0.805 31.741 1.00 50.78 414 VAL A N 1
ATOM 3265 C CA . VAL A 1 414 ? 1.482 -0.375 31.769 1.00 50.78 414 VAL A CA 1
ATOM 3266 C C . VAL A 1 414 ? 1.392 -1.042 33.145 1.00 50.78 414 VAL A C 1
ATOM 3268 O O . VAL A 1 414 ? 1.816 -0.453 34.140 1.00 50.78 414 VAL A O 1
ATOM 3271 N N . ASN A 1 415 ? 0.900 -2.284 33.189 1.00 70.12 415 ASN A N 1
ATOM 3272 C CA . ASN A 1 415 ? 0.983 -3.143 34.372 1.00 70.12 415 ASN A CA 1
ATOM 3273 C C . ASN A 1 415 ? 2.446 -3.571 34.592 1.00 70.12 415 ASN A C 1
ATOM 3275 O O . ASN A 1 415 ? 2.897 -4.602 34.084 1.00 70.12 415 ASN A O 1
ATOM 3279 N N . TRP A 1 416 ? 3.204 -2.731 35.298 1.00 72.56 416 TRP A N 1
ATOM 3280 C CA . TRP A 1 416 ? 4.623 -2.972 35.550 1.00 72.56 416 TRP A CA 1
ATOM 3281 C C . TRP A 1 416 ? 4.860 -4.219 36.385 1.00 72.56 416 TRP A C 1
ATOM 3283 O O . TRP A 1 416 ? 5.790 -4.939 36.067 1.00 72.56 416 TRP A O 1
ATOM 3293 N N . SER A 1 417 ? 3.989 -4.543 37.341 1.00 70.56 417 SER A N 1
ATOM 3294 C CA . SER A 1 417 ? 4.095 -5.758 38.157 1.00 70.56 417 SER A CA 1
ATOM 3295 C C . SER A 1 417 ? 4.036 -7.034 37.306 1.00 70.56 417 SER A C 1
ATOM 3297 O O . SER A 1 417 ? 4.829 -7.950 37.493 1.00 70.56 417 SER A O 1
ATOM 3299 N N . SER A 1 418 ? 3.147 -7.077 36.307 1.00 71.06 418 SER A N 1
ATOM 3300 C CA . SER A 1 418 ? 3.054 -8.202 35.364 1.00 71.06 418 SER A CA 1
ATOM 3301 C C . SER A 1 418 ? 4.281 -8.296 34.447 1.00 71.06 418 SER A C 1
ATOM 3303 O O . SER A 1 418 ? 4.807 -9.386 34.207 1.00 71.06 418 SER A O 1
ATOM 3305 N N . ARG A 1 419 ? 4.794 -7.154 33.966 1.00 76.44 419 ARG A N 1
ATOM 3306 C CA . ARG A 1 419 ? 6.036 -7.113 33.171 1.00 76.44 419 ARG A CA 1
ATOM 3307 C C . ARG A 1 419 ? 7.258 -7.517 33.985 1.00 76.44 419 ARG A C 1
ATOM 3309 O O . ARG A 1 419 ? 8.107 -8.229 33.460 1.00 76.44 419 ARG A O 1
ATOM 3316 N N . ASP A 1 420 ? 7.323 -7.082 35.236 1.00 82.38 420 ASP A N 1
ATOM 3317 C CA . ASP A 1 420 ? 8.383 -7.404 36.187 1.00 82.38 420 ASP A CA 1
ATOM 3318 C C . ASP A 1 420 ? 8.438 -8.920 36.418 1.00 82.38 420 ASP A C 1
ATOM 3320 O O . ASP A 1 420 ? 9.449 -9.558 36.135 1.00 82.38 420 ASP A O 1
ATOM 3324 N N . ALA A 1 421 ? 7.294 -9.541 36.725 1.00 77.62 421 ALA A N 1
ATOM 3325 C CA . ALA A 1 421 ? 7.191 -10.993 36.867 1.00 77.62 421 ALA A CA 1
ATOM 3326 C C . ALA A 1 421 ? 7.549 -11.762 35.577 1.00 77.62 421 ALA A C 1
ATOM 3328 O O . ALA A 1 421 ? 8.224 -12.794 35.624 1.00 77.62 421 ALA A O 1
ATOM 3329 N N . LYS A 1 422 ? 7.109 -11.278 34.405 1.00 78.12 422 LYS A N 1
ATOM 3330 C CA . LYS A 1 422 ? 7.412 -11.911 33.108 1.00 78.12 422 LYS A CA 1
ATOM 3331 C C . LYS A 1 422 ? 8.901 -11.822 32.764 1.00 78.12 422 LYS A C 1
ATOM 3333 O O . LYS A 1 422 ? 9.447 -12.770 32.203 1.00 78.12 422 LYS A O 1
ATOM 3338 N N . MET A 1 423 ? 9.552 -10.718 33.119 1.00 80.56 423 MET A N 1
ATOM 3339 C CA . MET A 1 423 ? 10.983 -10.527 32.911 1.00 80.56 423 MET A CA 1
ATOM 3340 C C . MET A 1 423 ? 11.814 -11.394 33.860 1.00 80.56 423 MET A C 1
ATOM 3342 O O . MET A 1 423 ? 12.737 -12.054 33.394 1.00 80.56 423 MET A O 1
ATOM 3346 N N . CYS A 1 424 ? 11.443 -11.501 35.140 1.00 83.88 424 CYS A N 1
ATOM 3347 C CA . CYS A 1 424 ? 12.088 -12.433 36.072 1.00 83.88 424 CYS A CA 1
ATOM 3348 C C . CYS A 1 424 ? 12.038 -13.882 35.565 1.00 83.88 424 CYS A C 1
ATOM 3350 O O . CYS A 1 424 ? 13.049 -14.579 35.588 1.00 83.88 424 CYS A O 1
ATOM 3352 N N . LYS A 1 425 ? 10.888 -14.323 35.033 1.00 82.94 425 LYS A N 1
ATOM 3353 C CA . LYS A 1 425 ? 10.744 -15.659 34.425 1.00 82.94 425 LYS A CA 1
ATOM 3354 C C . LYS A 1 425 ? 11.646 -15.852 33.206 1.00 82.94 425 LYS A C 1
ATOM 3356 O O . LYS A 1 425 ? 12.242 -16.915 33.056 1.00 82.94 425 LYS A O 1
ATOM 3361 N N . LEU A 1 426 ? 11.746 -14.840 32.343 1.00 78.19 426 LEU A N 1
ATOM 3362 C CA . LEU A 1 426 ? 12.613 -14.886 31.166 1.00 78.19 426 LEU A CA 1
ATOM 3363 C C . LEU A 1 426 ? 14.088 -14.970 31.574 1.00 78.19 426 LEU A C 1
ATOM 3365 O O . LEU A 1 426 ? 14.803 -15.840 31.094 1.00 78.19 426 LEU A O 1
ATOM 3369 N N . ILE A 1 427 ? 14.519 -14.118 32.507 1.00 83.69 427 ILE A N 1
ATOM 3370 C CA . ILE A 1 427 ? 15.889 -14.120 33.029 1.00 83.69 427 ILE A CA 1
ATOM 3371 C C . ILE A 1 427 ? 16.213 -15.469 33.670 1.00 83.69 427 ILE A C 1
ATOM 3373 O O . ILE A 1 427 ? 17.256 -16.036 33.372 1.00 83.69 427 ILE A O 1
ATOM 3377 N N . ALA A 1 428 ? 15.323 -16.014 34.503 1.00 83.19 428 ALA A N 1
ATOM 3378 C CA . ALA A 1 428 ? 15.532 -17.311 35.143 1.00 83.19 428 ALA A CA 1
ATOM 3379 C C . ALA A 1 428 ? 15.673 -18.456 34.125 1.00 83.19 428 ALA A C 1
ATOM 3381 O O . ALA A 1 428 ? 16.512 -19.333 34.315 1.00 83.19 428 ALA A O 1
ATOM 3382 N N . ARG A 1 429 ? 14.890 -18.427 33.037 1.00 80.81 429 ARG A N 1
ATOM 3383 C CA . ARG A 1 429 ? 14.944 -19.436 31.971 1.00 80.81 429 ARG A CA 1
ATOM 3384 C C . ARG A 1 429 ? 16.226 -19.353 31.148 1.00 80.81 429 ARG A C 1
ATOM 3386 O O . ARG A 1 429 ? 16.829 -20.380 30.872 1.00 80.81 429 ARG A O 1
ATOM 3393 N N . GLU A 1 430 ? 16.624 -18.150 30.746 1.00 81.00 430 GLU A N 1
ATOM 3394 C CA . GLU A 1 430 ? 17.763 -17.960 29.840 1.00 81.00 430 GLU A CA 1
ATOM 3395 C C . GLU A 1 430 ? 19.109 -17.903 30.577 1.00 81.00 430 GLU A C 1
ATOM 3397 O O . GLU A 1 430 ? 20.146 -18.103 29.952 1.00 81.00 430 GLU A O 1
ATOM 3402 N N . ARG A 1 431 ? 19.122 -17.670 31.902 1.00 79.62 431 ARG A N 1
ATOM 3403 C CA . ARG A 1 431 ? 20.340 -17.547 32.729 1.00 79.62 431 ARG A CA 1
ATOM 3404 C C . ARG A 1 431 ? 21.408 -18.618 32.458 1.00 79.62 431 ARG A C 1
ATOM 3406 O O . ARG A 1 431 ? 22.563 -18.215 32.335 1.00 79.62 431 ARG A O 1
ATOM 3413 N N . PRO A 1 432 ? 21.095 -19.924 32.338 1.00 77.56 432 PRO A N 1
ATOM 3414 C CA . PRO A 1 432 ? 22.105 -20.956 32.077 1.00 77.56 432 PRO A CA 1
ATOM 3415 C C . PRO A 1 432 ? 22.842 -20.785 30.739 1.00 77.56 432 PRO A C 1
ATOM 3417 O O . PRO A 1 432 ? 23.918 -21.344 30.554 1.00 77.56 432 PRO A O 1
ATOM 3420 N N . HIS A 1 433 ? 22.270 -20.020 29.808 1.00 75.94 433 HIS A N 1
ATOM 3421 C CA . HIS A 1 433 ? 22.782 -19.817 28.454 1.00 75.94 433 HIS A CA 1
ATOM 3422 C C . HIS A 1 433 ? 23.473 -18.455 28.262 1.00 75.94 433 HIS A C 1
ATOM 3424 O O . HIS A 1 433 ? 23.986 -18.172 27.180 1.00 75.94 433 HIS A O 1
ATOM 3430 N N . ILE A 1 434 ? 23.512 -17.606 29.297 1.00 78.12 434 ILE A N 1
ATOM 3431 C CA . ILE A 1 434 ? 24.139 -16.279 29.238 1.00 78.12 434 ILE A CA 1
ATOM 3432 C C . ILE A 1 434 ? 25.646 -16.426 29.459 1.00 78.12 434 ILE A C 1
ATOM 3434 O O . ILE A 1 434 ? 26.113 -16.576 30.587 1.00 78.12 434 ILE A O 1
ATOM 3438 N N . VAL A 1 435 ? 26.413 -16.341 28.372 1.00 74.44 435 VAL A N 1
ATOM 3439 C CA . VAL A 1 435 ? 27.880 -16.411 28.389 1.00 74.44 435 VAL A CA 1
ATOM 3440 C C . VAL A 1 435 ? 28.456 -15.039 28.057 1.00 74.44 435 VAL A C 1
ATOM 3442 O O . VAL A 1 435 ? 28.488 -14.607 26.903 1.00 74.44 435 VAL A O 1
ATOM 3445 N N . ILE A 1 436 ? 28.948 -14.336 29.075 1.00 74.56 436 ILE A N 1
ATOM 3446 C CA . ILE A 1 436 ? 29.607 -13.036 28.905 1.00 74.56 436 ILE A CA 1
ATOM 3447 C C . ILE A 1 436 ? 31.115 -13.271 28.768 1.00 74.56 436 ILE A C 1
ATOM 3449 O O . ILE A 1 436 ? 31.721 -13.898 29.635 1.00 74.56 436 ILE A O 1
ATOM 3453 N N . SER A 1 437 ? 31.743 -12.728 27.718 1.00 74.06 437 SER A N 1
ATOM 3454 C CA . SER A 1 437 ? 33.198 -12.836 27.511 1.00 74.06 437 SER A CA 1
ATOM 3455 C C . SER A 1 437 ? 33.990 -12.191 28.654 1.00 74.06 437 SER A C 1
ATOM 3457 O O . SER A 1 437 ? 33.567 -11.164 29.197 1.00 74.06 437 SER A O 1
ATOM 3459 N N . ASN A 1 438 ? 35.165 -12.734 28.995 1.00 69.38 438 ASN A N 1
ATOM 3460 C CA . ASN A 1 438 ? 36.027 -12.193 30.062 1.00 69.38 438 ASN A CA 1
ATOM 3461 C C . ASN A 1 438 ? 36.466 -10.740 29.809 1.00 69.38 438 ASN A C 1
ATOM 3463 O O . ASN A 1 438 ? 36.645 -9.978 30.752 1.00 69.38 438 ASN A O 1
ATOM 3467 N N . SER A 1 439 ? 36.537 -10.329 28.540 1.00 71.88 439 SER A N 1
ATOM 3468 C CA . SER A 1 439 ? 36.822 -8.954 28.111 1.00 71.88 439 SER A CA 1
ATOM 3469 C C . SER A 1 439 ? 35.659 -7.966 28.293 1.00 71.88 439 SER A C 1
ATOM 3471 O O . SER A 1 439 ? 35.860 -6.757 28.193 1.00 71.88 439 SER A O 1
ATOM 3473 N N . SER A 1 440 ? 34.437 -8.444 28.551 1.00 75.00 440 SER A N 1
ATOM 3474 C CA . SER A 1 440 ? 33.242 -7.602 28.675 1.00 75.00 440 SER A CA 1
ATOM 3475 C C . SER A 1 440 ? 32.892 -7.315 30.133 1.00 75.00 440 SER A C 1
ATOM 3477 O O . SER A 1 440 ? 32.855 -8.218 30.973 1.00 75.00 440 SER A O 1
ATOM 3479 N N . ARG A 1 441 ? 32.539 -6.058 30.433 1.00 77.88 441 ARG A N 1
ATOM 3480 C CA . ARG A 1 441 ? 32.066 -5.643 31.763 1.00 77.88 441 ARG A CA 1
ATOM 3481 C C . ARG A 1 441 ? 30.705 -6.279 32.078 1.00 77.88 441 ARG A C 1
ATOM 3483 O O . ARG A 1 441 ? 29.734 -6.089 31.338 1.00 77.88 441 ARG A O 1
ATOM 3490 N N . ILE A 1 442 ? 30.621 -6.984 33.208 1.00 81.75 442 ILE A N 1
ATOM 3491 C CA . ILE A 1 442 ? 29.366 -7.556 33.716 1.00 81.75 442 ILE A CA 1
ATOM 3492 C C . ILE A 1 442 ? 28.516 -6.421 34.298 1.00 81.75 442 ILE A C 1
ATOM 3494 O O . ILE A 1 442 ? 28.849 -5.833 35.330 1.00 81.75 442 ILE A O 1
ATOM 3498 N N . THR A 1 443 ? 27.425 -6.094 33.606 1.00 83.88 443 THR A N 1
ATOM 3499 C CA . THR A 1 443 ? 26.420 -5.107 34.026 1.00 83.88 443 THR A CA 1
ATOM 3500 C C . THR A 1 443 ? 25.022 -5.613 33.675 1.00 83.88 443 THR A C 1
ATOM 3502 O O . THR A 1 443 ? 24.880 -6.428 32.759 1.00 83.88 443 THR A O 1
ATOM 3505 N N . ALA A 1 444 ? 23.987 -5.077 34.329 1.00 79.31 444 ALA A N 1
ATOM 3506 C CA . ALA A 1 444 ? 22.590 -5.386 34.012 1.00 79.31 444 ALA A CA 1
ATOM 3507 C C . ALA A 1 444 ? 22.270 -5.167 32.518 1.00 79.31 444 ALA A C 1
ATOM 3509 O O . ALA A 1 444 ? 21.603 -5.984 31.892 1.00 79.31 444 ALA A O 1
ATOM 3510 N N . ALA A 1 445 ? 22.828 -4.117 31.906 1.00 76.94 445 ALA A N 1
ATOM 3511 C CA . ALA A 1 445 ? 22.664 -3.832 30.480 1.00 76.94 445 ALA A CA 1
ATOM 3512 C C . ALA A 1 445 ? 23.373 -4.845 29.559 1.00 76.94 445 ALA A C 1
ATOM 3514 O O . ALA A 1 445 ? 22.974 -5.019 28.408 1.00 76.94 445 ALA A O 1
ATOM 3515 N N . THR A 1 446 ? 24.447 -5.494 30.019 1.00 80.38 446 THR A N 1
ATOM 3516 C CA . THR A 1 446 ? 25.131 -6.565 29.270 1.00 80.38 446 THR A CA 1
ATOM 3517 C C . THR A 1 446 ? 24.293 -7.843 29.279 1.00 80.38 446 THR A C 1
ATOM 3519 O O . THR A 1 446 ? 24.093 -8.435 28.224 1.00 80.38 446 THR A O 1
ATOM 3522 N N . ILE A 1 447 ? 23.733 -8.206 30.437 1.00 79.94 447 ILE A N 1
ATOM 3523 C CA . ILE A 1 447 ? 22.839 -9.364 30.592 1.00 79.94 447 ILE A CA 1
ATOM 3524 C C . ILE A 1 447 ? 21.577 -9.174 29.742 1.00 79.94 447 ILE A C 1
ATOM 3526 O O . ILE A 1 447 ? 21.243 -10.034 28.935 1.00 79.94 447 ILE A O 1
ATOM 3530 N N . LEU A 1 448 ? 20.928 -8.007 29.838 1.00 78.50 448 LEU A N 1
ATOM 3531 C CA . LEU A 1 448 ? 19.722 -7.697 29.061 1.00 78.50 448 LEU A CA 1
ATOM 3532 C C . LEU A 1 448 ? 19.941 -7.767 27.542 1.00 78.50 448 LEU A C 1
ATOM 3534 O O . LEU A 1 448 ? 19.025 -8.142 26.821 1.00 78.50 448 LEU A O 1
ATOM 3538 N N . ARG A 1 449 ? 21.141 -7.433 27.047 1.00 78.31 449 ARG A N 1
ATOM 3539 C CA . ARG A 1 449 ? 21.481 -7.552 25.617 1.00 78.31 449 ARG A CA 1
ATOM 3540 C C . ARG A 1 449 ? 21.648 -9.000 25.159 1.00 78.31 449 ARG A C 1
ATOM 3542 O O . ARG A 1 449 ? 21.395 -9.278 23.992 1.00 78.31 449 ARG A O 1
ATOM 3549 N N . GLN A 1 450 ? 22.065 -9.905 26.044 1.00 77.19 450 GLN A N 1
ATOM 3550 C CA . GLN A 1 450 ? 22.213 -11.326 25.711 1.00 77.19 450 GLN A CA 1
ATOM 3551 C C . GLN A 1 450 ? 20.894 -12.101 25.728 1.00 77.19 450 GLN A C 1
ATOM 3553 O O . GLN A 1 450 ? 20.805 -13.143 25.093 1.00 77.19 450 GLN A O 1
ATOM 3558 N N . LEU A 1 451 ? 19.851 -11.560 26.363 1.00 70.62 451 LEU A N 1
ATOM 3559 C CA . LEU A 1 451 ? 18.494 -12.122 26.3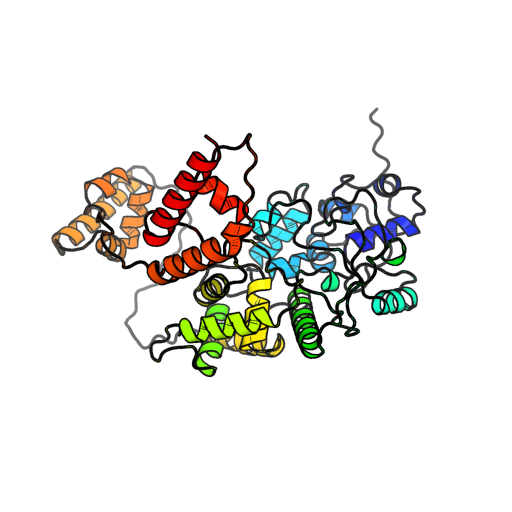26 1.00 70.62 451 LEU A CA 1
ATOM 3560 C C . LEU A 1 451 ? 17.798 -11.973 24.956 1.00 70.62 451 LEU A C 1
ATOM 3562 O O . LEU A 1 451 ? 16.673 -12.440 24.792 1.00 70.62 451 LEU A O 1
ATOM 3566 N N . GLY A 1 452 ? 18.438 -11.322 23.977 1.00 64.69 452 GLY A N 1
ATOM 3567 C CA . GLY A 1 452 ? 17.899 -11.145 22.629 1.00 64.69 452 GLY A CA 1
ATOM 3568 C C . GLY A 1 452 ? 16.797 -10.084 22.541 1.00 64.69 452 GLY A C 1
ATOM 3569 O O . GLY A 1 452 ? 16.805 -9.085 23.263 1.00 64.69 452 GLY A O 1
ATOM 3570 N N . GLU A 1 453 ? 15.860 -10.263 21.605 1.00 58.91 453 GLU A N 1
ATOM 3571 C CA . GLU A 1 453 ? 14.739 -9.335 21.422 1.00 58.91 453 GLU A CA 1
ATOM 3572 C C . GLU A 1 453 ? 13.756 -9.425 22.597 1.00 58.91 453 GLU A C 1
ATOM 3574 O O . GLU A 1 453 ? 13.071 -10.427 22.803 1.00 58.91 453 GLU A O 1
ATOM 3579 N N . LEU A 1 454 ? 13.672 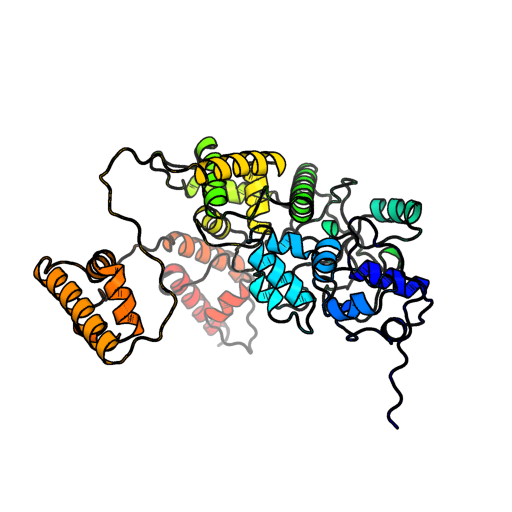-8.344 23.373 1.00 58.59 454 LEU A N 1
ATOM 3580 C CA . LEU A 1 454 ? 12.793 -8.278 24.534 1.00 58.59 454 LEU A CA 1
ATOM 3581 C C . LEU A 1 454 ? 11.352 -7.931 24.116 1.00 58.59 454 LEU A C 1
ATOM 3583 O O . LEU A 1 454 ? 11.142 -7.018 23.315 1.00 58.59 454 LEU A O 1
ATOM 3587 N N . PRO A 1 455 ? 10.332 -8.578 24.711 1.00 44.59 455 PRO A N 1
ATOM 3588 C CA . PRO A 1 455 ? 8.929 -8.425 24.309 1.00 44.59 455 PRO A CA 1
ATOM 3589 C C . PRO A 1 455 ? 8.313 -7.059 24.668 1.00 44.59 455 PRO A C 1
ATOM 3591 O O . PRO A 1 455 ? 7.168 -6.781 24.313 1.00 44.59 455 PRO A O 1
ATOM 3594 N N . PHE A 1 456 ? 9.027 -6.214 25.416 1.00 67.06 456 PHE A N 1
ATOM 3595 C CA . PHE A 1 456 ? 8.607 -4.866 25.798 1.00 67.06 456 PHE A CA 1
ATOM 3596 C C . PHE A 1 456 ? 9.804 -4.015 26.246 1.00 67.06 456 PHE A C 1
ATOM 3598 O O . PHE A 1 456 ? 10.852 -4.535 26.624 1.00 67.06 456 PHE A O 1
ATOM 3605 N N . SER A 1 457 ? 9.630 -2.689 26.258 1.00 59.81 457 SER A N 1
ATOM 3606 C CA . SER A 1 457 ? 10.639 -1.754 26.771 1.00 59.81 457 SER A CA 1
ATOM 3607 C C . SER A 1 457 ? 10.913 -1.987 28.261 1.00 59.81 457 SER A C 1
ATOM 3609 O O . SER A 1 457 ? 9.984 -1.968 29.074 1.00 59.81 457 SER A O 1
ATOM 3611 N N . VAL A 1 458 ? 12.188 -2.151 28.618 1.00 69.00 458 VAL A N 1
ATOM 3612 C CA . VAL A 1 458 ? 12.636 -2.347 30.004 1.00 69.00 458 VAL A CA 1
ATOM 3613 C C . VAL A 1 458 ? 12.822 -0.997 30.691 1.00 69.00 458 VAL A C 1
ATOM 3615 O O . VAL A 1 458 ? 13.551 -0.140 30.197 1.00 69.00 458 VAL A O 1
ATOM 3618 N N . GL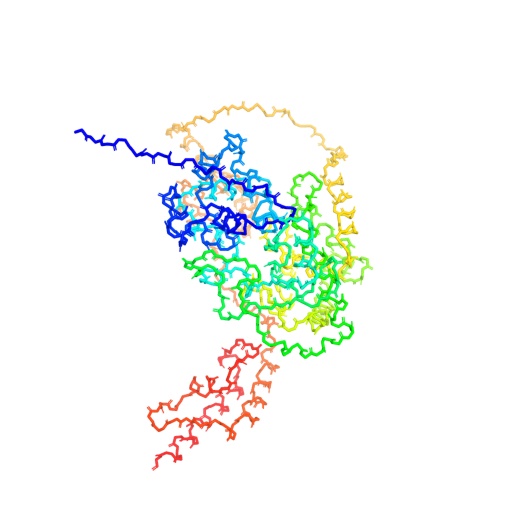N A 1 459 ? 12.172 -0.804 31.840 1.00 77.62 459 GLN A N 1
ATOM 3619 C CA . GLN A 1 459 ? 12.395 0.344 32.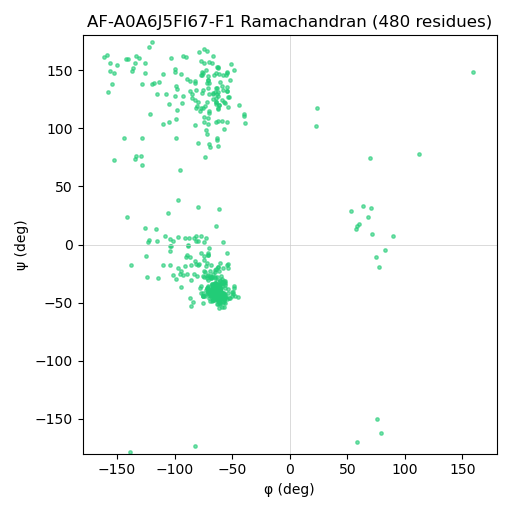726 1.00 77.62 459 GLN A CA 1
ATOM 3620 C C . GLN A 1 459 ? 12.658 -0.181 34.138 1.00 77.62 459 GLN A C 1
ATOM 3622 O O . GLN A 1 459 ? 11.718 -0.372 34.905 1.00 77.62 459 GLN A O 1
ATOM 3627 N N . LEU A 1 460 ? 13.931 -0.408 34.481 1.00 77.44 460 LEU A N 1
ATOM 3628 C CA . LEU A 1 460 ? 14.325 -1.011 35.766 1.00 77.44 460 LEU A CA 1
ATOM 3629 C C . LEU A 1 460 ? 13.814 -0.218 36.979 1.00 77.44 460 LEU A C 1
ATOM 3631 O O . LEU A 1 460 ? 13.383 -0.814 37.956 1.00 77.44 460 LEU A O 1
ATOM 3635 N N . ALA A 1 461 ? 13.723 1.112 36.870 1.00 78.44 461 ALA A N 1
ATOM 3636 C CA . ALA A 1 461 ? 13.147 1.975 37.907 1.00 78.44 461 ALA A CA 1
ATOM 3637 C C . ALA A 1 461 ? 11.667 1.674 38.239 1.00 78.44 461 ALA A C 1
ATOM 3639 O O . ALA A 1 461 ? 11.161 2.137 39.255 1.00 78.44 461 ALA A O 1
ATOM 3640 N N . LYS A 1 462 ? 10.956 0.931 37.380 1.00 75.06 462 LYS A N 1
ATOM 3641 C CA . LYS A 1 462 ? 9.557 0.514 37.575 1.00 75.06 462 LYS A CA 1
ATOM 3642 C C . LYS A 1 462 ? 9.400 -1.005 37.702 1.00 75.06 462 LYS A C 1
ATOM 3644 O O . LYS A 1 462 ? 8.274 -1.480 37.778 1.00 75.06 462 LYS A O 1
ATOM 3649 N N . MET A 1 463 ? 10.504 -1.751 37.689 1.00 83.75 463 MET A N 1
ATOM 3650 C CA . MET A 1 463 ? 10.552 -3.217 37.709 1.00 83.75 463 MET A CA 1
ATOM 3651 C C . MET A 1 463 ? 11.491 -3.676 38.841 1.00 83.75 463 MET A C 1
ATOM 3653 O O . MET A 1 463 ? 12.606 -4.129 38.564 1.00 83.75 463 MET A O 1
ATOM 3657 N N . PRO A 1 464 ? 11.102 -3.468 40.114 1.00 85.94 464 PRO A N 1
ATOM 3658 C CA . PRO A 1 464 ? 11.979 -3.694 41.260 1.00 85.94 464 PRO A CA 1
ATOM 3659 C C . PRO A 1 464 ? 12.455 -5.147 41.392 1.00 85.94 464 PRO A C 1
ATOM 3661 O O . PRO A 1 464 ? 13.610 -5.360 41.746 1.00 85.94 464 PRO A O 1
ATOM 3664 N N . GLN A 1 465 ? 11.626 -6.147 41.067 1.00 85.06 465 GLN A N 1
ATOM 3665 C CA . GLN A 1 465 ? 12.023 -7.557 41.183 1.00 85.06 465 GLN A CA 1
ATOM 3666 C C . GLN A 1 465 ? 13.088 -7.923 40.145 1.00 85.06 465 GLN A C 1
ATOM 3668 O O . GLN A 1 465 ? 14.086 -8.562 40.464 1.00 85.06 465 GLN A O 1
ATOM 3673 N N . THR A 1 466 ? 12.912 -7.459 38.909 1.00 86.62 466 THR A N 1
ATOM 3674 C CA . THR A 1 466 ? 13.878 -7.623 37.820 1.00 86.62 466 THR A CA 1
ATOM 3675 C C . THR A 1 466 ? 15.182 -6.903 38.137 1.00 86.62 466 THR A C 1
ATOM 3677 O O . THR A 1 466 ? 16.254 -7.428 37.848 1.00 86.62 466 THR A O 1
ATOM 3680 N N . ALA A 1 467 ? 15.106 -5.694 38.703 1.00 87.38 467 ALA A N 1
ATOM 3681 C CA . ALA A 1 467 ? 16.287 -4.917 39.060 1.00 87.38 467 ALA A CA 1
ATOM 3682 C C . ALA A 1 467 ? 17.136 -5.646 40.113 1.00 87.38 467 ALA A C 1
ATOM 3684 O O . ALA A 1 467 ? 18.334 -5.817 39.894 1.00 87.38 467 ALA A O 1
ATOM 3685 N N . LEU A 1 468 ? 16.499 -6.149 41.179 1.00 89.38 468 LEU A N 1
ATOM 3686 C CA . LEU A 1 468 ? 17.155 -6.946 42.221 1.00 89.38 468 LEU A CA 1
ATOM 3687 C C . LEU A 1 468 ? 17.757 -8.239 41.656 1.00 89.38 468 LEU A C 1
ATOM 3689 O O . LEU A 1 468 ? 18.932 -8.517 41.874 1.00 89.38 468 LEU A O 1
ATOM 3693 N N . LEU A 1 469 ? 16.994 -8.984 40.851 1.00 87.94 469 LEU A N 1
ATOM 3694 C CA . LEU A 1 469 ? 17.469 -10.225 40.236 1.00 87.94 469 LEU A CA 1
ATOM 3695 C C . LEU A 1 469 ? 18.694 -9.993 39.337 1.00 87.94 469 LEU A C 1
ATOM 3697 O O . LEU A 1 469 ? 19.646 -10.770 39.356 1.00 87.94 469 LEU A O 1
ATOM 3701 N N . LEU A 1 470 ? 18.691 -8.922 38.537 1.00 86.19 470 LEU A N 1
ATOM 3702 C CA . LEU A 1 470 ? 19.838 -8.571 37.698 1.00 86.19 470 LEU A CA 1
ATOM 3703 C C . LEU A 1 470 ? 21.051 -8.168 38.536 1.00 86.19 470 LEU A C 1
ATOM 3705 O O . LEU A 1 470 ? 22.171 -8.508 38.165 1.00 86.19 470 LEU A O 1
ATOM 3709 N N . GLU A 1 471 ? 20.852 -7.463 39.646 1.00 88.12 471 GLU A N 1
ATOM 3710 C CA . GLU A 1 471 ? 21.931 -7.085 40.557 1.00 88.12 471 GLU A CA 1
ATOM 3711 C C . GLU A 1 471 ? 22.564 -8.310 41.233 1.00 88.12 471 GLU A C 1
ATOM 3713 O O . GLU A 1 471 ? 23.790 -8.448 41.228 1.00 88.12 471 GLU A O 1
ATOM 3718 N N . GLU A 1 472 ? 21.749 -9.253 41.710 1.00 87.44 472 GLU A N 1
ATOM 3719 C CA . GLU A 1 472 ? 22.213 -10.535 42.251 1.00 87.44 472 GLU A CA 1
ATOM 3720 C C . GLU A 1 472 ? 23.021 -11.332 41.221 1.00 87.44 472 GLU A C 1
ATOM 3722 O O . GLU A 1 472 ? 24.114 -11.813 41.526 1.00 87.44 472 GLU A O 1
ATOM 3727 N N . ILE A 1 473 ? 22.533 -11.428 39.978 1.00 85.12 473 ILE A N 1
ATOM 3728 C CA . ILE A 1 473 ? 23.237 -12.135 38.897 1.00 85.12 473 ILE A CA 1
ATOM 3729 C C . ILE A 1 473 ? 24.561 -11.443 38.566 1.00 85.12 473 ILE A C 1
ATOM 3731 O O . ILE A 1 473 ? 25.584 -12.113 38.434 1.00 85.12 473 ILE A O 1
ATOM 3735 N N . VAL A 1 474 ? 24.569 -10.110 38.458 1.00 86.25 474 VAL A N 1
ATOM 3736 C CA . VAL A 1 474 ? 25.795 -9.339 38.208 1.00 86.25 474 VAL A CA 1
ATOM 3737 C C . VAL A 1 474 ? 26.820 -9.586 39.313 1.00 86.25 474 VAL A C 1
ATOM 3739 O O . VAL A 1 474 ? 27.999 -9.759 39.011 1.00 86.25 474 VAL A O 1
ATOM 3742 N N . ASN A 1 475 ? 26.393 -9.608 40.575 1.00 86.69 475 ASN A N 1
ATOM 3743 C CA . ASN A 1 475 ? 27.281 -9.830 41.712 1.00 86.69 475 ASN A CA 1
ATOM 3744 C C . ASN A 1 475 ? 27.788 -11.281 41.780 1.00 86.69 475 ASN A C 1
ATOM 3746 O O . ASN A 1 475 ? 28.976 -11.475 42.027 1.00 86.69 475 ASN A O 1
ATOM 3750 N N . SER A 1 476 ? 26.945 -12.279 41.483 1.00 85.00 476 SER A N 1
ATOM 3751 C CA . SER A 1 476 ? 27.346 -13.695 41.356 1.00 85.00 476 SER A CA 1
ATOM 3752 C C . SER A 1 476 ? 28.407 -13.873 40.271 1.00 85.00 476 SER A C 1
ATOM 3754 O O . SER A 1 476 ? 29.508 -14.332 40.551 1.00 85.00 476 SER A O 1
ATOM 3756 N N . MET A 1 477 ? 28.132 -13.393 39.053 1.00 81.31 477 MET A N 1
ATOM 3757 C CA . MET A 1 477 ? 29.052 -13.525 37.918 1.00 81.31 477 MET A CA 1
ATOM 3758 C C . MET A 1 477 ? 30.363 -12.752 38.124 1.00 81.31 477 MET A C 1
ATOM 3760 O O . MET A 1 477 ? 31.394 -13.128 37.576 1.00 81.31 477 MET A O 1
ATOM 3764 N N . LYS A 1 478 ? 30.347 -11.650 38.887 1.00 82.62 478 LYS A N 1
ATOM 3765 C CA . LYS A 1 478 ? 31.577 -10.942 39.271 1.00 82.62 478 LYS A CA 1
ATOM 3766 C C . LYS A 1 478 ? 32.405 -11.746 40.272 1.00 82.62 478 LYS A C 1
ATOM 3768 O O . LYS A 1 478 ? 33.615 -11.784 40.103 1.00 82.62 478 LYS A O 1
ATOM 3773 N N . ARG A 1 479 ? 31.764 -12.378 41.263 1.00 79.44 479 ARG A N 1
ATOM 3774 C CA . ARG A 1 479 ? 32.428 -13.250 42.248 1.00 79.44 479 ARG A CA 1
ATOM 3775 C C . ARG A 1 479 ? 33.009 -14.511 41.615 1.00 79.44 479 ARG A C 1
ATOM 3777 O O . ARG A 1 479 ? 34.056 -14.950 42.044 1.00 79.44 479 ARG A O 1
ATOM 3784 N N . GLU A 1 480 ? 32.359 -15.064 40.594 1.00 75.31 480 GLU A N 1
ATOM 3785 C CA . GLU A 1 480 ? 32.860 -16.223 39.834 1.00 75.31 480 GLU A CA 1
ATOM 3786 C C . GLU A 1 480 ? 34.055 -15.881 38.917 1.00 75.31 480 GLU A C 1
ATOM 3788 O O . GLU A 1 480 ? 34.730 -16.784 38.429 1.00 75.31 480 GLU A O 1
ATOM 3793 N N . ARG A 1 481 ? 34.305 -14.589 38.645 1.00 74.31 481 ARG A N 1
ATOM 3794 C CA . ARG A 1 481 ? 35.433 -14.110 37.821 1.00 74.31 481 ARG A CA 1
ATOM 3795 C C . ARG A 1 481 ? 36.656 -13.652 38.617 1.00 74.31 481 ARG A C 1
ATOM 3797 O O . ARG A 1 481 ? 37.718 -13.514 38.013 1.00 74.31 481 ARG A O 1
ATOM 3804 N N . THR A 1 482 ? 36.480 -13.325 39.893 1.00 58.00 482 THR A N 1
ATOM 3805 C CA . THR A 1 482 ? 37.561 -13.078 40.863 1.00 58.00 482 THR A CA 1
ATOM 3806 C C . THR A 1 482 ? 38.019 -14.388 41.455 1.00 58.00 482 THR A C 1
ATOM 3808 O O . THR A 1 482 ? 39.249 -14.571 41.546 1.00 58.00 482 THR A O 1
#

Nearest PDB structures (foldseek):
  8glu-assembly1_X  TM=7.125E-01  e=5.062E-09  Escherichia coli
  8vct-assembly1_X  TM=7.633E-01  e=2.540E-08  Escherichia coli
  8glx-assembly1_X  TM=7.615E-01  e=3.219E-08  Escherichia coli

Secondary structure (DSSP, 8-state):
--PPP----BS-PPPPPTTB-HHHHHHHHHHHTT-SSHHHHTTTSS-TTTTT-SS----HHHHHHHBS-TT--HHHHHHHHSSHHHHHTTS-HHHHHHHHHHHHSS--TTHHHHTT---STTTT-SS-EE-TTHHHHHHHHHSS---BHHHHSTT--B-TTT-PBPEEBTT--TT--SS---GGGSPBPP-------HHHHHHHHHHHHHHHHHHH---SSS--HHHHHHHHHHHHHHTT-B-TTS-B-HHHHHHHHHHHHHTS-TT---S-TTS-SSHHHHHHHHH-SS----HHHHHHHHHHHTSSHHHHHHHHHHHHHHHHS----------PPPPP----PPPHHHHHHHHHHHHHHHHHHHHH-TT--HHHHHHHTHHHHHHHHHH-HHHHHHTSPPP---------SS-HHHHHHHHHHHHHHHGGG----TTS---HHHHHHHT-S-SS---GGG-HHHHHHHHHHHHHHHHTT-

Sequence (482 aa):
MDAAPVHHSLDFVPLLAPDETLFSFLARASCLGAYGNAHQTAGDWPSRRAGLVFDFPYELERLTRVMLVGQGNPEQLACAATCLPFYTRFRKSAFSGQAARILCGSSVGLLKHDLGLRASAAGSMGAIRACPECMSDDVGGYGTAYWHRSLQLPGVLVCPKHEVALMEAKSMRPGKQQTFFLPRQIEYAKSDHRRLTRTANKRALQFSRLASAALQTPFPGDFDAEALYHTYRAALKAEGLLSKSGRLRLVDLETRIEAHIEGLPDGVRLCRPEVSRGPIALISVLRARSETFNTVPHLVLIEMLFGSWERFIAMYEWQTTLSSAPIMHKDATASPPIRVVPNSRMNEDQRRNRWSEATDHIERYMRQHPEASRSRVKMETTSNWRWLYRNDPTWLISNTPPLRSGRTGRASWVNWSSRDAKMCKLIARERPHIVISNSSRITAATILRQLGELPFSVQLAKMPQTALLLEEIVNSMKRERT